Protein AF-A0AAW3ZM23-F1 (afdb_monomer)

Foldseek 3Di:
DPDPPDWQWLDKDKDWFDQCLFPQQGNCFLVNLVDDDDADPDQDDLSVLVNLQNSQLCLFFADSVPPVVVSCLLRVGGFTFMKMWTWTAFVPGDFTKIKMKTFTPLADLVQAEEEFWEAADLEAQSRCSLVVSLQSSVRHIYMYISLQRALQKAFLVVRWTAFRSLFIDNPPSRGRADFDDHDDHQFIDTRLAFVLAQSLLCLQRRRLSSLVVNLVVSCVVDPPNPDNYAYEYEYAASRLLSCLLNQPPPSHFEYEHELYQAAAPPFFAHLLVVLLLCLLQLLLLLLAPVLQPQFDLDHSVNSNVSSVVSVVLCVLLVNDDPDDSNRSNVVSNVVCVVVPQDPLLSSLLSVCVVVSVSLQVCSSNLCSLLSVHPPQGLLQKTKGFDPDDPRPPSNLSSNSNSFPRSTPPTSRIHIDGPDDSNVSNNSSVCCCPDDNNVSNVNSSVSSHRDARDANHAYEYEYECNANSRHCSNRVVSNVVRNVVVNHNYHYHHDYQAYSGNSCLPRPRNVVSHDYRSVVSSVVVVVRVVVSVVVPD

Solvent-accessible surface area (backbone atoms only — not comparable to full-atom values): 27376 Å² total; per-residue (Å²): 135,80,85,91,78,82,83,49,68,65,38,77,49,77,51,79,33,47,62,72,43,10,78,75,46,44,46,37,49,62,69,46,61,74,42,82,80,78,82,76,94,61,71,69,54,44,70,54,36,47,32,44,22,48,44,44,26,32,58,64,39,44,38,82,86,54,65,57,69,60,51,49,60,65,49,67,58,70,39,26,27,39,39,36,38,35,32,38,42,46,91,96,48,90,59,30,22,47,33,36,38,39,38,28,72,68,43,46,61,88,61,32,37,38,35,36,35,28,13,30,73,26,12,20,61,47,32,36,46,70,60,44,44,64,34,44,75,67,25,17,28,31,32,27,19,13,39,37,26,26,20,40,47,29,34,47,73,78,58,26,20,28,26,86,59,37,46,68,36,68,55,72,67,48,30,54,46,80,74,69,84,84,64,56,88,53,25,43,46,42,34,45,26,28,57,47,41,50,41,72,58,41,22,17,57,39,49,50,50,39,51,53,51,46,53,50,57,49,47,75,77,36,84,75,54,80,82,60,61,46,29,39,29,36,18,40,30,44,5,7,27,20,38,58,46,26,49,72,42,86,80,41,58,34,39,41,25,30,45,27,59,30,21,29,85,97,58,32,45,48,67,68,62,54,31,53,51,39,52,72,28,43,48,32,23,63,46,22,74,94,46,53,86,47,73,47,70,67,58,57,68,61,46,32,54,56,17,53,55,53,48,51,27,35,48,74,40,65,76,51,89,82,60,54,71,73,52,43,11,51,49,27,39,49,51,45,43,73,76,61,51,47,73,48,17,58,47,43,22,50,60,44,52,74,70,43,40,37,55,38,48,48,65,33,48,51,31,12,37,49,38,48,22,70,53,86,43,92,66,34,55,46,39,26,59,67,90,83,61,96,61,59,72,71,39,56,61,53,38,26,40,23,61,23,54,42,53,58,62,42,51,61,31,37,74,45,64,83,51,56,69,22,56,35,51,45,43,58,70,34,44,80,77,44,93,52,22,68,43,39,53,53,31,57,59,51,43,49,50,63,81,64,45,60,92,32,54,33,40,39,39,31,24,59,22,9,28,79,57,42,36,70,35,15,46,48,29,44,51,54,53,25,52,77,71,65,21,43,67,50,75,47,79,36,78,43,10,47,79,50,27,27,54,46,72,40,66,65,33,27,84,73,40,53,63,49,65,69,54,54,52,50,52,48,53,55,53,51,48,66,58,60,68,73,77,116

InterPro domains:
  IPR016582 D-(-)-3-hydroxybutyrate oligomer hydrolase, putative [PF10605] (79-379)
  IPR029058 Alpha/Beta hydrolase fold [G3DSA:3.40.50.1820] (85-517)
  IPR029058 Alpha/Beta hydrolase fold [SSF53474] (121-526)

Secondary structure (DSSP, 8-state):
--------EEEEEEEEE-TTS-TTTTT-HHHHHHSPPPPPSS---HHHHHHHHHHHHHHTT--TTSSHHHHHHHTSS---EEEEEEEEPPTT-SSPEEEEEEEETT--TTS-EEEEEE-STT--TTTTHHHHHHHHTTT-EEEEE-TTTSS-PEETTTTBEE-TTS-EE--TTT-S----S-PPTTBEE-HHHHSSS-GGGGHHHHHHHHHHHHHHHHHHHSTTTTSS-EEEEEEETHHHHHHHHHTT-TT--EEEEES---B-TTTS--HHHHHHHHHHHHHHHHTSGGGTTS--SS-HHHHHHHHHHHHHHHHHTT-S-S--HHHHHHHHHHHHHHTT--HHHHHHHHHHHHTTHHHHHHHHHHHHHHT-TTSPPTT-EEEEE-S--SS-HHHHHHHHHHH--SSSSBTTEEEEESS-HHHHHHHHHHTTTSTTHHHHHHHHHHTBPPPPPSSS-EEEEEETT-SSS-GGGTHHHHHHHHHHTT--EEEEEETT--S-GGGGGSTTTGGG---SHHHHHHHHHHHHHHHHTT--

Radius of gyration: 22.39 Å; Cα contacts (8 Å, |Δi|>4): 1182; chains: 1; bounding box: 57×56×74 Å

Mean predicted aligned error: 4.81 Å

Structure (mmCIF, N/CA/C/O backbone):
data_AF-A0AAW3ZM23-F1
#
_entry.id   AF-A0AAW3ZM23-F1
#
loop_
_atom_site.group_PDB
_atom_site.id
_atom_site.type_symbol
_atom_site.label_atom_id
_atom_site.label_alt_id
_atom_site.label_comp_id
_atom_site.label_asym_id
_atom_site.label_entity_id
_atom_site.label_seq_id
_atom_site.pdbx_PDB_ins_code
_atom_site.Cartn_x
_atom_site.Cartn_y
_atom_site.Cartn_z
_atom_site.occupancy
_atom_site.B_iso_or_equiv
_atom_site.auth_seq_id
_atom_site.auth_comp_id
_atom_site.auth_asym_id
_atom_site.auth_atom_id
_atom_site.pdbx_PDB_model_num
ATOM 1 N N . MET A 1 1 ? -2.322 -9.233 37.901 1.00 30.97 1 MET A N 1
ATOM 2 C CA . MET A 1 1 ? -1.111 -8.656 37.286 1.00 30.97 1 MET A CA 1
ATOM 3 C C . MET A 1 1 ? -0.953 -9.313 35.930 1.00 30.97 1 MET A C 1
ATOM 5 O O . MET A 1 1 ? -0.601 -10.481 35.880 1.00 30.97 1 MET A O 1
ATOM 9 N N . ALA A 1 2 ? -1.377 -8.626 34.868 1.00 29.94 2 ALA A N 1
ATOM 10 C CA . ALA A 1 2 ? -1.232 -9.120 33.505 1.00 29.94 2 ALA A CA 1
ATOM 11 C C . ALA A 1 2 ? 0.239 -9.018 33.099 1.00 29.94 2 ALA A C 1
ATOM 13 O O . ALA A 1 2 ? 0.891 -8.011 33.377 1.00 29.94 2 ALA A O 1
ATOM 14 N N . ASP A 1 3 ? 0.735 -10.083 32.489 1.00 30.22 3 ASP A N 1
ATOM 15 C CA . ASP A 1 3 ? 2.089 -10.214 31.981 1.00 30.22 3 ASP A CA 1
ATOM 16 C C . ASP A 1 3 ? 2.398 -9.072 30.993 1.00 30.22 3 ASP A C 1
ATOM 18 O O . ASP A 1 3 ? 1.886 -9.020 29.873 1.00 30.22 3 ASP A O 1
ATOM 22 N N . ARG A 1 4 ? 3.183 -8.091 31.450 1.00 41.47 4 ARG A N 1
ATOM 23 C CA . ARG A 1 4 ? 3.754 -7.011 30.637 1.00 41.47 4 ARG A CA 1
ATOM 24 C C . ARG A 1 4 ? 4.985 -7.565 29.912 1.00 41.47 4 ARG A C 1
ATOM 26 O O . ARG A 1 4 ? 6.106 -7.153 30.186 1.00 41.47 4 ARG A O 1
ATOM 33 N N . THR A 1 5 ? 4.794 -8.498 28.988 1.00 42.03 5 THR A N 1
ATOM 34 C CA . THR A 1 5 ? 5.874 -8.995 28.126 1.00 42.03 5 THR A CA 1
ATOM 35 C C . THR A 1 5 ? 5.358 -9.194 26.698 1.00 42.03 5 THR A C 1
ATOM 37 O O . THR A 1 5 ? 4.928 -10.279 26.347 1.00 42.03 5 THR A O 1
ATOM 40 N N . ASP A 1 6 ? 5.312 -8.105 25.906 1.00 44.62 6 ASP A N 1
ATOM 41 C CA . ASP A 1 6 ? 5.759 -8.054 24.483 1.00 44.62 6 ASP A CA 1
ATOM 42 C C . ASP A 1 6 ? 5.493 -6.696 23.766 1.00 44.62 6 ASP A C 1
ATOM 44 O O . ASP A 1 6 ? 5.463 -6.610 22.535 1.00 44.62 6 ASP A O 1
ATOM 48 N N . THR A 1 7 ? 5.245 -5.587 24.475 1.00 52.22 7 THR A N 1
ATOM 49 C CA . THR A 1 7 ? 5.030 -4.280 23.817 1.00 52.22 7 THR A CA 1
ATOM 50 C C . THR A 1 7 ? 6.349 -3.560 23.570 1.00 52.22 7 THR A C 1
ATOM 52 O O . THR A 1 7 ? 6.794 -2.759 24.390 1.00 52.22 7 THR A O 1
ATOM 55 N N . ALA A 1 8 ? 6.955 -3.786 22.404 1.00 67.81 8 ALA A N 1
ATOM 56 C CA . ALA A 1 8 ? 8.032 -2.944 21.882 1.00 67.81 8 ALA A CA 1
ATOM 57 C C . ALA A 1 8 ? 7.491 -1.594 21.350 1.00 67.81 8 ALA A C 1
ATOM 59 O O . ALA A 1 8 ? 7.690 -1.250 20.182 1.00 67.81 8 ALA A O 1
ATOM 60 N N . LEU A 1 9 ? 6.761 -0.863 22.204 1.00 83.50 9 LEU A N 1
ATOM 61 C CA . LEU A 1 9 ? 6.310 0.509 21.973 1.00 83.50 9 LEU A CA 1
ATOM 62 C C . LEU A 1 9 ? 7.523 1.443 22.050 1.00 83.50 9 LEU A C 1
ATOM 64 O O . LEU A 1 9 ? 8.189 1.500 23.080 1.00 83.50 9 LEU A O 1
ATOM 68 N N . ILE A 1 10 ? 7.815 2.157 20.965 1.00 81.31 10 ILE A N 1
ATOM 69 C CA . ILE A 1 10 ? 8.994 3.035 20.871 1.00 81.31 10 ILE A CA 1
ATOM 70 C C . ILE A 1 10 ? 8.617 4.499 21.111 1.00 81.31 10 ILE A C 1
ATOM 72 O O . ILE A 1 10 ? 9.308 5.206 21.837 1.00 81.31 10 ILE A O 1
ATOM 76 N N . ALA A 1 11 ? 7.519 4.948 20.507 1.00 78.75 11 ALA A N 1
ATOM 77 C CA . ALA A 1 11 ? 7.012 6.311 20.617 1.00 78.75 11 ALA A CA 1
ATOM 78 C C . ALA A 1 11 ? 5.484 6.296 20.522 1.00 78.75 11 ALA A C 1
ATOM 80 O O . ALA A 1 11 ? 4.920 5.391 19.899 1.00 78.75 11 ALA A O 1
ATOM 81 N N . PHE A 1 12 ? 4.832 7.291 21.128 1.00 90.44 12 PHE A N 1
ATOM 82 C CA . PHE A 1 12 ? 3.378 7.397 21.201 1.00 90.44 12 PHE A CA 1
ATOM 83 C C . PHE A 1 12 ? 2.902 8.855 21.215 1.00 90.44 12 PHE A C 1
ATOM 85 O O . PHE A 1 12 ? 3.525 9.704 21.850 1.00 90.44 12 PHE A O 1
ATOM 92 N N . GLN A 1 13 ? 1.770 9.126 20.564 1.00 91.25 13 GLN A N 1
ATOM 93 C CA . GLN A 1 13 ? 1.066 10.408 20.616 1.00 91.25 13 GLN A CA 1
ATOM 94 C C . GLN A 1 13 ? -0.448 10.191 20.529 1.00 91.25 13 GLN A C 1
ATOM 96 O O . GLN A 1 13 ? -0.901 9.302 19.812 1.00 91.25 13 GLN A O 1
ATOM 101 N N . GLN A 1 14 ? -1.223 11.037 21.211 1.00 93.81 14 GLN A N 1
ATOM 102 C CA . GLN A 1 14 ? -2.684 11.089 21.122 1.00 93.81 14 GLN A CA 1
ATOM 103 C C . GLN A 1 14 ? -3.135 12.507 20.753 1.00 93.81 14 GLN A C 1
ATOM 105 O O . GLN A 1 14 ? -2.609 13.478 21.297 1.00 93.81 14 GLN A O 1
ATOM 110 N N . ARG A 1 15 ? -4.132 12.629 19.871 1.00 95.75 15 ARG A N 1
ATOM 111 C CA . ARG A 1 15 ? -4.800 13.897 19.532 1.00 95.75 15 ARG A CA 1
ATOM 112 C C . ARG A 1 15 ? -6.324 13.737 19.548 1.00 95.75 15 ARG A C 1
ATOM 114 O O . ARG A 1 15 ? -6.841 12.640 19.331 1.00 95.75 15 ARG A O 1
ATOM 121 N N . LEU A 1 16 ? -7.027 14.829 19.844 1.00 96.81 16 LEU A N 1
ATOM 122 C CA . LEU A 1 16 ? -8.486 14.935 19.777 1.00 96.81 16 LEU A CA 1
ATOM 123 C C . LEU A 1 16 ? -8.855 15.806 18.576 1.00 96.81 16 LEU A C 1
ATOM 125 O O . LEU A 1 16 ? -8.212 16.826 18.343 1.00 96.81 16 LEU A O 1
ATOM 129 N N . TYR A 1 17 ? -9.898 15.409 17.861 1.00 97.50 17 TYR A N 1
ATOM 130 C CA . TYR A 1 17 ? -10.391 16.095 16.680 1.00 97.50 17 TYR A CA 1
ATOM 131 C C . TYR A 1 17 ? -11.900 16.310 16.773 1.00 97.50 17 TYR A C 1
ATOM 133 O O . TYR A 1 17 ? -12.640 15.401 17.162 1.00 97.50 17 TYR A O 1
ATOM 141 N N . ASP A 1 18 ? -12.339 17.510 16.409 1.00 97.06 18 ASP A N 1
ATOM 142 C CA . ASP A 1 18 ? -13.744 17.892 16.307 1.00 97.06 18 ASP A CA 1
ATOM 143 C C . ASP A 1 18 ? -14.243 17.807 14.853 1.00 97.06 18 ASP A C 1
ATOM 145 O O . ASP A 1 18 ? -13.568 17.274 13.969 1.00 97.06 18 ASP A O 1
ATOM 149 N N . ASP A 1 19 ? -15.439 18.335 14.605 1.00 95.81 19 ASP A N 1
ATOM 150 C CA . ASP A 1 19 ? -16.086 18.318 13.292 1.00 95.81 19 ASP A CA 1
ATOM 151 C C . ASP A 1 19 ? -15.315 19.115 12.222 1.00 95.81 19 ASP A C 1
ATOM 153 O O . ASP A 1 19 ? -15.483 18.863 11.029 1.00 95.81 19 ASP A O 1
ATOM 157 N N . THR A 1 20 ? -14.452 20.056 12.621 1.00 96.44 20 THR A N 1
ATOM 158 C CA . THR A 1 20 ? -13.680 20.915 11.707 1.00 96.44 20 THR A CA 1
ATOM 159 C C . THR A 1 20 ? -12.345 20.304 11.279 1.00 96.44 20 THR A C 1
ATOM 161 O O . THR A 1 20 ? -11.725 20.784 10.330 1.00 96.44 20 THR A O 1
ATOM 164 N N . ASN A 1 21 ? -11.896 19.232 11.942 1.00 96.81 21 ASN A N 1
ATOM 165 C CA . ASN A 1 21 ? -10.678 18.488 11.603 1.00 96.81 21 ASN A CA 1
ATOM 166 C C . ASN A 1 21 ? -10.869 16.976 11.808 1.00 96.81 21 ASN A C 1
ATOM 168 O O . ASN A 1 21 ? -10.041 16.287 12.397 1.00 96.81 21 ASN A O 1
ATOM 172 N N . ASP A 1 22 ? -11.991 16.464 11.324 1.00 98.38 22 ASP A N 1
ATOM 173 C CA . ASP A 1 22 ? -12.499 15.136 11.644 1.00 98.38 22 ASP A CA 1
ATOM 174 C C . ASP A 1 22 ? -11.577 13.954 11.230 1.00 98.38 22 ASP A C 1
ATOM 176 O O . ASP A 1 22 ? -10.622 14.083 10.455 1.00 98.38 22 ASP A O 1
ATOM 180 N N . LEU A 1 23 ? -11.866 12.752 11.740 1.00 98.56 23 LEU A N 1
ATOM 181 C CA . LEU A 1 23 ? -11.081 11.534 11.498 1.00 98.56 23 LEU A CA 1
ATOM 182 C C . LEU A 1 23 ? -11.151 11.021 10.050 1.00 98.56 23 LEU A C 1
ATOM 184 O O . LEU A 1 23 ? -10.231 10.332 9.607 1.00 98.56 23 LEU A O 1
ATOM 188 N N . LEU A 1 24 ? -12.226 11.327 9.318 1.00 97.00 24 LEU A N 1
ATOM 189 C CA . LEU A 1 24 ? -12.489 10.816 7.973 1.00 97.00 24 LEU A CA 1
ATOM 190 C C . LEU A 1 24 ? -11.822 11.674 6.893 1.00 97.00 24 LEU A C 1
ATOM 192 O O . LEU A 1 24 ? -11.240 11.128 5.945 1.00 97.00 24 LEU A O 1
ATOM 196 N N . SER A 1 25 ? -11.926 12.998 7.028 1.00 97.88 25 SER A N 1
ATOM 197 C CA . SER A 1 25 ? -11.556 13.949 5.975 1.00 97.88 25 SER A CA 1
ATOM 198 C C . SER A 1 25 ? -10.613 15.069 6.414 1.00 97.88 25 SER A C 1
ATOM 200 O O . SER A 1 25 ? -10.191 15.846 5.562 1.00 97.88 25 SER A O 1
ATOM 202 N N . ALA A 1 26 ? -10.260 15.159 7.702 1.00 98.12 26 ALA A N 1
ATOM 203 C CA . ALA A 1 26 ? -9.506 16.285 8.262 1.00 98.12 26 ALA A CA 1
ATOM 204 C C . ALA A 1 26 ? -10.157 17.651 7.965 1.00 98.12 26 ALA A C 1
ATOM 206 O O . ALA A 1 26 ? -9.473 18.627 7.634 1.00 98.12 26 ALA A O 1
ATOM 207 N N . GLY A 1 27 ? -11.494 17.696 8.039 1.00 97.25 27 GLY A N 1
ATOM 208 C CA . GLY A 1 27 ? -12.293 18.898 7.788 1.00 97.25 27 GLY A CA 1
ATOM 209 C C . GLY A 1 27 ? -12.529 19.235 6.315 1.00 97.25 27 GLY A C 1
ATOM 210 O O . GLY A 1 27 ? -13.170 20.237 6.015 1.00 97.25 27 GLY A O 1
ATOM 211 N N . LEU A 1 28 ? -12.021 18.429 5.378 1.00 98.00 28 LEU A N 1
ATOM 212 C CA . LEU A 1 28 ? -12.171 18.690 3.943 1.00 98.00 28 LEU A CA 1
ATOM 213 C C . LEU A 1 28 ? -13.590 18.393 3.433 1.00 98.00 28 LEU A C 1
ATOM 215 O O . LEU A 1 28 ? -14.047 19.014 2.472 1.00 98.00 28 LEU A O 1
ATOM 219 N N . GLY A 1 29 ? -14.271 17.413 4.030 1.00 97.00 29 GLY A N 1
ATOM 220 C CA . GLY A 1 29 ? -15.499 16.835 3.491 1.00 97.00 29 GLY A CA 1
ATOM 221 C C . GLY A 1 29 ? -15.321 16.275 2.072 1.00 97.00 29 GLY A C 1
ATOM 222 O O . GLY A 1 29 ? -14.217 16.205 1.526 1.00 97.00 29 GLY A O 1
ATOM 223 N N . LEU A 1 30 ? -16.430 15.884 1.437 1.00 97.44 30 LEU A N 1
ATOM 224 C CA . LEU A 1 30 ? -16.399 15.403 0.052 1.00 97.44 30 LEU A CA 1
ATOM 225 C C . LEU A 1 30 ? -15.920 16.493 -0.921 1.00 97.44 30 LEU A C 1
ATOM 227 O O . LEU A 1 30 ? -15.102 16.218 -1.796 1.00 97.44 30 LEU A O 1
ATOM 231 N N . GLU A 1 31 ? -16.393 17.731 -0.751 1.00 96.06 31 GLU A N 1
ATOM 232 C CA . GLU A 1 31 ? -16.039 18.840 -1.643 1.00 96.06 31 GLU A CA 1
ATOM 233 C C . GLU A 1 31 ? -14.545 19.172 -1.603 1.00 96.06 31 GLU A C 1
ATOM 235 O O . GLU A 1 31 ? -13.929 19.344 -2.654 1.00 96.06 31 GLU A O 1
ATOM 240 N N . GLY A 1 32 ? -13.938 19.239 -0.414 1.00 96.81 32 GLY A N 1
ATOM 241 C CA . GLY A 1 32 ? -12.508 19.508 -0.277 1.00 96.81 32 GLY A CA 1
ATOM 242 C C . GLY A 1 32 ? -11.649 18.373 -0.832 1.00 96.81 32 GLY A C 1
ATOM 243 O O . GLY A 1 32 ? -10.625 18.634 -1.459 1.00 96.81 32 GLY A O 1
ATOM 244 N N . LEU A 1 33 ? -12.089 17.119 -0.689 1.00 97.31 33 LEU A N 1
ATOM 245 C CA . LEU A 1 33 ? -11.396 15.968 -1.274 1.00 97.31 33 LEU A CA 1
ATOM 246 C C . LEU A 1 33 ? -11.492 15.914 -2.807 1.00 97.31 33 LEU A C 1
ATOM 248 O O . LEU A 1 33 ? -10.590 15.375 -3.445 1.00 97.31 33 LEU A O 1
ATOM 252 N N . GLN A 1 34 ? -12.548 16.480 -3.399 1.00 95.69 34 GLN A N 1
ATOM 253 C CA . GLN A 1 34 ? -12.715 16.603 -4.853 1.00 95.69 34 GLN A CA 1
ATOM 254 C C . GLN A 1 34 ? -11.965 17.804 -5.452 1.00 95.69 34 GLN A C 1
ATOM 256 O O . GLN A 1 34 ? -11.804 17.886 -6.672 1.00 95.69 34 GLN A O 1
ATOM 261 N N . ARG A 1 35 ? -11.498 18.742 -4.621 1.00 95.12 35 ARG A N 1
ATOM 262 C CA . ARG A 1 35 ? -10.695 19.894 -5.049 1.00 95.12 35 ARG A CA 1
ATOM 263 C C . ARG A 1 35 ? -9.208 19.576 -4.968 1.00 95.12 35 ARG A C 1
ATOM 265 O O . ARG A 1 35 ? -8.764 18.791 -4.137 1.00 95.12 35 ARG A O 1
ATOM 272 N N . ARG A 1 36 ? -8.417 20.225 -5.825 1.00 93.50 36 ARG A N 1
ATOM 273 C CA . ARG A 1 36 ? -6.953 20.179 -5.740 1.00 93.50 36 ARG A CA 1
ATOM 274 C C . ARG A 1 36 ? -6.498 20.879 -4.459 1.00 93.50 36 ARG A C 1
ATOM 276 O O . ARG A 1 36 ? -6.934 21.999 -4.199 1.00 93.50 36 ARG A O 1
ATOM 283 N N . LEU A 1 37 ? -5.588 20.257 -3.710 1.00 92.31 37 LEU A N 1
ATOM 284 C CA . LEU A 1 37 ? -4.937 20.934 -2.591 1.00 92.31 37 LEU A CA 1
ATOM 285 C C . LEU A 1 37 ? -4.019 22.061 -3.086 1.00 92.31 37 LEU A C 1
ATOM 287 O O . LEU A 1 37 ? -3.225 21.829 -4.007 1.00 92.31 37 LEU A O 1
ATOM 291 N N . PRO A 1 38 ? -4.076 23.256 -2.473 1.00 90.81 38 PRO A N 1
ATOM 292 C CA . PRO A 1 38 ? -3.098 24.301 -2.739 1.00 90.81 38 PRO A CA 1
ATOM 293 C C . PRO A 1 38 ? -1.694 23.853 -2.303 1.00 90.81 38 PRO A C 1
ATOM 295 O O . PRO A 1 38 ? -1.527 23.013 -1.409 1.00 90.81 38 PRO A O 1
ATOM 298 N N . ALA A 1 39 ? -0.670 24.397 -2.961 1.00 89.38 39 ALA A N 1
ATOM 299 C CA . ALA A 1 39 ? 0.698 24.270 -2.475 1.00 89.38 39 ALA A CA 1
ATOM 300 C C . ALA A 1 39 ? 0.845 25.121 -1.201 1.00 89.38 39 ALA A C 1
ATOM 302 O O . ALA A 1 39 ? 0.321 26.234 -1.176 1.00 89.38 39 ALA A O 1
ATOM 303 N N . PRO A 1 40 ? 1.508 24.617 -0.150 1.00 90.19 40 PRO A N 1
ATOM 304 C CA . PRO A 1 40 ? 1.757 25.415 1.045 1.00 90.19 40 PRO A CA 1
ATOM 305 C C . PRO A 1 40 ? 2.776 26.525 0.761 1.00 90.19 40 PRO A C 1
ATOM 307 O O . PRO A 1 40 ? 3.662 26.361 -0.078 1.00 90.19 40 PRO A O 1
ATOM 310 N N . GLU A 1 41 ? 2.661 27.636 1.485 1.00 88.81 41 GLU A N 1
ATOM 311 C CA . GLU A 1 41 ? 3.586 28.777 1.388 1.00 88.81 41 GLU A CA 1
ATOM 312 C C . GLU A 1 41 ? 4.781 28.643 2.349 1.00 88.81 41 GLU A C 1
ATOM 314 O O . GLU A 1 41 ? 5.877 29.120 2.062 1.00 88.81 41 GLU A O 1
ATOM 319 N N . GLU A 1 42 ? 4.592 27.926 3.459 1.00 90.75 42 GLU A N 1
ATOM 320 C CA . GLU A 1 42 ? 5.587 27.678 4.504 1.00 90.75 42 GLU A CA 1
ATOM 321 C C . GLU A 1 42 ? 5.614 26.200 4.916 1.00 90.75 42 GLU A C 1
ATOM 323 O O . GLU A 1 42 ? 4.741 25.421 4.526 1.00 90.75 42 GLU A O 1
ATOM 328 N N . ILE A 1 43 ? 6.636 25.792 5.683 1.00 90.19 43 ILE A N 1
ATOM 329 C CA . ILE A 1 43 ? 6.768 24.407 6.165 1.00 90.19 43 ILE A CA 1
ATOM 330 C C . ILE A 1 43 ? 5.518 24.059 6.988 1.00 90.19 43 ILE A C 1
ATOM 332 O O . ILE A 1 43 ? 5.313 24.673 8.036 1.00 90.19 43 ILE A O 1
ATOM 336 N N . PRO A 1 44 ? 4.687 23.090 6.556 1.00 93.62 44 PRO A N 1
ATOM 337 C CA . PRO A 1 44 ? 3.406 22.876 7.207 1.00 93.62 44 PRO A CA 1
ATOM 338 C C . PRO A 1 44 ? 3.559 22.326 8.622 1.00 93.62 44 PRO A C 1
ATOM 340 O O . PRO A 1 44 ? 4.379 21.442 8.883 1.00 93.62 44 PRO A O 1
ATOM 343 N N . ALA A 1 45 ? 2.699 22.797 9.522 1.00 94.88 45 ALA A N 1
ATOM 344 C CA . ALA A 1 45 ? 2.523 22.184 10.829 1.00 94.88 45 ALA A CA 1
ATOM 345 C C . ALA A 1 45 ? 1.903 20.778 10.709 1.00 94.88 45 ALA A C 1
ATOM 347 O O . ALA A 1 45 ? 1.297 20.416 9.697 1.00 94.88 45 ALA A O 1
ATOM 348 N N . ALA A 1 46 ? 1.996 20.004 11.792 1.00 95.75 46 ALA A N 1
ATOM 349 C CA . ALA A 1 46 ? 1.504 18.629 11.878 1.00 95.75 46 ALA A CA 1
ATOM 350 C C . ALA A 1 46 ? 0.056 18.427 11.381 1.00 95.75 46 ALA A C 1
ATOM 352 O O . ALA A 1 46 ? -0.220 17.469 10.661 1.00 95.75 46 ALA A O 1
ATOM 353 N N . ASP A 1 47 ? -0.871 19.328 11.728 1.00 95.88 47 ASP A N 1
ATOM 354 C CA . ASP A 1 47 ? -2.281 19.185 11.330 1.00 95.88 47 ASP A CA 1
ATOM 355 C C . ASP A 1 47 ? -2.483 19.366 9.819 1.00 95.88 47 ASP A C 1
ATOM 357 O O . ASP A 1 47 ? -3.287 18.654 9.215 1.00 95.88 47 ASP A O 1
ATOM 361 N N . GLU A 1 48 ? -1.719 20.259 9.184 1.00 96.75 48 GLU A N 1
ATOM 362 C CA . GLU A 1 48 ? -1.752 20.410 7.728 1.00 96.75 48 GLU A CA 1
ATOM 363 C C . GLU A 1 48 ? -1.095 19.205 7.044 1.00 96.75 48 GLU A C 1
ATOM 365 O O . GLU A 1 48 ? -1.674 18.656 6.110 1.00 96.75 48 GLU A O 1
ATOM 370 N N . LEU A 1 49 ? 0.040 18.694 7.544 1.00 97.56 49 LEU A N 1
ATOM 371 C CA . LEU A 1 49 ? 0.638 17.454 7.022 1.00 97.56 49 LEU A CA 1
ATOM 372 C C . LEU A 1 49 ? -0.343 16.274 7.093 1.00 97.56 49 LEU A C 1
ATOM 374 O O . LEU A 1 49 ? -0.479 15.524 6.123 1.00 97.56 49 LEU A O 1
ATOM 378 N N . ARG A 1 50 ? -1.075 16.128 8.206 1.00 97.88 50 ARG A N 1
ATOM 379 C CA . ARG A 1 50 ? -2.137 15.123 8.359 1.00 97.88 50 ARG A CA 1
ATOM 380 C C . ARG A 1 50 ? -3.252 15.313 7.328 1.00 97.88 50 ARG A C 1
ATOM 382 O O . ARG A 1 50 ? -3.626 14.347 6.660 1.00 97.88 50 ARG A O 1
ATOM 389 N N . ARG A 1 51 ? -3.765 16.538 7.164 1.00 98.19 51 ARG A N 1
ATOM 390 C CA . ARG A 1 51 ? -4.814 16.862 6.179 1.00 98.19 51 ARG A CA 1
ATOM 391 C C . ARG A 1 51 ? -4.379 16.507 4.759 1.00 98.19 51 ARG A C 1
ATOM 393 O O . ARG A 1 51 ? -5.119 15.846 4.027 1.00 98.19 51 ARG A O 1
ATOM 400 N N . ARG A 1 52 ? -3.150 16.871 4.390 1.00 97.75 52 ARG A N 1
ATOM 401 C CA . ARG A 1 52 ? -2.554 16.534 3.092 1.00 97.75 52 ARG A CA 1
ATOM 402 C C . ARG A 1 52 ? -2.387 15.031 2.907 1.00 97.75 52 ARG A C 1
ATOM 404 O O . ARG A 1 52 ? -2.721 14.520 1.839 1.00 97.75 52 ARG A O 1
ATOM 411 N N . ALA A 1 53 ? -1.932 14.315 3.936 1.00 97.69 53 ALA A N 1
ATOM 412 C CA . ALA A 1 53 ? -1.795 12.861 3.896 1.00 97.69 53 ALA A CA 1
ATOM 413 C C . ALA A 1 53 ? -3.144 12.167 3.663 1.00 97.69 53 ALA A C 1
ATOM 415 O O . ALA A 1 53 ? -3.241 11.256 2.836 1.00 97.69 53 ALA A O 1
ATOM 416 N N . ILE A 1 54 ? -4.200 12.619 4.342 1.00 98.25 54 ILE A N 1
ATOM 417 C CA . ILE A 1 54 ? -5.567 12.118 4.156 1.00 98.25 54 ILE A CA 1
ATOM 418 C C . ILE A 1 54 ? -6.051 12.389 2.726 1.00 98.25 54 ILE A C 1
ATOM 420 O O . ILE A 1 54 ? -6.515 11.461 2.059 1.00 98.25 54 ILE A O 1
ATOM 424 N N . TRP A 1 55 ? -5.876 13.610 2.210 1.00 98.06 55 TRP A N 1
ATOM 425 C CA . TRP A 1 55 ? -6.280 13.957 0.844 1.00 98.06 55 TRP A CA 1
ATOM 426 C C . TRP A 1 55 ? -5.574 13.105 -0.222 1.00 98.06 55 TRP A C 1
ATOM 428 O O . TRP A 1 55 ? -6.237 12.554 -1.107 1.00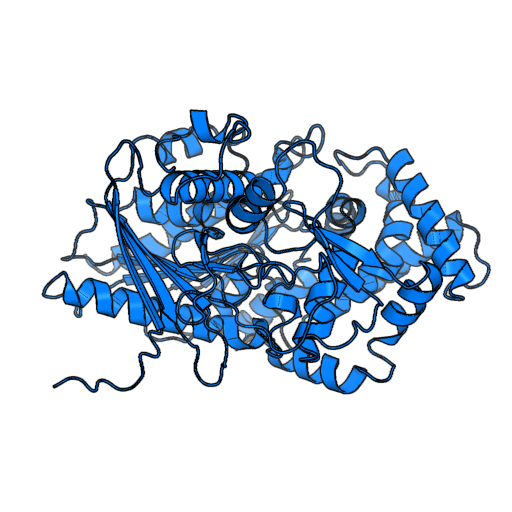 98.06 55 TRP A O 1
ATOM 438 N N . HIS A 1 56 ? -4.247 12.947 -0.130 1.00 97.12 56 HIS A N 1
ATOM 439 C CA . HIS A 1 56 ? -3.463 12.180 -1.107 1.00 97.12 56 HIS A CA 1
ATOM 440 C C . HIS A 1 56 ? -3.792 10.686 -1.070 1.00 97.12 56 HIS A C 1
ATOM 442 O O . HIS A 1 56 ? -3.778 10.021 -2.108 1.00 97.12 56 HIS A O 1
ATOM 448 N N . ASN A 1 57 ? -4.106 10.129 0.104 1.00 96.75 57 ASN A N 1
ATOM 449 C CA . ASN A 1 57 ? -4.463 8.715 0.209 1.00 96.75 57 ASN A CA 1
ATOM 450 C C . ASN A 1 57 ? -5.913 8.431 -0.210 1.00 96.75 57 ASN A C 1
ATOM 452 O O . ASN A 1 57 ? -6.159 7.371 -0.784 1.00 96.75 57 ASN A O 1
ATOM 456 N N . TRP A 1 58 ? -6.840 9.381 -0.043 1.00 97.00 58 TRP A N 1
ATOM 457 C CA . TRP A 1 58 ? -8.158 9.317 -0.685 1.00 97.00 58 TRP A CA 1
ATOM 458 C C . TRP A 1 58 ? -8.037 9.321 -2.211 1.00 97.00 58 TRP A C 1
ATOM 460 O O . TRP A 1 58 ? -8.442 8.356 -2.863 1.00 97.00 58 TRP A O 1
ATOM 470 N N . ASN A 1 59 ? -7.409 10.356 -2.775 1.00 95.50 59 ASN A N 1
ATOM 471 C CA . ASN A 1 59 ? -7.275 10.537 -4.226 1.00 95.50 59 ASN A CA 1
ATOM 472 C C . ASN A 1 59 ? -6.308 9.543 -4.886 1.00 95.50 59 ASN A C 1
ATOM 474 O O . ASN A 1 59 ? -6.288 9.394 -6.103 1.00 95.50 59 ASN A O 1
ATOM 478 N N . GLY A 1 60 ? -5.512 8.833 -4.088 1.00 93.81 60 GLY A N 1
ATOM 479 C CA . GLY A 1 60 ? -4.631 7.769 -4.547 1.00 93.81 60 GLY A CA 1
ATOM 480 C C . GLY A 1 60 ? -5.268 6.377 -4.592 1.00 93.81 60 GLY A C 1
ATOM 481 O O . GLY A 1 60 ? -4.614 5.448 -5.072 1.00 93.81 60 GLY A O 1
ATOM 482 N N . ILE A 1 61 ? -6.489 6.210 -4.069 1.00 94.94 61 ILE A N 1
ATOM 483 C CA . ILE A 1 61 ? -7.181 4.914 -3.978 1.00 94.94 61 ILE A CA 1
ATOM 484 C C . ILE A 1 61 ? -8.586 4.979 -4.573 1.00 94.94 61 ILE A C 1
ATOM 486 O O . ILE A 1 61 ? -8.913 4.140 -5.411 1.00 94.94 61 ILE A O 1
ATOM 490 N N . ALA A 1 62 ? -9.400 5.950 -4.159 1.00 95.44 62 ALA A N 1
ATOM 491 C CA . ALA A 1 62 ? -10.803 6.071 -4.544 1.00 95.44 62 ALA A CA 1
ATOM 492 C C . ALA A 1 62 ? -10.997 7.022 -5.735 1.00 95.44 62 ALA A C 1
ATOM 494 O O . ALA A 1 62 ? -10.187 7.913 -5.976 1.00 95.44 62 ALA A O 1
ATOM 495 N N . CYS A 1 63 ? -12.118 6.871 -6.444 1.00 94.75 63 CYS A N 1
ATOM 496 C CA . CYS A 1 63 ? -12.608 7.872 -7.391 1.00 94.75 63 CYS A CA 1
ATOM 497 C C . CYS A 1 63 ? -13.864 8.539 -6.833 1.00 94.75 63 CYS A C 1
ATOM 499 O O . CYS A 1 63 ? -14.967 8.010 -6.955 1.00 94.75 63 CYS A O 1
ATOM 501 N N . LEU A 1 64 ? -13.689 9.711 -6.227 1.00 94.44 64 LEU A N 1
ATOM 502 C CA . LEU A 1 64 ? -14.761 10.423 -5.525 1.00 94.44 64 LEU A CA 1
ATOM 503 C C . LEU A 1 64 ? -15.778 11.100 -6.459 1.00 94.44 64 LEU A C 1
ATOM 505 O O . LEU A 1 64 ? -16.792 11.612 -5.992 1.00 94.44 64 LEU A O 1
ATOM 509 N N . SER A 1 65 ? -15.518 11.126 -7.769 1.00 89.69 65 SER A N 1
ATOM 510 C CA . SER A 1 65 ? -16.451 11.626 -8.789 1.00 89.69 65 SER A CA 1
ATOM 511 C C . SER A 1 65 ? -17.371 10.538 -9.358 1.00 89.69 65 SER A C 1
ATOM 513 O O . SER A 1 65 ? -18.334 10.849 -10.058 1.00 89.69 65 SER A O 1
ATOM 515 N N . ARG A 1 66 ? -17.098 9.261 -9.061 1.00 88.25 66 ARG A N 1
ATOM 516 C CA . ARG A 1 66 ? -17.950 8.112 -9.407 1.00 88.25 66 ARG A CA 1
ATOM 517 C C . ARG A 1 66 ? -18.806 7.749 -8.199 1.00 88.25 66 ARG A C 1
ATOM 519 O O . ARG A 1 66 ? -18.395 8.012 -7.083 1.00 88.25 66 ARG A O 1
ATOM 526 N N . ASP A 1 67 ? -19.977 7.155 -8.408 1.00 88.81 67 ASP A N 1
ATOM 527 C CA . ASP A 1 67 ? -20.884 6.744 -7.321 1.00 88.81 67 ASP A CA 1
ATOM 528 C C . ASP A 1 67 ? -21.226 7.879 -6.319 1.00 88.81 67 ASP A C 1
ATOM 530 O O . ASP A 1 67 ? -21.052 7.726 -5.109 1.00 88.81 67 ASP A O 1
ATOM 534 N N . PRO A 1 68 ? -21.738 9.039 -6.782 1.00 90.50 68 PRO A N 1
ATOM 535 C CA . PRO A 1 68 ? -21.934 10.219 -5.932 1.00 90.50 68 PRO A CA 1
ATOM 536 C C . PRO A 1 68 ? -22.891 9.982 -4.756 1.00 90.50 68 PRO A C 1
ATOM 538 O O . PRO A 1 68 ? -22.761 10.646 -3.733 1.00 90.50 68 PRO A O 1
ATOM 541 N N . LEU A 1 69 ? -23.839 9.047 -4.876 1.00 93.31 69 LEU A N 1
ATOM 542 C CA . LEU A 1 69 ? -24.728 8.679 -3.771 1.00 93.31 69 LEU A CA 1
ATOM 543 C C . LEU A 1 69 ? -23.958 8.011 -2.627 1.00 93.31 69 LEU A C 1
ATOM 545 O O . LEU A 1 69 ? -24.141 8.402 -1.479 1.00 93.31 69 LEU A O 1
ATOM 549 N N . LEU A 1 70 ? -23.052 7.081 -2.948 1.00 93.88 70 LEU A N 1
ATOM 550 C CA . LEU A 1 70 ? -22.212 6.415 -1.954 1.00 93.88 70 LEU A CA 1
ATOM 551 C C . LEU A 1 70 ? -21.355 7.435 -1.204 1.00 93.88 70 LEU A C 1
ATOM 553 O O . LEU A 1 70 ? -21.326 7.439 0.022 1.00 93.88 70 LEU A O 1
ATOM 557 N N . TRP A 1 71 ? -20.660 8.318 -1.923 1.00 94.88 71 TRP A N 1
ATOM 558 C CA . TRP A 1 71 ? -19.778 9.279 -1.261 1.00 94.88 71 TRP A CA 1
ATOM 559 C C . TRP A 1 71 ? -20.556 10.334 -0.475 1.00 94.88 71 TRP A C 1
ATOM 561 O O . TRP A 1 71 ? -20.131 10.700 0.615 1.00 94.88 71 TRP A O 1
ATOM 571 N N . ARG A 1 72 ? -21.726 10.774 -0.953 1.00 95.06 72 ARG A N 1
ATOM 572 C CA . ARG A 1 72 ? -22.606 11.648 -0.161 1.00 95.06 72 ARG A CA 1
ATOM 573 C C . ARG A 1 72 ? -23.058 10.990 1.139 1.00 95.06 72 ARG A C 1
ATOM 575 O O . ARG A 1 72 ? -23.135 11.681 2.144 1.00 95.06 72 ARG A O 1
ATOM 582 N N . GLU A 1 73 ? -23.325 9.687 1.132 1.00 94.88 73 GLU A N 1
ATOM 583 C CA . GLU A 1 73 ? -23.658 8.935 2.345 1.00 94.88 73 GLU A CA 1
ATOM 584 C C . GLU A 1 73 ? -22.454 8.836 3.294 1.00 94.88 73 GLU A C 1
ATOM 586 O O . GLU A 1 73 ? -22.569 9.160 4.474 1.00 94.88 73 GLU A O 1
ATOM 591 N N . VAL A 1 74 ? -21.280 8.460 2.776 1.00 95.19 74 VAL A N 1
ATOM 592 C CA . VAL A 1 74 ? -20.039 8.327 3.564 1.00 95.19 74 VAL A CA 1
ATOM 593 C C . VAL A 1 74 ? -19.645 9.644 4.237 1.00 95.19 74 VAL A C 1
ATOM 595 O O . VAL A 1 74 ? -19.218 9.633 5.388 1.00 95.19 74 VAL A O 1
ATOM 598 N N . PHE A 1 75 ? -19.798 10.768 3.535 1.00 96.38 75 PHE A N 1
ATOM 599 C CA . PHE A 1 75 ? -19.451 12.106 4.021 1.00 96.38 75 PHE A CA 1
ATOM 600 C C . PHE A 1 75 ? -20.672 12.905 4.503 1.00 96.38 75 PHE A C 1
ATOM 602 O O . PHE A 1 75 ? -20.601 14.130 4.589 1.00 96.38 75 PHE A O 1
ATOM 609 N N . ALA A 1 76 ? -21.794 12.246 4.817 1.00 95.56 76 ALA A N 1
ATOM 610 C CA . ALA A 1 76 ? -23.019 12.931 5.239 1.00 95.56 76 ALA A CA 1
ATOM 611 C C . ALA A 1 76 ? -22.836 13.729 6.540 1.00 95.56 76 ALA A C 1
ATOM 613 O O . ALA A 1 76 ? -23.557 14.699 6.777 1.00 95.56 76 ALA A O 1
ATOM 614 N N . ARG A 1 77 ? -21.899 13.305 7.399 1.00 95.31 77 ARG A N 1
ATOM 615 C CA . ARG A 1 77 ? -21.543 13.968 8.658 1.00 95.31 77 ARG A CA 1
ATOM 616 C C . ARG A 1 77 ? -20.034 13.858 8.916 1.00 95.31 77 ARG A C 1
ATOM 618 O O . ARG A 1 77 ? -19.455 12.828 8.563 1.00 95.31 77 ARG A O 1
ATOM 625 N N . PRO A 1 78 ? -19.409 14.867 9.551 1.00 97.56 78 PRO A N 1
ATOM 626 C CA . PRO A 1 78 ? -18.057 14.742 10.088 1.00 97.56 78 PRO A CA 1
ATOM 627 C C . PRO A 1 78 ? -17.956 13.605 11.112 1.00 97.56 78 PRO A C 1
ATOM 629 O O . PRO A 1 78 ? -18.942 13.253 11.764 1.00 97.56 78 PRO A O 1
ATOM 632 N N . VAL A 1 79 ? -16.756 13.040 11.266 1.00 98.44 79 VAL A N 1
ATOM 633 C CA . VAL A 1 79 ? -16.470 11.992 12.256 1.00 98.44 79 VAL A CA 1
ATOM 634 C C . VAL A 1 79 ? -15.458 12.503 13.292 1.00 98.44 79 VAL A C 1
ATOM 636 O O . VAL A 1 79 ? -14.259 12.251 13.143 1.00 98.44 79 VAL A O 1
ATOM 639 N N . PRO A 1 80 ? -15.887 13.233 14.337 1.00 98.50 80 PRO A N 1
ATOM 640 C CA . PRO A 1 80 ? -14.989 13.658 15.407 1.00 98.50 80 PRO A CA 1
ATOM 641 C C . PR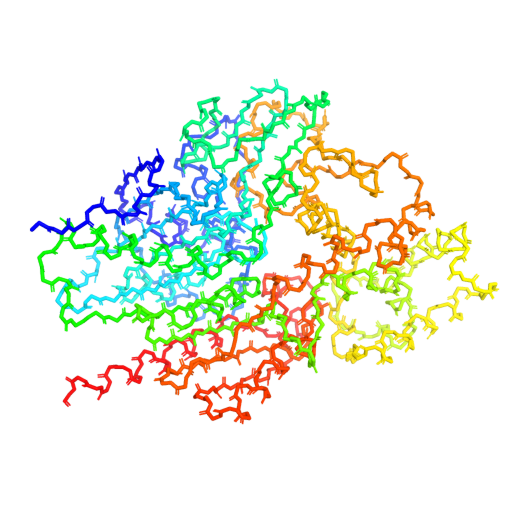O A 1 80 ? -14.525 12.451 16.231 1.00 98.50 80 PRO A C 1
ATOM 643 O O . PRO A 1 80 ? -15.169 11.396 16.262 1.00 98.50 80 PRO A O 1
ATOM 646 N N . GLY A 1 81 ? -13.414 12.598 16.947 1.00 98.12 81 GLY A N 1
ATOM 647 C CA . GLY A 1 81 ? -12.909 11.531 17.801 1.00 98.12 81 GLY A CA 1
ATOM 648 C C . GLY A 1 81 ? -11.443 11.675 18.165 1.00 98.12 81 GLY A C 1
ATOM 649 O O . GLY A 1 81 ? -10.867 12.759 18.122 1.00 98.12 81 GLY A O 1
ATOM 650 N N . ARG A 1 82 ? -10.841 10.562 18.572 1.00 98.19 82 ARG A N 1
ATOM 651 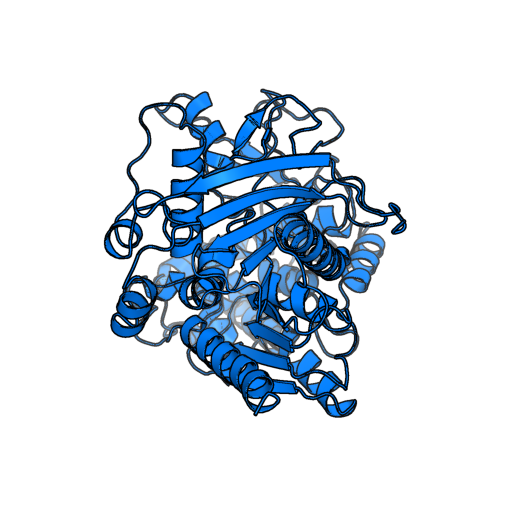C CA . ARG A 1 82 ? -9.450 10.509 19.028 1.00 98.19 82 ARG A CA 1
ATOM 652 C C . ARG A 1 82 ? -8.599 9.703 18.066 1.00 98.19 82 ARG A C 1
ATOM 654 O O . ARG A 1 82 ? -9.050 8.702 17.512 1.00 98.19 82 ARG A O 1
ATOM 661 N N . GLU A 1 83 ? -7.356 10.128 17.907 1.00 97.62 83 GLU A N 1
ATOM 662 C CA . GLU A 1 83 ? -6.356 9.440 17.103 1.00 97.62 83 GLU A CA 1
ATOM 663 C C . GLU A 1 83 ? -5.107 9.190 17.942 1.00 97.62 83 GLU A C 1
ATOM 665 O O . GLU A 1 83 ? -4.598 10.097 18.602 1.00 97.62 83 GLU A O 1
ATOM 670 N N . TRP A 1 84 ? -4.610 7.963 17.892 1.00 97.25 84 TRP A N 1
ATOM 671 C CA . TRP A 1 84 ? -3.357 7.546 18.499 1.00 97.25 84 TRP A CA 1
ATOM 672 C C . TRP A 1 84 ? -2.382 7.150 17.412 1.00 97.25 84 TRP A C 1
ATOM 674 O O . TRP A 1 84 ? -2.762 6.427 16.496 1.00 97.25 84 TRP A O 1
ATOM 684 N N . HIS A 1 85 ? -1.125 7.551 17.555 1.00 97.31 85 HIS A N 1
ATOM 685 C CA . HIS A 1 85 ? -0.022 7.115 16.704 1.00 97.31 85 HIS A CA 1
ATOM 686 C C . HIS A 1 85 ? 1.046 6.452 17.548 1.00 97.31 85 HIS A C 1
ATOM 688 O O . HIS A 1 85 ? 1.383 6.942 18.625 1.00 97.31 85 HIS A O 1
ATOM 694 N N . ALA A 1 86 ? 1.604 5.359 17.039 1.00 96.50 86 ALA A N 1
ATOM 695 C CA . ALA A 1 86 ? 2.720 4.681 17.667 1.00 96.50 86 ALA A CA 1
ATOM 696 C C . ALA A 1 86 ? 3.696 4.080 16.659 1.00 96.50 86 ALA A C 1
ATOM 698 O O . ALA A 1 86 ? 3.342 3.747 15.524 1.00 96.50 86 ALA A O 1
ATOM 699 N N . LEU A 1 87 ? 4.922 3.883 17.136 1.00 97.00 87 LEU A N 1
ATOM 700 C CA . LEU A 1 87 ? 5.926 3.042 16.497 1.00 97.00 87 LEU A CA 1
ATOM 701 C C . LEU A 1 87 ? 6.047 1.740 17.281 1.00 97.00 87 LEU A C 1
ATOM 703 O O . LEU A 1 87 ? 6.431 1.761 18.452 1.00 97.00 87 LEU A O 1
ATOM 707 N N . LEU A 1 88 ? 5.722 0.621 16.633 1.00 95.69 88 LEU A N 1
ATOM 708 C CA . LEU A 1 88 ? 5.830 -0.716 17.217 1.00 95.69 88 LEU A CA 1
ATOM 709 C C . LEU A 1 88 ? 6.881 -1.522 16.465 1.00 95.69 88 LEU A C 1
ATOM 711 O O . LEU A 1 88 ? 6.918 -1.509 15.233 1.00 95.69 88 LEU A O 1
ATOM 715 N N . ARG A 1 89 ? 7.732 -2.241 17.195 1.00 94.19 89 ARG A N 1
ATOM 716 C CA . ARG A 1 89 ? 8.695 -3.174 16.598 1.00 94.19 89 ARG A CA 1
ATOM 717 C C . ARG A 1 89 ? 8.068 -4.571 16.486 1.00 94.19 89 ARG A C 1
ATOM 719 O O . ARG A 1 89 ? 7.732 -5.146 17.525 1.00 94.19 89 ARG A O 1
ATOM 726 N N . PRO A 1 90 ? 7.916 -5.136 15.273 1.00 89.88 90 PRO A N 1
ATOM 727 C CA . PRO A 1 90 ? 7.497 -6.526 15.115 1.00 89.88 90 PRO A CA 1
ATOM 728 C C . PRO A 1 90 ? 8.495 -7.490 15.766 1.00 89.88 90 PRO A C 1
ATOM 730 O O . PRO A 1 90 ? 9.696 -7.199 15.771 1.00 89.88 90 PRO A O 1
ATOM 733 N N . PRO A 1 91 ? 8.053 -8.672 16.231 1.00 85.88 91 PRO A N 1
ATOM 734 C CA . PRO A 1 91 ? 8.964 -9.712 16.696 1.00 85.88 91 PRO A CA 1
ATOM 735 C C . PRO A 1 91 ? 10.059 -10.020 15.662 1.00 85.88 91 PRO A C 1
ATOM 737 O O . PRO A 1 91 ? 9.780 -10.270 14.485 1.00 85.88 91 PRO A O 1
ATOM 740 N N . GLY A 1 92 ? 11.319 -9.977 16.104 1.00 87.31 92 GLY A N 1
ATOM 741 C CA . GLY A 1 92 ? 12.490 -10.246 15.263 1.00 87.31 92 GLY A CA 1
ATOM 742 C C . GLY A 1 92 ? 12.781 -9.197 14.182 1.00 87.31 92 GLY A C 1
ATOM 743 O O . GLY A 1 92 ? 13.516 -9.506 13.243 1.00 87.31 92 GLY A O 1
ATOM 744 N N . ALA A 1 93 ? 12.186 -8.003 14.257 1.00 92.06 93 ALA A N 1
ATOM 745 C CA . ALA A 1 93 ? 12.523 -6.863 13.406 1.00 92.06 93 ALA A CA 1
ATOM 746 C C . ALA A 1 93 ? 13.383 -5.839 14.154 1.00 92.06 93 ALA A C 1
ATOM 748 O O . ALA A 1 93 ? 13.293 -5.723 15.373 1.00 92.06 93 ALA A O 1
ATOM 749 N N . GLU A 1 94 ? 14.187 -5.072 13.424 1.00 91.75 94 GLU A N 1
ATOM 750 C CA . GLU A 1 94 ? 14.983 -3.975 13.992 1.00 91.75 94 GLU A CA 1
ATOM 751 C C . GLU A 1 94 ? 14.242 -2.638 13.883 1.00 91.75 94 GLU A C 1
ATOM 753 O O . GLU A 1 94 ? 14.181 -1.866 14.850 1.00 91.75 94 GLU A O 1
ATOM 758 N N . GLN A 1 95 ? 13.627 -2.392 12.724 1.00 92.75 95 GLN A N 1
ATOM 759 C CA . GLN A 1 95 ? 12.899 -1.169 12.419 1.00 92.75 95 GLN A CA 1
ATOM 760 C C . GLN A 1 95 ? 11.417 -1.316 12.798 1.00 92.75 95 GLN A C 1
ATOM 762 O O . GLN A 1 95 ? 10.814 -2.378 12.600 1.00 92.75 95 GLN A O 1
ATOM 767 N N . PRO A 1 96 ? 10.785 -0.257 13.327 1.00 95.38 96 PRO A N 1
ATOM 768 C CA . PRO A 1 96 ? 9.368 -0.290 13.640 1.00 95.38 96 PRO A CA 1
ATOM 769 C C . PRO A 1 96 ? 8.472 -0.101 12.411 1.00 95.38 96 PRO A C 1
ATOM 771 O O . PRO A 1 96 ? 8.847 0.476 11.381 1.00 95.38 96 PRO A O 1
ATOM 774 N N . HIS A 1 97 ? 7.220 -0.513 12.576 1.00 96.62 97 HIS A N 1
ATOM 775 C CA . HIS A 1 97 ? 6.111 -0.100 11.728 1.00 96.62 97 HIS A CA 1
ATOM 776 C C . HIS A 1 97 ? 5.268 0.965 12.428 1.00 96.62 97 HIS A C 1
ATOM 778 O O . HIS A 1 97 ? 5.231 1.043 13.660 1.00 96.62 97 HIS A O 1
ATOM 784 N N . ARG A 1 98 ? 4.558 1.772 11.638 1.00 97.19 98 ARG A N 1
ATOM 785 C CA . ARG A 1 98 ? 3.564 2.702 12.173 1.00 97.19 98 ARG A CA 1
ATOM 786 C C . ARG A 1 98 ? 2.280 1.953 12.510 1.00 97.19 98 ARG A C 1
ATOM 788 O O . ARG A 1 98 ? 1.865 1.038 11.780 1.00 97.19 98 ARG A O 1
ATOM 795 N N . VAL A 1 99 ? 1.653 2.374 13.601 1.00 98.19 99 VAL A N 1
ATOM 796 C CA . VAL A 1 99 ? 0.287 2.017 13.986 1.00 98.19 99 VAL A CA 1
ATOM 797 C C . VAL A 1 99 ? -0.482 3.289 14.274 1.00 98.19 99 VAL A C 1
ATOM 799 O O . VAL A 1 99 ? 0.017 4.158 14.984 1.00 98.19 99 VAL A O 1
ATOM 802 N N . MET A 1 100 ? -1.695 3.374 13.739 1.00 98.38 100 MET A N 1
ATOM 803 C CA . MET A 1 100 ? -2.627 4.448 14.046 1.00 98.38 100 MET A CA 1
ATOM 804 C C . MET A 1 100 ? -3.967 3.860 14.463 1.00 98.38 100 MET A C 1
ATOM 806 O O . MET A 1 100 ? -4.548 3.099 13.696 1.00 98.38 100 MET A O 1
ATOM 810 N N . LEU A 1 101 ? -4.467 4.220 15.642 1.00 98.75 101 LEU A N 1
ATOM 811 C CA . LEU A 1 101 ? -5.832 3.909 16.065 1.00 98.75 101 LEU A CA 1
ATOM 812 C C . LEU A 1 101 ? -6.679 5.178 15.959 1.00 98.75 101 LEU A C 1
ATOM 814 O O . LEU A 1 101 ? -6.313 6.206 16.511 1.00 98.75 101 LEU A O 1
ATOM 818 N N . GLN A 1 102 ? -7.814 5.095 15.281 1.00 98.75 102 GLN A N 1
ATOM 819 C CA . GLN A 1 102 ? -8.826 6.143 15.192 1.00 98.75 102 GLN A CA 1
ATOM 820 C C . GLN A 1 102 ? -10.091 5.650 15.897 1.00 98.75 102 GLN A C 1
ATOM 822 O O . GLN A 1 102 ? -10.627 4.604 15.533 1.00 98.75 102 GLN A O 1
ATOM 827 N N . VAL A 1 103 ? -10.564 6.372 16.912 1.00 98.62 103 VAL A N 1
ATOM 828 C CA . VAL A 1 103 ? -11.785 6.028 17.660 1.00 98.62 103 VAL A CA 1
ATOM 829 C C . VAL A 1 103 ? -12.781 7.175 17.513 1.00 98.62 103 VAL A C 1
ATOM 831 O O . VAL A 1 103 ? -12.540 8.249 18.077 1.00 98.62 103 VAL A O 1
ATOM 834 N N . PRO A 1 104 ? -13.877 6.987 16.756 1.00 98.44 104 PRO A N 1
ATOM 835 C CA . PRO A 1 104 ? -14.904 8.010 16.615 1.00 98.44 104 PRO A CA 1
ATOM 836 C C . PRO A 1 104 ? -15.636 8.219 17.943 1.00 98.44 104 PRO A C 1
ATOM 838 O O . PRO A 1 104 ? -15.768 7.288 18.738 1.00 98.44 104 PRO A O 1
ATOM 841 N N . THR A 1 105 ? -16.173 9.416 18.181 1.00 97.81 105 THR A N 1
ATOM 842 C CA . THR A 1 105 ? -17.006 9.685 19.373 1.00 97.81 105 THR A CA 1
ATOM 843 C C . THR A 1 105 ? -18.246 8.791 19.452 1.00 97.81 105 THR A C 1
ATOM 845 O O . THR A 1 105 ? -18.771 8.571 20.538 1.00 97.81 105 THR A O 1
ATOM 848 N N . SER A 1 106 ? -18.696 8.246 18.318 1.00 96.62 106 SER A N 1
ATOM 849 C CA . SER A 1 106 ? -19.813 7.305 18.221 1.00 96.62 106 SER A CA 1
ATOM 850 C C . SER A 1 106 ? -19.449 5.849 18.550 1.00 96.62 106 SER A C 1
ATOM 852 O O . SER A 1 106 ? -20.293 4.969 18.383 1.00 96.62 106 SER A O 1
ATOM 854 N N . PHE A 1 107 ? -18.209 5.562 18.960 1.00 96.69 107 PHE A N 1
ATOM 855 C CA . PHE A 1 107 ? -17.795 4.228 19.397 1.00 96.69 107 PHE A CA 1
ATOM 856 C C . PHE A 1 107 ? -18.550 3.803 20.666 1.00 96.69 107 PHE A C 1
ATOM 858 O O . PHE A 1 107 ? -18.540 4.517 21.667 1.00 96.69 107 PHE A O 1
ATOM 865 N N . ASP A 1 108 ? -19.180 2.623 20.638 1.00 94.06 108 ASP A N 1
ATOM 866 C CA . ASP A 1 108 ? -19.895 2.062 21.790 1.00 94.06 108 ASP A CA 1
ATOM 867 C C . ASP A 1 108 ? -19.034 1.001 22.503 1.00 94.06 108 ASP A C 1
ATOM 869 O O . ASP A 1 108 ? -18.899 -0.120 21.997 1.00 94.06 108 ASP A O 1
ATOM 873 N N . PRO A 1 109 ? -18.479 1.290 23.696 1.00 92.94 109 PRO A N 1
ATOM 874 C CA . PRO A 1 109 ? -17.651 0.333 24.428 1.00 92.94 109 PRO A CA 1
ATOM 875 C C . PRO A 1 109 ? -18.429 -0.889 24.943 1.00 92.94 109 PRO A C 1
ATOM 877 O O . PRO A 1 109 ? -17.805 -1.874 25.333 1.00 92.94 109 PRO A O 1
ATOM 880 N N . ARG A 1 110 ? -19.772 -0.869 24.930 1.00 90.31 110 ARG A N 1
ATOM 881 C CA . ARG A 1 110 ? -20.617 -2.024 25.297 1.00 90.31 110 ARG A CA 1
ATOM 882 C C . ARG A 1 110 ? -20.713 -3.052 24.171 1.00 90.31 110 ARG A C 1
ATOM 884 O O . ARG A 1 110 ? -20.923 -4.234 24.432 1.00 90.31 110 ARG A O 1
ATOM 891 N N . PHE A 1 111 ? -20.532 -2.602 22.930 1.00 91.81 111 PHE A N 1
ATOM 892 C CA . PHE A 1 111 ? -20.481 -3.436 21.730 1.00 91.81 111 PHE A CA 1
ATOM 893 C C . PHE A 1 111 ? -19.213 -3.106 20.936 1.00 91.81 111 PHE A C 1
ATOM 895 O O . PHE A 1 111 ? -19.300 -2.598 19.815 1.00 91.81 111 PHE A O 1
ATOM 902 N N . PRO A 1 112 ? -18.024 -3.350 21.518 1.00 95.06 112 PRO A N 1
ATOM 903 C CA . PRO A 1 112 ? -16.782 -2.828 20.983 1.00 95.06 112 PRO A CA 1
ATOM 904 C C . PRO A 1 112 ? -16.443 -3.496 19.647 1.00 95.06 112 PRO A C 1
ATOM 906 O O . PRO A 1 112 ? -16.272 -4.714 19.550 1.00 95.06 112 PRO A O 1
ATOM 909 N N . ARG A 1 113 ? -16.327 -2.674 18.603 1.00 97.44 113 ARG A N 1
ATOM 910 C CA . ARG A 1 113 ? -16.052 -3.109 17.231 1.00 97.44 113 ARG A CA 1
ATOM 911 C C . ARG A 1 113 ? -14.778 -2.464 16.706 1.00 97.44 113 ARG A C 1
ATOM 913 O O . ARG A 1 113 ? -14.640 -1.243 16.743 1.00 97.44 113 ARG A O 1
ATOM 920 N N . LEU A 1 114 ? -13.877 -3.292 16.190 1.00 98.62 114 LEU A N 1
ATOM 921 C CA . LEU A 1 114 ? -12.604 -2.892 15.607 1.00 98.62 114 LEU A CA 1
ATOM 922 C C . LEU A 1 114 ? -12.555 -3.279 14.126 1.00 98.62 114 LEU A C 1
ATOM 924 O O . LEU A 1 114 ? -12.885 -4.404 13.750 1.00 98.62 114 LEU A O 1
ATOM 928 N N . LEU A 1 115 ? -12.101 -2.354 13.287 1.00 98.94 115 LEU A N 1
ATOM 929 C CA . LEU A 1 115 ? -11.683 -2.626 11.917 1.00 98.94 115 LEU A CA 1
ATOM 930 C C . LEU A 1 115 ? -10.161 -2.487 11.826 1.00 98.94 115 LEU A C 1
ATOM 932 O O . LEU A 1 115 ? -9.617 -1.401 12.013 1.00 98.94 115 LEU A O 1
ATOM 936 N N . ALA A 1 116 ? -9.472 -3.581 11.531 1.00 98.88 116 ALA A N 1
ATOM 937 C CA . ALA A 1 116 ? -8.036 -3.605 11.306 1.00 98.88 116 ALA A CA 1
ATOM 938 C C . ALA A 1 116 ? -7.714 -3.463 9.818 1.00 98.88 116 ALA A C 1
ATOM 940 O O . ALA A 1 116 ? -8.219 -4.211 8.982 1.00 98.88 116 ALA A O 1
ATOM 941 N N . LEU A 1 117 ? -6.848 -2.515 9.487 1.00 98.81 117 LEU A N 1
ATOM 942 C CA . LEU A 1 117 ? -6.491 -2.151 8.126 1.00 98.81 117 LEU A CA 1
ATOM 943 C C . LEU A 1 117 ? -4.982 -2.127 7.938 1.00 98.81 117 LEU A C 1
ATOM 945 O O . LEU A 1 117 ? -4.207 -1.867 8.861 1.00 98.81 117 LEU A O 1
ATOM 949 N N . ALA A 1 118 ? -4.563 -2.358 6.700 1.00 98.38 118 ALA A N 1
ATOM 950 C CA . ALA A 1 118 ? -3.162 -2.317 6.332 1.00 98.38 118 ALA A CA 1
ATOM 951 C C . ALA A 1 118 ? -2.972 -1.619 4.982 1.00 98.38 118 ALA A C 1
ATOM 953 O O . ALA A 1 118 ? -3.648 -1.953 4.009 1.00 98.38 118 ALA A O 1
ATOM 954 N N . SER A 1 119 ? -2.032 -0.673 4.915 1.00 97.56 119 SER A N 1
ATOM 955 C CA . SER A 1 119 ? -1.869 0.222 3.760 1.00 97.56 119 SER A CA 1
ATOM 956 C C . SER A 1 119 ? -1.563 -0.502 2.447 1.00 97.56 119 SER A C 1
ATOM 958 O O . SER A 1 119 ? -0.706 -1.382 2.378 1.00 97.56 119 SER A O 1
ATOM 960 N N . SER A 1 120 ? -2.208 -0.094 1.357 1.00 95.69 120 SER A N 1
ATOM 961 C CA . SER A 1 120 ? -1.867 -0.583 0.014 1.00 95.69 120 SER A CA 1
ATOM 962 C C . SER A 1 120 ? -0.445 -0.173 -0.406 1.00 95.69 120 SER A C 1
ATOM 964 O O . SER A 1 120 ? 0.075 0.857 0.027 1.00 95.69 120 SER A O 1
ATOM 966 N N . GLY A 1 121 ? 0.186 -0.966 -1.281 1.00 92.38 121 GLY A N 1
ATOM 967 C CA . GLY A 1 121 ? 1.509 -0.663 -1.828 1.00 92.38 121 GLY A CA 1
ATOM 968 C C . GLY A 1 121 ? 2.555 -0.420 -0.736 1.00 92.38 121 GLY A C 1
ATOM 969 O O . GLY A 1 121 ? 2.678 -1.209 0.208 1.00 92.38 121 GLY A O 1
ATOM 970 N N . SER A 1 122 ? 3.280 0.689 -0.878 1.00 92.25 122 SER A N 1
ATOM 971 C CA . SER A 1 122 ? 4.225 1.223 0.110 1.00 92.25 122 SER A CA 1
ATOM 972 C C . SER A 1 122 ? 3.712 2.496 0.793 1.00 92.25 122 SER A C 1
ATOM 974 O O . SER A 1 122 ? 4.504 3.211 1.396 1.00 92.25 122 SER A O 1
ATOM 976 N N . ARG A 1 123 ? 2.404 2.786 0.708 1.00 94.88 123 ARG A N 1
ATOM 977 C CA . ARG A 1 123 ? 1.805 4.008 1.265 1.00 94.88 123 ARG A CA 1
ATOM 978 C C . ARG A 1 123 ? 2.057 4.136 2.771 1.00 94.88 123 ARG A C 1
ATOM 980 O O . ARG A 1 123 ? 2.257 3.142 3.471 1.00 94.88 123 ARG A O 1
ATOM 987 N N . GLY A 1 124 ? 1.998 5.378 3.251 1.00 95.44 124 GLY A N 1
ATOM 988 C CA . GLY A 1 124 ? 2.090 5.733 4.667 1.00 95.44 124 GLY A CA 1
ATOM 989 C C . GLY A 1 124 ? 0.925 5.218 5.517 1.00 95.44 124 GLY A C 1
ATOM 990 O O . GLY A 1 124 ? 0.073 4.449 5.065 1.00 95.44 124 GLY A O 1
ATOM 991 N N . ILE A 1 125 ? 0.875 5.662 6.773 1.00 97.25 125 ILE A N 1
ATOM 992 C CA . ILE A 1 125 ? -0.080 5.166 7.777 1.00 97.25 125 ILE A CA 1
ATOM 993 C C . ILE A 1 125 ? -1.554 5.464 7.441 1.00 97.25 125 ILE A C 1
ATOM 995 O O . ILE A 1 125 ? -2.429 4.672 7.776 1.00 97.25 125 ILE A O 1
ATOM 999 N N . PHE A 1 126 ? -1.820 6.529 6.678 1.00 97.69 126 PHE A N 1
ATOM 1000 C CA . PHE A 1 126 ? -3.150 6.873 6.149 1.00 97.69 126 PHE A CA 1
ATOM 1001 C C . PHE A 1 126 ? -3.508 6.128 4.848 1.00 97.69 126 PHE A C 1
ATOM 1003 O O . PHE A 1 126 ? -4.539 6.386 4.233 1.00 97.69 126 PHE A O 1
ATOM 1010 N N . GLY A 1 127 ? -2.678 5.181 4.399 1.00 96.94 127 GLY A N 1
ATOM 1011 C CA . GLY A 1 127 ? -2.818 4.493 3.109 1.00 96.94 127 GLY A CA 1
ATOM 1012 C C . GLY A 1 127 ? -4.086 3.656 2.923 1.00 96.94 127 GLY A C 1
ATOM 1013 O O . GLY A 1 127 ? -4.348 3.216 1.803 1.00 96.94 127 GLY A O 1
ATOM 1014 N N . SER A 1 128 ? -4.866 3.443 3.986 1.00 97.19 128 SER A N 1
ATOM 1015 C CA . SER A 1 128 ? -6.169 2.764 3.942 1.00 97.19 128 SER A CA 1
ATOM 1016 C C . SER A 1 128 ? -7.336 3.677 4.321 1.00 97.19 128 SER A C 1
ATOM 1018 O O . SER A 1 128 ? -8.405 3.170 4.644 1.00 97.19 128 SER A O 1
ATOM 1020 N N . GLN A 1 129 ? -7.173 5.003 4.267 1.00 97.12 129 GLN A N 1
ATOM 1021 C CA . GLN A 1 129 ? -8.213 5.958 4.676 1.00 97.12 129 GLN A CA 1
ATOM 1022 C C . GLN A 1 129 ? -9.557 5.714 3.966 1.00 97.12 129 GLN A C 1
ATOM 1024 O O . GLN A 1 129 ? -10.615 5.727 4.592 1.00 97.12 129 GLN A O 1
ATOM 1029 N N . ALA A 1 130 ? -9.510 5.383 2.672 1.00 96.81 130 ALA A N 1
ATOM 1030 C CA . ALA A 1 130 ? -10.697 5.053 1.889 1.00 96.81 130 ALA A CA 1
ATOM 1031 C C . ALA A 1 130 ? -11.386 3.738 2.316 1.00 96.81 130 ALA A C 1
ATOM 1033 O O . ALA A 1 130 ? -12.541 3.535 1.987 1.00 96.81 130 ALA A O 1
ATOM 1034 N N . LEU A 1 131 ? -10.712 2.835 3.039 1.00 97.75 131 LEU A N 1
ATOM 1035 C CA . LEU A 1 131 ? -11.337 1.665 3.679 1.00 97.75 131 LEU A CA 1
ATOM 1036 C C . LEU A 1 131 ? -11.784 1.985 5.113 1.00 97.75 131 LEU A C 1
ATOM 1038 O O . LEU A 1 131 ? -12.838 1.521 5.544 1.00 97.75 131 LEU A O 1
ATOM 1042 N N . ALA A 1 132 ? -11.006 2.802 5.835 1.00 98.31 132 ALA A N 1
ATOM 1043 C CA . ALA A 1 132 ? -11.312 3.261 7.192 1.00 98.31 132 ALA A CA 1
ATOM 1044 C C . ALA A 1 132 ? -12.672 3.953 7.264 1.00 98.31 132 ALA A C 1
ATOM 1046 O O . ALA A 1 132 ? -13.413 3.761 8.225 1.00 98.31 132 ALA A O 1
ATOM 1047 N N . ALA A 1 133 ? -13.028 4.676 6.204 1.00 97.75 133 ALA A N 1
ATOM 1048 C CA . ALA A 1 133 ? -14.305 5.343 6.037 1.00 97.75 133 ALA A CA 1
ATOM 1049 C C . ALA A 1 133 ? -15.533 4.462 6.301 1.00 97.75 133 ALA A C 1
ATOM 1051 O O . ALA A 1 133 ? -16.480 4.921 6.943 1.00 97.75 133 ALA A O 1
ATOM 1052 N N . TRP A 1 134 ? -15.517 3.195 5.870 1.00 98.00 134 TRP A N 1
ATOM 1053 C CA . TRP A 1 134 ? -16.616 2.267 6.151 1.00 98.00 134 TRP A CA 1
ATOM 1054 C C . TRP A 1 134 ? -16.795 2.054 7.660 1.00 98.00 134 TRP A C 1
ATOM 1056 O O . TRP A 1 134 ? -17.909 2.167 8.164 1.00 98.00 134 TRP A O 1
ATOM 1066 N N . GLY A 1 135 ? -15.700 1.810 8.388 1.00 97.94 135 GLY A N 1
ATOM 1067 C CA . GLY A 1 135 ? -15.736 1.564 9.831 1.00 97.94 135 GLY A CA 1
ATOM 1068 C C . GLY A 1 135 ? -16.038 2.824 10.643 1.00 97.94 135 GLY A C 1
ATOM 1069 O O . GLY A 1 135 ? -16.939 2.812 11.483 1.00 97.94 135 GLY A O 1
ATOM 1070 N N . LEU A 1 136 ? -15.328 3.920 10.360 1.00 98.12 136 LEU A N 1
ATOM 1071 C CA . LEU A 1 136 ? -15.458 5.194 11.076 1.00 98.12 136 LEU A CA 1
ATOM 1072 C C . LEU A 1 136 ? -16.891 5.741 11.016 1.00 98.12 136 LEU A C 1
ATOM 1074 O O . LEU A 1 136 ? -17.450 6.103 12.048 1.00 98.12 136 LEU A O 1
ATOM 1078 N N . SER A 1 137 ? -17.524 5.708 9.838 1.00 95.38 137 SER A N 1
ATOM 1079 C CA . SER A 1 137 ? -18.921 6.148 9.653 1.00 95.38 137 SER A CA 1
ATOM 1080 C C . SER A 1 137 ? -19.959 5.266 10.366 1.00 95.38 137 SER A C 1
ATOM 1082 O O . SER A 1 137 ? -21.120 5.651 10.480 1.00 95.38 137 SER A O 1
ATOM 1084 N N . ARG A 1 138 ? -19.560 4.086 10.859 1.00 95.44 138 ARG A N 1
ATOM 1085 C CA . ARG A 1 138 ? -20.422 3.095 11.528 1.00 95.44 138 ARG A CA 1
ATOM 1086 C C . ARG A 1 138 ? -20.060 2.897 13.006 1.00 95.44 138 ARG A C 1
ATOM 1088 O O . ARG A 1 138 ? -20.495 1.921 13.612 1.00 95.44 138 ARG A O 1
ATOM 1095 N N . GLY A 1 139 ? -19.249 3.789 13.583 1.00 96.12 139 GLY A N 1
ATOM 1096 C CA . GLY A 1 139 ? -18.844 3.728 14.991 1.00 96.12 139 GLY A CA 1
ATOM 1097 C C . GLY A 1 139 ? -17.836 2.626 15.327 1.00 96.12 139 GLY A C 1
ATOM 1098 O O . GLY A 1 139 ? -17.673 2.292 16.498 1.00 96.12 139 GLY A O 1
ATOM 1099 N N . TYR A 1 140 ? -17.147 2.056 14.335 1.00 98.38 140 TYR A N 1
ATOM 1100 C CA . TYR A 1 140 ? -16.019 1.164 14.600 1.00 98.38 140 TYR A CA 1
ATOM 1101 C C . TYR A 1 140 ? -14.809 2.003 15.010 1.00 98.38 140 TYR A C 1
ATOM 1103 O O . TYR A 1 140 ? -14.501 3.016 14.378 1.00 98.38 140 TYR A O 1
ATOM 1111 N N . ALA A 1 141 ? -14.068 1.529 16.008 1.00 98.62 141 ALA A N 1
ATOM 1112 C CA . ALA A 1 141 ? -12.669 1.903 16.131 1.00 98.62 141 ALA A CA 1
ATOM 1113 C C . ALA A 1 141 ? -11.910 1.332 14.921 1.00 98.62 141 ALA A C 1
ATOM 1115 O O . ALA A 1 141 ? -12.189 0.214 14.481 1.00 98.62 141 ALA A O 1
ATOM 1116 N N . VAL A 1 142 ? -10.955 2.072 14.367 1.00 98.88 142 VAL A N 1
ATOM 1117 C CA . VAL A 1 142 ? -10.190 1.645 13.190 1.00 98.88 142 VAL A CA 1
ATOM 1118 C C . VAL A 1 142 ? -8.703 1.693 13.492 1.00 98.88 142 VAL A C 1
ATOM 1120 O O . VAL A 1 142 ? -8.162 2.757 13.778 1.00 98.88 142 VAL A O 1
ATOM 1123 N N . VAL A 1 143 ? -8.026 0.549 13.401 1.00 98.88 143 VAL A N 1
ATOM 1124 C CA . VAL A 1 143 ? -6.570 0.470 13.542 1.00 98.88 143 VAL A CA 1
ATOM 1125 C C . VAL A 1 143 ? -5.908 0.250 12.187 1.00 98.88 143 VAL A C 1
ATOM 1127 O O . VAL A 1 143 ? -6.262 -0.667 11.456 1.00 98.88 143 VAL A O 1
ATOM 1130 N N . ASN A 1 144 ? -4.927 1.080 11.853 1.00 98.50 144 ASN A N 1
ATOM 1131 C CA . ASN A 1 144 ? -4.150 1.025 10.622 1.00 98.50 144 ASN A CA 1
ATOM 1132 C C . ASN A 1 144 ? -2.695 0.652 10.911 1.00 98.50 144 ASN A C 1
ATOM 1134 O O . ASN A 1 144 ? -2.127 1.066 11.922 1.00 98.50 144 ASN A O 1
ATOM 1138 N N . THR A 1 145 ? -2.063 -0.052 9.972 1.00 98.44 145 THR A N 1
ATOM 1139 C CA . THR A 1 145 ? -0.605 -0.205 9.906 1.00 98.44 145 THR A CA 1
ATOM 1140 C C . THR A 1 145 ? -0.059 0.071 8.502 1.00 98.44 145 THR A C 1
ATOM 1142 O O . THR A 1 145 ? -0.641 -0.341 7.497 1.00 98.44 145 THR A O 1
ATOM 1145 N N . ASP A 1 146 ? 1.111 0.714 8.424 1.00 97.12 146 ASP A N 1
ATOM 1146 C CA . ASP A 1 146 ? 1.874 0.889 7.176 1.00 97.12 146 ASP A CA 1
ATOM 1147 C C . ASP A 1 146 ? 2.626 -0.389 6.737 1.00 97.12 146 ASP A C 1
ATOM 1149 O O . ASP A 1 146 ? 3.167 -0.468 5.628 1.00 97.12 146 ASP A O 1
ATOM 1153 N N . LYS A 1 147 ? 2.641 -1.410 7.605 1.00 95.94 147 LYS A N 1
ATOM 1154 C CA . LYS A 1 147 ? 3.342 -2.687 7.444 1.00 95.94 147 LYS A CA 1
ATOM 1155 C C . LYS A 1 147 ? 4.851 -2.543 7.208 1.00 95.94 147 LYS A C 1
ATOM 1157 O O . LYS A 1 147 ? 5.420 -3.295 6.415 1.00 95.94 147 LYS A O 1
ATOM 1162 N N . ALA A 1 148 ? 5.484 -1.575 7.873 1.00 94.25 148 ALA A N 1
ATOM 1163 C CA . ALA A 1 148 ? 6.920 -1.295 7.773 1.00 94.25 148 ALA A CA 1
ATOM 1164 C C . ALA A 1 148 ? 7.407 -0.965 6.344 1.00 94.25 148 ALA A C 1
ATOM 1166 O O . ALA A 1 148 ? 8.563 -1.212 6.006 1.00 94.25 148 ALA A O 1
ATOM 1167 N N . CYS A 1 149 ? 6.544 -0.394 5.498 1.00 88.19 149 CYS A N 1
ATOM 1168 C CA . CYS A 1 149 ? 6.955 0.200 4.222 1.00 88.19 149 CYS A CA 1
ATOM 1169 C C . CYS A 1 149 ? 6.993 1.728 4.351 1.00 88.19 149 CYS A C 1
ATOM 1171 O O . CYS A 1 149 ? 8.082 2.289 4.422 1.00 88.19 149 CYS A O 1
ATOM 1173 N N . GLY A 1 150 ? 5.817 2.355 4.466 1.00 88.94 150 GLY A N 1
ATOM 1174 C CA . GLY A 1 150 ? 5.632 3.753 4.861 1.00 88.94 150 GLY A CA 1
ATOM 1175 C C . GLY A 1 150 ? 6.233 4.828 3.941 1.00 88.94 150 GLY A C 1
ATOM 1176 O O . GLY A 1 150 ? 7.035 4.574 3.044 1.00 88.94 150 GLY A O 1
ATOM 1177 N N . THR A 1 151 ? 5.862 6.079 4.213 1.00 94.25 151 THR A N 1
ATOM 1178 C CA . THR A 1 151 ? 6.430 7.302 3.609 1.00 94.25 151 THR A CA 1
ATOM 1179 C C . THR A 1 151 ? 7.462 7.964 4.528 1.00 94.25 151 THR A C 1
ATOM 1181 O O . THR A 1 151 ? 7.683 9.170 4.487 1.00 94.25 151 THR A O 1
ATOM 1184 N N . ASP A 1 152 ? 8.114 7.159 5.372 1.00 93.69 152 ASP A N 1
ATOM 1185 C CA . ASP A 1 152 ? 9.167 7.576 6.306 1.00 93.69 152 ASP A CA 1
ATOM 1186 C C . ASP A 1 152 ? 10.497 7.775 5.577 1.00 93.69 152 ASP A C 1
ATOM 1188 O O . ASP A 1 152 ? 11.441 6.998 5.736 1.00 93.69 152 ASP A O 1
ATOM 1192 N N . TRP A 1 153 ? 10.530 8.755 4.681 1.00 94.31 153 TRP A N 1
ATOM 1193 C CA . TRP A 1 153 ? 11.675 9.008 3.816 1.00 94.31 153 TRP A CA 1
ATOM 1194 C C . TRP A 1 153 ? 12.755 9.746 4.601 1.00 94.31 153 TRP A C 1
ATOM 1196 O O . TRP A 1 153 ? 12.496 10.785 5.200 1.00 94.31 153 TRP A O 1
ATOM 1206 N N . PHE A 1 154 ? 13.955 9.181 4.607 1.00 94.88 154 PHE A N 1
ATOM 1207 C CA . PHE A 1 154 ? 15.117 9.702 5.307 1.00 94.88 154 PHE A CA 1
ATOM 1208 C C . PHE A 1 154 ? 15.935 10.583 4.363 1.00 94.88 154 PHE A C 1
ATOM 1210 O O . PHE A 1 154 ? 16.342 10.127 3.294 1.00 94.88 154 PHE A O 1
ATOM 1217 N N . ASP A 1 155 ? 16.168 11.833 4.750 1.00 93.62 155 ASP A N 1
ATOM 1218 C CA . ASP A 1 155 ? 16.980 12.794 4.006 1.00 93.62 155 ASP A CA 1
ATOM 1219 C C . ASP A 1 155 ? 18.450 12.667 4.427 1.00 93.62 155 ASP A C 1
ATOM 1221 O O . ASP A 1 155 ? 18.780 12.901 5.591 1.00 93.62 155 ASP A O 1
ATOM 1225 N N . CYS A 1 156 ? 19.337 12.273 3.509 1.00 92.81 156 CYS A N 1
ATOM 1226 C CA . CYS A 1 156 ? 20.737 12.004 3.847 1.00 92.81 156 CYS A CA 1
ATOM 1227 C C . CYS A 1 156 ? 21.557 13.272 4.131 1.00 92.81 156 CYS A C 1
ATOM 1229 O O . CYS A 1 156 ? 22.561 13.172 4.831 1.00 92.81 156 CYS A O 1
ATOM 1231 N N . ASP A 1 157 ? 21.127 14.443 3.647 1.00 89.56 157 ASP A N 1
ATOM 1232 C CA . ASP A 1 157 ? 21.812 15.714 3.911 1.00 89.56 157 ASP A CA 1
ATOM 1233 C C . ASP A 1 157 ? 21.436 16.274 5.285 1.00 89.56 157 ASP A C 1
ATOM 1235 O O . ASP A 1 157 ? 22.300 16.675 6.061 1.00 89.56 157 ASP A O 1
ATOM 1239 N N . ALA A 1 158 ? 20.135 16.306 5.598 1.00 89.06 158 ALA A N 1
ATOM 1240 C CA . ALA A 1 158 ? 19.647 16.803 6.883 1.00 89.06 158 ALA A CA 1
ATOM 1241 C C . ALA A 1 158 ? 19.736 15.767 8.011 1.00 89.06 158 ALA A C 1
ATOM 1243 O O . ALA A 1 158 ? 19.599 16.136 9.173 1.00 89.06 158 ALA A O 1
ATOM 1244 N N . LEU A 1 159 ? 19.917 14.483 7.684 1.00 92.00 159 LEU A N 1
ATOM 1245 C CA . LEU A 1 159 ? 19.847 13.359 8.624 1.00 92.00 159 LEU A CA 1
ATOM 1246 C C . LEU A 1 159 ? 18.518 13.308 9.398 1.00 92.00 159 LEU A C 1
ATOM 1248 O O . LEU A 1 159 ? 18.463 12.883 10.556 1.00 92.00 159 LEU A O 1
ATOM 1252 N N . THR A 1 160 ? 17.430 13.719 8.745 1.00 92.88 160 THR A N 1
ATOM 1253 C CA . THR A 1 160 ? 16.080 13.748 9.319 1.00 92.88 160 THR A CA 1
ATOM 1254 C C . THR A 1 160 ? 15.142 12.774 8.617 1.00 92.88 160 THR A C 1
ATOM 1256 O O . THR A 1 160 ? 15.335 12.402 7.460 1.00 92.88 160 THR A O 1
ATOM 1259 N N . ALA A 1 161 ? 14.096 12.362 9.330 1.00 94.25 161 ALA A N 1
ATOM 1260 C CA . ALA A 1 161 ? 12.937 11.685 8.755 1.00 94.25 161 ALA A CA 1
ATOM 1261 C C . ALA A 1 161 ? 11.657 12.165 9.462 1.00 94.25 161 ALA A C 1
ATOM 1263 O O . ALA A 1 161 ? 11.750 12.817 10.504 1.00 94.25 161 ALA A O 1
ATOM 1264 N N . PRO A 1 162 ? 10.463 11.850 8.941 1.00 94.25 162 PRO A N 1
ATOM 1265 C CA . PRO A 1 162 ? 9.206 12.224 9.582 1.00 94.25 162 PRO A CA 1
ATOM 1266 C C . PRO A 1 162 ? 9.055 11.600 10.978 1.00 94.25 162 PRO A C 1
ATOM 1268 O O . PRO A 1 162 ? 9.213 10.385 11.143 1.00 94.25 162 PRO A O 1
ATOM 1271 N N . GLY A 1 163 ? 8.699 12.423 11.966 1.00 94.38 163 GLY A N 1
ATOM 1272 C CA . GLY A 1 163 ? 8.274 12.000 13.300 1.00 94.38 163 GLY A CA 1
ATOM 1273 C C . GLY A 1 163 ? 6.876 11.373 13.295 1.00 94.38 163 GLY A C 1
ATOM 1274 O O . GLY A 1 163 ? 6.292 11.115 12.237 1.00 94.38 163 GLY A O 1
ATOM 1275 N N . LEU A 1 164 ? 6.301 11.117 14.474 1.00 92.25 164 LEU A N 1
ATOM 1276 C CA . LEU A 1 164 ? 4.975 10.487 14.592 1.00 92.25 164 LEU A CA 1
ATOM 1277 C C . LEU A 1 164 ? 3.879 11.238 13.823 1.00 92.25 164 LEU A C 1
ATOM 1279 O O . LEU A 1 164 ? 3.100 10.598 13.122 1.00 92.25 164 LEU A O 1
ATOM 1283 N N . ASP A 1 165 ? 3.880 12.565 13.883 1.00 92.38 165 ASP A N 1
ATOM 1284 C CA . ASP A 1 165 ? 2.901 13.449 13.246 1.00 92.38 165 ASP A CA 1
ATOM 1285 C C . ASP A 1 165 ? 3.331 13.975 11.866 1.00 92.38 165 ASP A C 1
ATOM 1287 O O . ASP A 1 165 ? 2.695 14.867 11.307 1.00 92.38 165 ASP A O 1
ATOM 1291 N N . GLY A 1 166 ? 4.402 13.409 11.306 1.00 94.25 166 GLY A N 1
ATOM 1292 C CA . GLY A 1 166 ? 4.905 13.758 9.982 1.00 94.25 166 GLY A CA 1
ATOM 1293 C C . GLY A 1 166 ? 5.911 14.906 9.964 1.00 94.25 166 GLY A C 1
ATOM 1294 O O . GLY A 1 166 ? 6.618 15.051 8.967 1.00 94.25 166 GLY A O 1
ATOM 1295 N N . VAL A 1 167 ? 6.037 15.680 11.049 1.00 94.12 167 VAL A N 1
ATOM 1296 C CA . VAL A 1 167 ? 7.019 16.771 11.130 1.00 94.12 167 VAL A CA 1
ATOM 1297 C C . VAL A 1 167 ? 8.437 16.179 11.110 1.00 94.12 167 VAL A C 1
ATOM 1299 O O . VAL A 1 167 ? 8.704 15.234 11.859 1.00 94.12 167 VAL A O 1
ATOM 1302 N N . PRO A 1 168 ? 9.361 16.675 10.262 1.00 92.75 168 PRO A N 1
ATOM 1303 C CA . PRO A 1 168 ? 10.732 16.172 10.225 1.00 92.75 168 PRO A CA 1
ATOM 1304 C C . PRO A 1 168 ? 11.444 16.280 11.580 1.00 92.75 168 PRO A C 1
ATOM 1306 O O . PRO A 1 168 ? 11.340 17.290 12.270 1.00 92.75 168 PRO A O 1
ATOM 1309 N N . THR A 1 169 ? 12.203 15.247 11.941 1.00 93.19 169 THR A N 1
ATOM 1310 C CA . THR A 1 169 ? 12.982 15.178 13.183 1.00 93.19 169 THR A CA 1
ATOM 1311 C C . THR A 1 169 ? 14.301 14.436 12.966 1.00 93.19 169 THR A C 1
ATOM 1313 O O . THR A 1 169 ? 14.400 13.536 12.123 1.00 93.19 169 THR A O 1
ATOM 1316 N N . ASP A 1 170 ? 15.325 14.817 13.723 1.00 93.62 170 ASP A N 1
ATOM 1317 C CA . ASP A 1 170 ? 16.615 14.134 13.833 1.00 93.62 170 ASP A CA 1
ATOM 1318 C C . ASP A 1 170 ? 16.660 13.133 15.006 1.00 93.62 170 ASP A C 1
ATOM 1320 O O . ASP A 1 170 ? 17.582 12.316 15.061 1.00 93.62 170 ASP A O 1
ATOM 1324 N N . ASP A 1 171 ? 15.654 13.117 15.894 1.00 94.38 171 ASP A N 1
ATOM 1325 C CA . ASP A 1 171 ? 15.600 12.199 17.036 1.00 94.38 171 ASP A CA 1
ATOM 1326 C C . ASP A 1 171 ? 15.315 10.758 16.564 1.00 94.38 171 ASP A C 1
ATOM 1328 O O . ASP A 1 171 ? 14.190 10.445 16.148 1.00 94.38 171 ASP A O 1
ATOM 1332 N N . PRO A 1 172 ? 16.281 9.823 16.677 1.00 91.88 172 PRO A N 1
ATOM 1333 C CA . PRO A 1 172 ? 16.107 8.440 16.236 1.00 91.88 172 PRO A CA 1
ATOM 1334 C C . PRO A 1 172 ? 14.939 7.708 16.901 1.00 91.88 172 PRO A C 1
ATOM 1336 O O . PRO A 1 172 ? 14.425 6.747 16.326 1.00 91.88 172 PRO A O 1
ATOM 1339 N N . ARG A 1 173 ? 14.508 8.140 18.092 1.00 90.81 173 ARG A N 1
ATOM 1340 C CA . ARG A 1 173 ? 13.414 7.511 18.848 1.00 90.81 173 ARG A CA 1
ATOM 1341 C C . ARG A 1 173 ? 12.041 7.840 18.267 1.00 90.81 173 ARG A C 1
ATOM 1343 O O . ARG A 1 173 ? 11.100 7.083 18.479 1.00 90.81 173 ARG A O 1
ATOM 1350 N N . LEU A 1 174 ? 11.925 8.943 17.528 1.00 92.25 174 LEU A N 1
ATOM 1351 C CA . LEU A 1 174 ? 10.672 9.399 16.919 1.00 92.25 174 LEU A CA 1
ATOM 1352 C C . LEU A 1 174 ? 10.539 8.994 15.445 1.00 92.25 174 LEU A C 1
ATOM 1354 O O . LEU A 1 174 ? 9.452 9.100 14.877 1.00 92.25 174 LEU A O 1
ATOM 1358 N N . ARG A 1 175 ? 11.621 8.506 14.827 1.00 93.19 175 ARG A N 1
ATOM 1359 C CA . ARG A 1 175 ? 11.646 8.083 13.423 1.00 93.19 175 ARG A CA 1
ATOM 1360 C C . ARG A 1 175 ? 11.239 6.626 13.285 1.00 93.19 175 ARG A C 1
ATOM 1362 O O . ARG A 1 175 ? 11.773 5.738 13.948 1.00 93.19 175 ARG A O 1
ATOM 1369 N N . ALA A 1 176 ? 10.360 6.353 12.328 1.00 93.25 176 ALA A N 1
ATOM 1370 C CA . ALA A 1 176 ? 10.003 4.979 12.002 1.00 93.25 176 ALA A CA 1
ATOM 1371 C C . ALA A 1 176 ? 11.094 4.257 11.186 1.00 93.25 176 ALA A C 1
ATOM 1373 O O . ALA A 1 176 ? 11.008 3.045 11.001 1.00 93.25 176 ALA A O 1
ATOM 1374 N N . PHE A 1 177 ? 12.079 4.992 10.661 1.00 95.12 177 PHE A N 1
ATOM 1375 C CA . PHE A 1 177 ? 13.181 4.470 9.863 1.00 95.12 177 PHE A CA 1
ATOM 1376 C C . PHE A 1 177 ? 14.505 5.112 10.285 1.00 95.12 177 PHE A C 1
ATOM 1378 O O . PHE A 1 177 ? 14.666 6.328 10.202 1.00 95.12 177 PHE A O 1
ATOM 1385 N N . ASN A 1 178 ? 15.447 4.277 10.717 1.00 94.31 178 ASN A N 1
ATOM 1386 C CA . ASN A 1 178 ? 16.801 4.666 11.092 1.00 94.31 178 ASN A CA 1
ATOM 1387 C C . ASN A 1 178 ? 17.806 3.864 10.246 1.00 94.31 178 ASN A C 1
ATOM 1389 O O . ASN A 1 178 ? 18.202 2.771 10.661 1.00 94.31 178 ASN A O 1
ATOM 1393 N N . PRO A 1 179 ? 18.165 4.338 9.041 1.00 94.81 179 PRO A N 1
ATOM 1394 C CA . PRO A 1 179 ? 19.148 3.668 8.198 1.00 94.81 179 PRO A CA 1
ATOM 1395 C C . PRO A 1 179 ? 20.556 3.727 8.793 1.00 94.81 179 PRO A C 1
ATOM 1397 O O . PRO A 1 179 ? 20.916 4.666 9.500 1.00 94.81 179 PRO A O 1
ATOM 1400 N N . THR A 1 180 ? 21.376 2.740 8.441 1.00 90.88 180 THR A N 1
ATOM 1401 C CA . THR A 1 180 ? 22.813 2.709 8.740 1.00 90.88 180 THR A CA 1
ATOM 1402 C C . THR A 1 180 ? 23.628 3.053 7.497 1.00 90.88 180 THR A C 1
ATOM 1404 O O . THR A 1 180 ? 23.275 2.627 6.400 1.00 90.88 180 THR A O 1
ATOM 1407 N N . GLY A 1 181 ? 24.761 3.732 7.664 1.00 89.69 181 GLY A N 1
ATOM 1408 C CA . GLY A 1 181 ? 25.662 4.107 6.569 1.00 89.69 181 GLY A CA 1
ATOM 1409 C C . GLY A 1 181 ? 25.609 5.598 6.237 1.00 89.69 181 GLY A C 1
ATOM 1410 O O . GLY A 1 181 ? 24.865 6.355 6.854 1.00 89.69 181 GLY A O 1
ATOM 1411 N N . GLN A 1 182 ? 26.422 6.015 5.267 1.00 88.44 182 GLN A N 1
ATOM 1412 C CA . GLN A 1 182 ? 26.503 7.402 4.805 1.00 88.44 182 GLN A CA 1
ATOM 1413 C C . GLN A 1 182 ? 25.964 7.501 3.377 1.00 88.44 182 GLN A C 1
ATOM 1415 O O . GLN A 1 182 ? 26.476 6.839 2.473 1.00 88.44 182 GLN A O 1
ATOM 1420 N N . GLY A 1 183 ? 24.909 8.296 3.198 1.00 88.06 183 GLY A N 1
ATOM 1421 C CA . GLY A 1 183 ? 24.344 8.594 1.885 1.00 88.06 183 GLY A CA 1
ATOM 1422 C C . GLY A 1 183 ? 25.170 9.631 1.132 1.00 88.06 183 GLY A C 1
ATOM 1423 O O . GLY A 1 183 ? 25.995 10.342 1.709 1.00 88.06 183 GLY A O 1
ATOM 1424 N N . LYS A 1 184 ? 24.951 9.716 -0.177 1.00 88.31 184 LYS A N 1
ATOM 1425 C CA . LYS A 1 184 ? 25.499 10.780 -1.023 1.00 88.31 184 LYS A CA 1
ATOM 1426 C C . LYS A 1 184 ? 24.708 12.075 -0.823 1.00 88.31 184 LYS A C 1
ATOM 1428 O O . LYS A 1 184 ? 23.562 12.048 -0.379 1.00 88.31 184 LYS A O 1
ATOM 1433 N N . ALA A 1 185 ? 25.301 13.194 -1.236 1.00 87.88 185 ALA A N 1
ATOM 1434 C CA . ALA A 1 185 ? 24.617 14.483 -1.234 1.00 87.88 185 ALA A CA 1
ATOM 1435 C C . ALA A 1 185 ? 23.299 14.420 -2.033 1.00 87.88 185 ALA A C 1
ATOM 1437 O O . ALA A 1 185 ? 23.278 13.930 -3.169 1.00 87.88 185 ALA A O 1
ATOM 1438 N N . GLY A 1 186 ? 22.210 14.903 -1.436 1.00 87.94 186 GLY A N 1
ATOM 1439 C CA . GLY A 1 186 ? 20.860 14.901 -2.005 1.00 87.94 186 GLY A CA 1
ATOM 1440 C C . GLY A 1 186 ? 20.186 13.528 -2.085 1.00 87.94 186 GLY A C 1
ATOM 1441 O O . GLY A 1 186 ? 19.116 13.416 -2.696 1.00 87.94 186 GLY A O 1
ATOM 1442 N N . GLU A 1 187 ? 20.796 12.477 -1.525 1.00 93.06 187 GLU A N 1
ATOM 1443 C CA . GLU A 1 187 ? 20.228 11.129 -1.509 1.00 93.06 187 GLU A CA 1
ATOM 1444 C C . GLU A 1 187 ? 19.076 11.027 -0.498 1.00 93.06 187 GLU A C 1
ATOM 1446 O O . GLU A 1 187 ? 19.062 11.668 0.555 1.00 93.06 187 GLU A O 1
ATOM 1451 N N . VAL A 1 188 ? 18.075 10.222 -0.847 1.00 95.00 188 VAL A N 1
ATOM 1452 C CA . VAL A 1 188 ? 16.906 9.963 -0.009 1.00 95.00 188 VAL A CA 1
ATOM 1453 C C . VAL A 1 188 ? 16.742 8.466 0.148 1.00 95.00 188 VAL A C 1
ATOM 1455 O O . VAL A 1 188 ? 16.618 7.738 -0.833 1.00 95.00 188 VAL A O 1
ATOM 1458 N N . TRP A 1 189 ? 16.671 7.982 1.379 1.00 95.94 189 TRP A N 1
ATOM 1459 C CA . TRP A 1 189 ? 16.453 6.567 1.641 1.00 95.94 189 TRP A CA 1
ATOM 1460 C C . TRP A 1 189 ? 15.030 6.303 2.108 1.00 95.94 189 TRP A C 1
ATOM 1462 O O . TRP A 1 189 ? 14.504 6.960 3.000 1.00 95.94 189 TRP A O 1
ATOM 1472 N N . ILE A 1 190 ? 14.402 5.285 1.528 1.00 94.88 190 ILE A N 1
ATOM 1473 C CA . ILE A 1 190 ? 13.088 4.799 1.962 1.00 94.88 190 ILE A CA 1
ATOM 1474 C C . ILE A 1 190 ? 13.225 3.452 2.673 1.00 94.88 190 ILE A C 1
ATOM 1476 O O . ILE A 1 190 ? 13.956 2.575 2.201 1.00 94.88 190 ILE A O 1
ATOM 1480 N N . LYS A 1 191 ? 12.468 3.262 3.760 1.00 94.81 191 LYS A N 1
ATOM 1481 C CA . LYS A 1 191 ? 12.484 2.046 4.591 1.00 94.81 191 LYS A CA 1
ATOM 1482 C C . LYS A 1 191 ? 12.262 0.767 3.787 1.00 94.81 191 LYS A C 1
ATOM 1484 O O . LYS A 1 191 ? 12.973 -0.214 3.988 1.00 94.81 191 LYS A O 1
ATOM 1489 N N . HIS A 1 192 ? 11.314 0.781 2.846 1.00 94.19 192 HIS A N 1
ATOM 1490 C CA . HIS A 1 192 ? 11.003 -0.397 2.036 1.00 94.19 192 HIS A CA 1
ATOM 1491 C C . HIS A 1 192 ? 12.241 -0.942 1.305 1.00 94.19 192 HIS A C 1
ATOM 1493 O O . HIS A 1 192 ? 12.443 -2.148 1.300 1.00 94.19 192 HIS A O 1
ATOM 1499 N N . ALA A 1 193 ? 13.085 -0.069 0.751 1.00 94.19 193 ALA A N 1
ATOM 1500 C CA . ALA A 1 193 ? 14.251 -0.476 -0.030 1.00 94.19 193 ALA A CA 1
ATOM 1501 C C . ALA A 1 193 ? 15.543 -0.575 0.803 1.00 94.19 193 ALA A C 1
ATOM 1503 O O . ALA A 1 193 ? 16.376 -1.428 0.519 1.00 94.19 193 ALA A O 1
ATOM 1504 N N . HIS A 1 194 ? 15.703 0.261 1.837 1.00 95.94 194 HIS A N 1
ATOM 1505 C CA . HIS A 1 194 ? 17.000 0.495 2.491 1.00 95.94 194 HIS A CA 1
ATOM 1506 C C . HIS A 1 194 ? 17.071 0.045 3.961 1.00 95.94 194 HIS A C 1
ATOM 1508 O O . HIS A 1 194 ? 18.048 0.338 4.643 1.00 95.94 194 HIS A O 1
ATOM 1514 N N . SER A 1 195 ? 16.058 -0.657 4.482 1.00 94.50 195 SER A N 1
ATOM 1515 C CA . SER A 1 195 ? 16.011 -1.055 5.903 1.00 94.50 195 SER A CA 1
ATOM 1516 C C . SER A 1 195 ? 16.929 -2.206 6.309 1.00 94.50 195 SER A C 1
ATOM 1518 O O . SER A 1 195 ? 17.023 -2.483 7.498 1.00 94.50 195 SER A O 1
ATOM 1520 N N . SER A 1 196 ? 17.567 -2.904 5.363 1.00 94.25 196 SER A N 1
ATOM 1521 C CA . SER A 1 196 ? 18.258 -4.195 5.604 1.00 94.25 196 SER A CA 1
ATOM 1522 C C . SER A 1 196 ? 17.314 -5.316 6.080 1.00 94.25 196 SER A C 1
ATOM 1524 O O . SER A 1 196 ? 17.726 -6.428 6.432 1.00 94.25 196 SER A O 1
ATOM 1526 N N . GLU A 1 197 ? 16.013 -5.044 6.051 1.00 92.94 197 GLU A N 1
ATOM 1527 C CA . GLU A 1 197 ? 14.955 -5.947 6.461 1.00 92.94 197 GLU A CA 1
ATOM 1528 C C . GLU A 1 197 ? 14.115 -6.387 5.263 1.00 92.94 197 GLU A C 1
ATOM 1530 O O . GLU A 1 197 ? 14.241 -5.873 4.153 1.00 92.94 197 GLU A O 1
ATOM 1535 N N . HIS A 1 198 ? 13.223 -7.346 5.505 1.00 94.06 198 HIS A N 1
ATOM 1536 C CA . HIS A 1 198 ? 12.235 -7.793 4.532 1.00 94.06 198 HIS A CA 1
ATOM 1537 C C . HIS A 1 198 ? 10.824 -7.494 5.070 1.00 94.06 198 HIS A C 1
ATOM 1539 O O . HIS A 1 198 ? 10.188 -8.384 5.632 1.00 94.06 198 HIS A O 1
ATOM 1545 N N . PRO A 1 199 ? 10.304 -6.255 4.923 1.00 93.75 199 PRO A N 1
ATOM 1546 C CA . PRO A 1 199 ? 8.995 -5.879 5.467 1.00 93.75 199 PRO A CA 1
ATOM 1547 C C . PRO A 1 199 ? 7.855 -6.805 5.030 1.00 93.75 199 PRO A C 1
ATOM 1549 O O . PRO A 1 199 ? 7.010 -7.180 5.841 1.00 93.75 199 PRO A O 1
ATOM 1552 N N . GLU A 1 200 ? 7.856 -7.231 3.762 1.00 95.56 200 GLU A N 1
ATOM 1553 C CA . GLU A 1 200 ? 6.794 -8.078 3.217 1.00 95.56 200 GLU A CA 1
ATOM 1554 C C . GLU A 1 200 ? 6.622 -9.414 3.954 1.00 95.56 200 GLU A C 1
ATOM 1556 O O . GLU A 1 200 ? 5.480 -9.819 4.190 1.00 95.56 200 GLU A O 1
ATOM 1561 N N . SER A 1 201 ? 7.693 -10.076 4.399 1.00 95.44 201 SER A N 1
ATOM 1562 C CA . SER A 1 201 ? 7.561 -11.347 5.129 1.00 95.44 201 SER A CA 1
ATOM 1563 C C . SER A 1 201 ? 6.865 -11.193 6.489 1.00 95.44 201 SER A C 1
ATOM 1565 O O . SER A 1 201 ? 6.350 -12.169 7.029 1.00 95.44 201 SER A O 1
ATOM 1567 N N . ARG A 1 202 ? 6.781 -9.966 7.024 1.00 95.19 202 ARG A N 1
ATOM 1568 C CA . ARG A 1 202 ? 6.216 -9.665 8.350 1.00 95.19 202 ARG A CA 1
ATOM 1569 C C . ARG A 1 202 ? 4.851 -8.982 8.318 1.00 95.19 202 ARG A C 1
ATOM 1571 O O . ARG A 1 202 ? 4.287 -8.718 9.373 1.00 95.19 202 ARG A O 1
ATOM 1578 N N . TRP A 1 203 ? 4.280 -8.730 7.141 1.00 97.38 203 TRP A N 1
ATOM 1579 C CA . TRP A 1 203 ? 3.023 -7.981 7.013 1.00 97.38 203 TRP A CA 1
ATOM 1580 C C . TRP A 1 203 ? 1.875 -8.506 7.889 1.00 97.38 203 TRP A C 1
ATOM 1582 O O . TRP A 1 203 ? 1.171 -7.701 8.492 1.00 97.38 203 TRP A O 1
ATOM 1592 N N . GLY A 1 204 ? 1.704 -9.830 7.996 1.00 97.50 204 GLY A N 1
ATOM 1593 C CA . GLY A 1 204 ? 0.685 -10.421 8.874 1.00 97.50 204 GLY A CA 1
ATOM 1594 C C . GLY A 1 204 ? 0.944 -10.133 10.357 1.00 97.50 204 GLY A C 1
ATOM 1595 O O . GLY A 1 204 ? 0.031 -9.736 11.075 1.00 97.50 204 GLY A O 1
ATOM 1596 N N . ALA A 1 205 ? 2.203 -10.232 10.796 1.00 97.06 205 ALA A N 1
ATOM 1597 C CA . ALA A 1 205 ? 2.597 -9.941 12.173 1.00 97.06 205 ALA A CA 1
ATOM 1598 C C . ALA A 1 205 ? 2.364 -8.468 12.548 1.00 97.06 205 ALA A C 1
ATOM 1600 O O . ALA A 1 205 ? 1.898 -8.204 13.654 1.00 97.06 205 ALA A O 1
ATOM 1601 N N . CYS A 1 206 ? 2.611 -7.523 11.631 1.00 97.94 206 CYS A N 1
ATOM 1602 C CA . CYS A 1 206 ? 2.319 -6.103 11.860 1.00 97.94 206 CYS A CA 1
ATOM 1603 C C . CYS A 1 206 ? 0.816 -5.849 12.075 1.00 97.94 206 CYS A C 1
ATOM 1605 O O . CYS A 1 206 ? 0.443 -5.077 12.956 1.00 97.94 206 CYS A O 1
ATOM 1607 N N . VAL A 1 207 ? -0.059 -6.511 11.302 1.00 98.62 207 VAL A N 1
ATOM 1608 C CA . VAL A 1 207 ? -1.523 -6.400 11.469 1.00 98.62 207 VAL A CA 1
ATOM 1609 C C . VAL A 1 207 ? -1.954 -6.970 12.819 1.00 98.62 207 VAL A C 1
ATOM 1611 O O . VAL A 1 207 ? -2.630 -6.289 13.586 1.00 98.62 207 VAL A O 1
ATOM 1614 N N . SER A 1 208 ? -1.506 -8.181 13.146 1.00 98.25 208 SER A N 1
ATOM 1615 C CA . SER A 1 208 ? -1.751 -8.825 14.440 1.00 98.25 208 SER A CA 1
ATOM 1616 C C . SER A 1 208 ? -1.281 -7.979 15.629 1.00 98.25 208 SER A C 1
ATOM 1618 O O . SER A 1 208 ? -1.995 -7.830 16.622 1.00 98.25 208 SER A O 1
ATOM 1620 N N . GLN A 1 209 ? -0.088 -7.385 15.537 1.00 97.94 209 GLN A N 1
ATOM 1621 C CA . GLN A 1 209 ? 0.450 -6.505 16.574 1.00 97.94 209 GLN A CA 1
ATOM 1622 C C . GLN A 1 209 ? -0.379 -5.221 16.713 1.00 97.94 209 GLN A C 1
ATOM 1624 O O . GLN A 1 209 ? -0.688 -4.820 17.834 1.00 97.94 209 GLN A O 1
ATOM 1629 N N . ALA A 1 210 ? -0.802 -4.619 15.597 1.00 98.44 210 ALA A N 1
ATOM 1630 C CA . ALA A 1 210 ? -1.675 -3.448 15.602 1.00 98.44 210 ALA A CA 1
ATOM 1631 C C . ALA A 1 210 ? -3.037 -3.747 16.258 1.00 98.44 210 ALA A C 1
ATOM 1633 O O . ALA A 1 210 ? -3.492 -2.968 17.092 1.00 98.44 210 ALA A O 1
ATOM 1634 N N . VAL A 1 211 ? -3.652 -4.899 15.961 1.00 98.50 211 VAL A N 1
ATOM 1635 C CA . VAL A 1 211 ? -4.907 -5.354 16.593 1.00 98.50 211 VAL A CA 1
ATOM 1636 C C . VAL A 1 211 ? -4.752 -5.479 18.109 1.00 98.50 211 VAL A C 1
ATOM 1638 O O . VAL A 1 211 ? -5.570 -4.946 18.859 1.00 98.50 211 VAL A O 1
ATOM 1641 N N . ARG A 1 212 ? -3.690 -6.147 18.581 1.00 96.56 212 ARG A N 1
ATOM 1642 C CA . ARG A 1 212 ? -3.428 -6.284 20.023 1.00 96.56 212 ARG A CA 1
ATOM 1643 C C . ARG A 1 212 ? -3.226 -4.929 20.695 1.00 96.56 212 ARG A C 1
ATOM 1645 O O . ARG A 1 212 ? -3.807 -4.694 21.751 1.00 96.56 212 ARG A O 1
ATOM 1652 N N . GLN A 1 213 ? -2.456 -4.037 20.071 1.00 96.62 213 GLN A N 1
ATOM 1653 C CA . GLN A 1 213 ? -2.205 -2.703 20.613 1.00 96.62 213 GLN A CA 1
ATOM 1654 C C . GLN A 1 213 ? -3.478 -1.849 20.665 1.00 96.62 213 GLN A C 1
ATOM 1656 O O . GLN A 1 213 ? -3.710 -1.165 21.659 1.00 96.62 213 GLN A O 1
ATOM 1661 N N . ALA A 1 214 ? -4.327 -1.919 19.638 1.00 97.69 214 ALA A N 1
ATOM 1662 C CA . ALA A 1 214 ? -5.610 -1.224 19.626 1.00 97.69 214 ALA A CA 1
ATOM 1663 C C . ALA A 1 214 ? -6.517 -1.692 20.767 1.00 97.69 214 ALA A C 1
ATOM 1665 O O . ALA A 1 214 ? -7.071 -0.868 21.491 1.00 97.69 214 ALA A O 1
ATOM 1666 N N . TRP A 1 215 ? -6.626 -3.007 20.975 1.00 96.56 215 TRP A N 1
ATOM 1667 C CA . TRP A 1 215 ? -7.408 -3.544 22.086 1.00 96.56 215 TRP A CA 1
ATOM 1668 C C . TRP A 1 215 ? -6.836 -3.176 23.454 1.00 96.56 215 TRP A C 1
ATOM 1670 O O . TRP A 1 215 ? -7.619 -2.938 24.373 1.00 96.56 215 TRP A O 1
ATOM 1680 N N . ALA A 1 216 ? -5.510 -3.094 23.589 1.00 93.94 216 ALA A N 1
ATOM 1681 C CA . ALA A 1 216 ? -4.872 -2.610 24.809 1.00 93.94 216 ALA A CA 1
ATOM 1682 C C . ALA A 1 216 ? -5.270 -1.154 25.101 1.00 93.94 216 ALA A C 1
ATOM 1684 O O . ALA A 1 216 ? -5.823 -0.889 26.164 1.00 93.94 216 ALA A O 1
ATOM 1685 N N . TRP A 1 217 ? -5.111 -0.242 24.134 1.00 95.00 217 TRP A N 1
ATOM 1686 C CA . TRP A 1 217 ? -5.502 1.165 24.302 1.00 95.00 217 TRP A CA 1
ATOM 1687 C C . TRP A 1 217 ? -6.994 1.340 24.586 1.00 95.00 217 TRP A C 1
ATOM 1689 O O . TRP A 1 217 ? -7.368 2.105 25.467 1.00 95.00 217 TRP A O 1
ATOM 1699 N N . LEU A 1 218 ? -7.861 0.608 23.883 1.00 95.19 218 LEU A N 1
ATOM 1700 C CA . LEU A 1 218 ? -9.302 0.662 24.131 1.00 95.19 218 LEU A CA 1
ATOM 1701 C C . LEU A 1 218 ? -9.647 0.181 25.549 1.00 95.19 218 LEU A C 1
ATOM 1703 O O . LEU A 1 218 ? -10.445 0.821 26.228 1.00 95.19 218 LEU A O 1
ATOM 1707 N N . SER A 1 219 ? -9.019 -0.902 26.017 1.00 93.56 219 SER A N 1
ATOM 1708 C CA . SER A 1 219 ? -9.249 -1.447 27.365 1.00 93.56 219 SER A CA 1
ATOM 1709 C C . SER A 1 219 ? -8.710 -0.543 28.479 1.00 93.56 219 SER A C 1
ATOM 1711 O O . SER A 1 219 ? -9.211 -0.596 29.596 1.00 93.56 219 SER A O 1
ATOM 1713 N N . GLU A 1 220 ? -7.703 0.288 28.195 1.00 92.06 220 GLU A N 1
ATOM 1714 C CA . GLU A 1 220 ? -7.218 1.317 29.126 1.00 92.06 220 GLU A CA 1
ATOM 1715 C C . GLU A 1 220 ? -8.204 2.487 29.267 1.00 92.06 220 GLU A C 1
ATOM 1717 O O . GLU A 1 220 ? -8.253 3.120 30.318 1.00 92.06 220 GLU A O 1
ATOM 1722 N N . GLN A 1 221 ? -8.982 2.790 28.221 1.00 90.25 221 GLN A N 1
ATOM 1723 C CA . GLN A 1 221 ? -9.931 3.913 28.208 1.00 90.25 221 GLN A CA 1
ATOM 1724 C C . GLN A 1 221 ? -11.353 3.523 28.630 1.00 90.25 221 GLN A C 1
ATOM 1726 O O . GLN A 1 221 ? -12.142 4.393 29.001 1.00 90.25 221 GLN A O 1
ATOM 1731 N N . HIS A 1 222 ? -11.701 2.239 28.550 1.00 89.56 222 HIS A N 1
ATOM 1732 C CA . HIS A 1 222 ? -13.057 1.760 28.787 1.00 89.56 222 HIS A CA 1
ATOM 1733 C C . HIS A 1 222 ? -13.060 0.450 29.575 1.00 89.56 222 HIS A C 1
ATOM 1735 O O . HIS A 1 222 ? -12.436 -0.540 29.185 1.00 89.56 222 HIS A O 1
ATOM 1741 N N . GLU A 1 223 ? -13.845 0.410 30.648 1.00 85.12 223 GLU A N 1
ATOM 1742 C CA . GLU A 1 223 ? -14.086 -0.819 31.397 1.00 85.12 223 GLU A CA 1
ATOM 1743 C C . GLU A 1 223 ? -14.924 -1.815 30.570 1.00 85.12 223 GLU A C 1
ATOM 1745 O O . GLU A 1 223 ? -15.841 -1.437 29.842 1.00 85.12 223 GLU A O 1
ATOM 1750 N N . GLY A 1 224 ? -14.630 -3.115 30.688 1.00 78.81 224 GLY A N 1
ATOM 1751 C CA . GLY A 1 224 ? -15.489 -4.183 30.150 1.00 78.81 224 GLY A CA 1
ATOM 1752 C C . GLY A 1 224 ? -15.240 -4.637 28.701 1.00 78.81 224 GLY A C 1
ATOM 1753 O O . GLY A 1 224 ? -15.918 -5.561 28.251 1.00 78.81 224 GLY A O 1
ATOM 1754 N N . ILE A 1 225 ? -14.236 -4.102 27.992 1.00 81.50 225 ILE A N 1
ATOM 1755 C CA . ILE A 1 225 ? -13.957 -4.371 26.556 1.00 81.50 225 ILE A CA 1
ATOM 1756 C C . ILE A 1 225 ? -13.587 -5.840 26.182 1.00 81.50 225 ILE A C 1
ATOM 1758 O O . ILE A 1 225 ? -13.386 -6.175 25.016 1.00 81.50 225 ILE A O 1
ATOM 1762 N N . GLY A 1 226 ? -13.584 -6.795 27.115 1.00 69.56 226 GLY A N 1
ATOM 1763 C CA . GLY A 1 226 ? -13.118 -8.171 26.866 1.00 69.56 226 GLY A CA 1
ATOM 1764 C C . GLY A 1 226 ? -14.157 -9.229 26.455 1.00 69.56 226 GLY A C 1
ATOM 1765 O O . GLY A 1 226 ? -13.758 -10.272 25.945 1.00 69.56 226 GLY A O 1
ATOM 1766 N N . ARG A 1 227 ? -15.462 -9.032 26.699 1.00 69.62 227 ARG A N 1
ATOM 1767 C CA . ARG A 1 227 ? -16.447 -10.144 26.664 1.00 69.62 227 ARG A CA 1
ATOM 1768 C C . ARG A 1 227 ? -17.280 -10.271 25.383 1.00 69.62 227 ARG A C 1
ATOM 1770 O O . ARG A 1 227 ? -17.879 -11.319 25.178 1.00 69.62 227 ARG A O 1
ATOM 1777 N N . ASN A 1 228 ? -17.322 -9.243 24.536 1.00 81.00 228 ASN A N 1
ATOM 1778 C CA . ASN A 1 228 ? -18.173 -9.219 23.338 1.00 81.00 228 ASN A CA 1
ATOM 1779 C C . ASN A 1 228 ? -17.582 -8.331 22.230 1.00 81.00 228 ASN A C 1
ATOM 1781 O O . ASN A 1 228 ? -18.246 -7.440 21.701 1.00 81.00 228 ASN A O 1
ATOM 1785 N N . ARG A 1 229 ? -16.286 -8.507 21.953 1.00 92.56 229 ARG A N 1
ATOM 1786 C CA . ARG A 1 229 ? -15.584 -7.717 20.938 1.00 92.56 229 ARG A CA 1
ATOM 1787 C C . ARG A 1 229 ? -15.664 -8.373 19.568 1.00 92.56 229 ARG A C 1
ATOM 1789 O O . ARG A 1 229 ? -15.573 -9.591 19.471 1.00 92.56 229 ARG A O 1
ATOM 1796 N N . LEU A 1 230 ? -15.778 -7.548 18.533 1.00 96.00 230 LEU A N 1
ATOM 1797 C CA . LEU A 1 230 ? -15.708 -7.965 17.135 1.00 96.00 230 LEU A CA 1
ATOM 1798 C C . LEU A 1 230 ? -14.533 -7.263 16.457 1.00 96.00 230 LEU A C 1
ATOM 1800 O O . LEU A 1 230 ? -14.450 -6.036 16.485 1.00 96.00 230 LEU A O 1
ATOM 1804 N N . THR A 1 231 ? -13.678 -8.025 15.790 1.00 98.19 231 THR A N 1
ATOM 1805 C CA . THR A 1 231 ? -12.583 -7.518 14.965 1.00 98.19 231 THR A CA 1
ATOM 1806 C C . THR A 1 231 ? -12.729 -8.021 13.538 1.00 98.19 231 THR A C 1
ATOM 1808 O O . THR A 1 231 ? -12.585 -9.210 13.255 1.00 98.19 231 THR A O 1
ATOM 1811 N N . LEU A 1 232 ? -12.949 -7.098 12.608 1.00 98.75 232 LEU A N 1
ATOM 1812 C CA . LEU A 1 232 ? -12.868 -7.374 11.176 1.00 98.75 232 LEU A CA 1
ATOM 1813 C C . LEU A 1 232 ? -11.526 -6.873 10.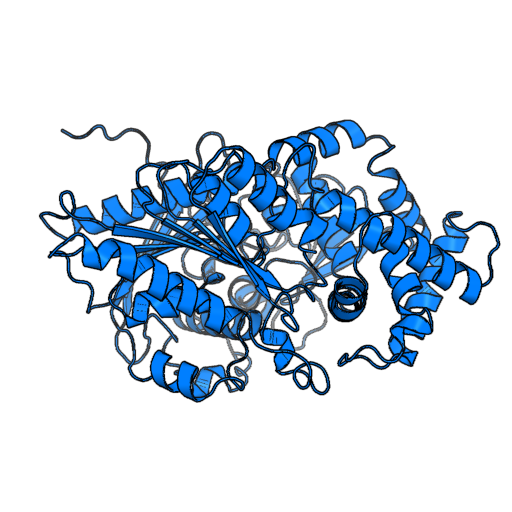652 1.00 98.75 232 LEU A C 1
ATOM 1815 O O . LEU A 1 232 ? -11.057 -5.824 11.085 1.00 98.75 232 LEU A O 1
ATOM 1819 N N . ALA A 1 233 ? -10.915 -7.578 9.703 1.00 98.88 233 ALA A N 1
ATOM 1820 C CA . ALA A 1 233 ? -9.718 -7.101 9.019 1.00 98.88 233 ALA A CA 1
ATOM 1821 C C . ALA A 1 233 ? -9.987 -6.889 7.528 1.00 98.88 233 ALA A C 1
ATOM 1823 O O . ALA A 1 233 ? -10.582 -7.745 6.872 1.00 98.88 233 ALA A O 1
ATOM 1824 N N . ALA A 1 234 ? -9.532 -5.769 6.970 1.00 98.81 234 ALA A N 1
ATOM 1825 C CA . ALA A 1 234 ? -9.690 -5.490 5.550 1.00 98.81 234 ALA A CA 1
ATOM 1826 C C . ALA A 1 234 ? -8.458 -4.851 4.916 1.00 98.81 234 ALA A C 1
ATOM 1828 O O . ALA A 1 234 ? -7.691 -4.135 5.555 1.00 98.81 234 ALA A O 1
ATOM 1829 N N . GLY A 1 235 ? -8.263 -5.101 3.626 1.00 98.44 235 GLY A N 1
ATOM 1830 C CA . GLY A 1 235 ? -7.143 -4.511 2.909 1.00 98.44 235 GLY A CA 1
ATOM 1831 C C . GLY A 1 235 ? -7.258 -4.629 1.399 1.00 98.44 235 GLY A C 1
ATOM 1832 O O . GLY A 1 235 ? -7.885 -5.547 0.875 1.00 98.44 235 GLY A O 1
ATOM 1833 N N . LEU A 1 236 ? -6.600 -3.700 0.709 1.00 98.38 236 LEU A N 1
ATOM 1834 C CA . LEU A 1 236 ? -6.480 -3.646 -0.747 1.00 98.38 236 LEU A CA 1
ATOM 1835 C C . LEU A 1 236 ? -5.027 -3.920 -1.158 1.00 98.38 236 LEU A C 1
ATOM 1837 O O . LEU A 1 236 ? -4.107 -3.436 -0.494 1.00 98.38 236 LEU A O 1
ATOM 1841 N N . SER A 1 237 ? -4.793 -4.650 -2.252 1.00 97.75 237 SER A N 1
ATOM 1842 C CA . SER A 1 237 ? -3.443 -4.871 -2.800 1.00 97.75 237 SER A CA 1
ATOM 1843 C C . SER A 1 237 ? -2.509 -5.568 -1.792 1.00 97.75 237 SER A C 1
ATOM 1845 O O . SER A 1 237 ? -2.852 -6.617 -1.238 1.00 97.75 237 SER A O 1
ATOM 1847 N N . ASN A 1 238 ? -1.339 -4.994 -1.495 1.00 97.81 238 ASN A N 1
ATOM 1848 C CA . ASN A 1 238 ? -0.447 -5.443 -0.417 1.00 97.81 238 ASN A CA 1
ATOM 1849 C C . ASN A 1 238 ? -1.143 -5.471 0.958 1.00 97.81 238 ASN A C 1
ATOM 1851 O O . ASN A 1 238 ? -0.849 -6.334 1.783 1.00 97.81 238 ASN A O 1
ATOM 1855 N N . GLY A 1 239 ? -2.085 -4.556 1.206 1.00 98.31 239 GLY A N 1
ATOM 1856 C CA . GLY A 1 239 ? -2.917 -4.564 2.408 1.00 98.31 239 GLY A CA 1
ATOM 1857 C C . GLY A 1 239 ? -3.805 -5.803 2.490 1.00 98.31 239 GLY A C 1
ATOM 1858 O O . GLY A 1 239 ? -3.898 -6.433 3.539 1.00 98.31 239 GLY A O 1
ATOM 1859 N N . GLY A 1 240 ? -4.384 -6.210 1.356 1.00 98.50 240 GLY A N 1
ATOM 1860 C CA . GLY A 1 240 ? -5.166 -7.442 1.235 1.00 98.50 240 GLY A CA 1
ATOM 1861 C C . GLY A 1 240 ? -4.327 -8.684 1.543 1.00 98.50 240 GLY A C 1
ATOM 1862 O O . GLY A 1 240 ? -4.761 -9.571 2.272 1.00 98.50 240 GLY A O 1
ATOM 1863 N N . ALA A 1 241 ? -3.085 -8.725 1.058 1.00 98.38 241 ALA A N 1
ATOM 1864 C CA . ALA A 1 241 ? -2.151 -9.801 1.387 1.00 98.38 241 ALA A CA 1
ATOM 1865 C C . ALA A 1 241 ? -1.802 -9.842 2.883 1.00 98.38 241 ALA A C 1
ATOM 1867 O O . ALA A 1 241 ? -1.707 -10.920 3.466 1.00 98.38 241 ALA A O 1
ATOM 1868 N N . ALA A 1 242 ? -1.636 -8.680 3.517 1.00 98.62 242 ALA A N 1
ATOM 1869 C CA . ALA A 1 242 ? -1.322 -8.586 4.937 1.00 98.62 242 ALA A CA 1
ATOM 1870 C C . ALA A 1 242 ? -2.446 -9.114 5.830 1.00 98.62 242 ALA A C 1
ATOM 1872 O O . ALA A 1 242 ? -2.177 -9.918 6.720 1.00 98.62 242 ALA A O 1
ATOM 1873 N N . VAL A 1 243 ? -3.699 -8.729 5.560 1.00 98.75 243 VAL A N 1
ATOM 1874 C CA . VAL A 1 243 ? -4.844 -9.215 6.347 1.00 98.75 243 VAL A CA 1
ATOM 1875 C C . VAL A 1 243 ? -5.114 -10.702 6.117 1.00 98.75 243 VAL A C 1
ATOM 1877 O O . VAL A 1 243 ? -5.450 -11.403 7.065 1.00 98.75 243 VAL A O 1
ATOM 1880 N N . LEU A 1 244 ? -4.864 -11.230 4.910 1.00 98.62 244 LEU A N 1
ATOM 1881 C CA . LEU A 1 244 ? -4.908 -12.680 4.668 1.00 98.62 244 LEU A CA 1
ATOM 1882 C C . LEU A 1 244 ? -3.810 -13.426 5.441 1.00 98.62 244 LEU A C 1
ATOM 1884 O O . LEU A 1 244 ? -4.068 -14.495 5.987 1.00 98.62 244 LEU A O 1
ATOM 1888 N N . ARG A 1 245 ? -2.597 -12.862 5.532 1.00 98.06 245 ARG A N 1
ATOM 1889 C CA . ARG A 1 245 ? -1.502 -13.433 6.338 1.00 98.06 245 ARG A CA 1
ATOM 1890 C C . ARG A 1 245 ? -1.776 -13.358 7.846 1.00 98.06 245 ARG A C 1
ATOM 1892 O O . ARG A 1 245 ? -1.241 -14.181 8.578 1.00 98.06 245 ARG A O 1
ATOM 1899 N N . ALA A 1 246 ? -2.602 -12.414 8.298 1.00 98.19 246 ALA A N 1
ATOM 1900 C CA . ALA A 1 246 ? -3.020 -12.278 9.695 1.00 98.19 246 ALA A CA 1
ATOM 1901 C C . ALA A 1 246 ? -4.290 -13.074 10.047 1.00 98.19 246 ALA A C 1
ATOM 1903 O O . ALA A 1 246 ? -4.628 -13.175 11.219 1.00 98.19 246 ALA A O 1
ATOM 1904 N N . ALA A 1 247 ? -4.993 -13.661 9.070 1.00 97.56 247 ALA A N 1
ATOM 1905 C CA . ALA A 1 247 ? -6.324 -14.251 9.264 1.00 97.56 247 ALA A CA 1
ATOM 1906 C C . ALA A 1 247 ? -6.390 -15.329 10.369 1.00 97.56 247 ALA A C 1
ATOM 1908 O O . ALA A 1 247 ? -7.421 -15.496 11.024 1.00 97.56 247 ALA A O 1
ATOM 1909 N N . ALA A 1 248 ? -5.293 -16.056 10.596 1.00 95.69 248 ALA A N 1
ATOM 1910 C CA . ALA A 1 248 ? -5.203 -17.077 11.638 1.00 95.69 248 ALA A CA 1
ATOM 1911 C C . ALA A 1 248 ? -5.147 -16.506 13.071 1.00 95.69 248 ALA A C 1
ATOM 1913 O O . ALA A 1 248 ? -5.361 -17.254 14.019 1.00 95.69 248 ALA A O 1
ATOM 1914 N N . ASP A 1 249 ? -4.896 -15.205 13.251 1.00 96.25 249 ASP A N 1
ATOM 1915 C CA . ASP A 1 249 ? -4.857 -14.577 14.574 1.00 96.25 249 ASP A CA 1
ATOM 1916 C C . ASP A 1 249 ? -6.232 -14.677 15.256 1.00 96.25 249 ASP A C 1
ATOM 1918 O O . ASP A 1 249 ? -7.216 -14.185 14.696 1.00 96.25 249 ASP A O 1
ATOM 1922 N N . PRO A 1 250 ? -6.350 -15.297 16.445 1.00 94.81 250 PRO A N 1
ATOM 1923 C CA . PRO A 1 250 ? -7.630 -15.468 17.134 1.00 94.81 250 PRO A CA 1
ATOM 1924 C C . PRO A 1 250 ? -8.300 -14.144 17.525 1.00 94.81 250 PRO A C 1
ATOM 1926 O O . PRO A 1 250 ? -9.488 -14.140 17.823 1.00 94.81 250 PRO A O 1
ATOM 1929 N N . ALA A 1 251 ? -7.577 -13.020 17.517 1.00 95.38 251 ALA A N 1
ATOM 1930 C CA . ALA A 1 251 ? -8.153 -11.700 17.735 1.00 95.38 251 ALA A CA 1
ATOM 1931 C C . ALA A 1 251 ? -8.857 -11.119 16.496 1.00 95.38 251 ALA A C 1
ATOM 1933 O O . ALA A 1 251 ? -9.397 -10.025 16.606 1.00 95.38 251 ALA A O 1
ATOM 1934 N N . ILE A 1 252 ? -8.835 -11.799 15.341 1.00 97.81 252 ILE A N 1
ATOM 1935 C CA . ILE A 1 252 ? -9.520 -11.403 14.101 1.00 97.81 252 ILE A CA 1
ATOM 1936 C C . ILE A 1 252 ? -10.632 -12.409 13.800 1.00 97.81 252 ILE A C 1
ATOM 1938 O O . ILE A 1 252 ? -10.356 -13.597 13.633 1.00 97.81 252 ILE A O 1
ATOM 1942 N N . ASP A 1 253 ? -11.868 -11.931 13.665 1.00 97.44 253 ASP A N 1
ATOM 1943 C CA . ASP A 1 253 ? -13.058 -12.769 13.481 1.00 97.44 253 ASP A CA 1
ATOM 1944 C C . ASP A 1 253 ? -13.393 -13.015 12.002 1.00 97.44 253 ASP A C 1
ATOM 1946 O O . ASP A 1 253 ? -13.905 -14.074 11.640 1.00 97.44 253 ASP A O 1
ATOM 1950 N N . GLY A 1 254 ? -13.085 -12.061 11.119 1.00 98.25 254 GLY A N 1
ATOM 1951 C CA . GLY A 1 254 ? -13.362 -12.176 9.686 1.00 98.25 254 GLY A CA 1
ATOM 1952 C C . GLY A 1 254 ? -12.504 -11.252 8.829 1.00 98.25 254 GLY A C 1
ATOM 1953 O O . GLY A 1 254 ? -11.989 -10.241 9.310 1.00 98.25 254 GLY A O 1
ATOM 1954 N N . VAL A 1 255 ? -12.350 -11.601 7.547 1.00 98.75 255 VAL A N 1
ATOM 1955 C CA . VAL A 1 255 ? -11.435 -10.900 6.630 1.00 98.75 255 VAL A CA 1
ATOM 1956 C C . VAL A 1 255 ? -12.114 -10.514 5.316 1.00 98.75 255 VAL A C 1
ATOM 1958 O O . VAL A 1 255 ? -12.798 -11.332 4.706 1.00 98.75 255 VAL A O 1
ATOM 1961 N N . VAL A 1 256 ? -11.855 -9.296 4.830 1.00 98.88 256 VAL A N 1
ATOM 1962 C CA . VAL A 1 256 ? -12.171 -8.854 3.461 1.00 98.88 256 VAL A CA 1
ATOM 1963 C C . VAL A 1 256 ? -10.889 -8.426 2.744 1.00 98.88 256 VAL A C 1
ATOM 1965 O O . VAL A 1 256 ? -10.275 -7.415 3.076 1.00 98.88 256 VAL A O 1
ATOM 1968 N N . ALA A 1 257 ? -10.477 -9.174 1.725 1.00 98.81 257 ALA A N 1
ATOM 1969 C CA . ALA A 1 257 ? -9.272 -8.895 0.951 1.00 98.81 257 ALA A CA 1
ATOM 1970 C C . ALA A 1 257 ? -9.619 -8.518 -0.495 1.00 98.81 257 ALA A C 1
ATOM 1972 O O . ALA A 1 257 ? -10.153 -9.325 -1.256 1.00 98.81 257 ALA A O 1
ATOM 1973 N N . ALA A 1 258 ? -9.280 -7.294 -0.890 1.00 98.69 258 ALA A N 1
ATOM 1974 C CA . ALA A 1 258 ? -9.518 -6.761 -2.226 1.00 98.69 258 ALA A CA 1
ATOM 1975 C C . ALA A 1 258 ? -8.223 -6.731 -3.046 1.00 98.69 258 ALA A C 1
ATOM 1977 O O . ALA A 1 258 ? -7.184 -6.292 -2.553 1.00 98.69 258 ALA A O 1
ATOM 1978 N N . ALA A 1 259 ? -8.284 -7.220 -4.286 1.00 98.19 259 ALA A N 1
ATOM 1979 C CA . ALA A 1 259 ? -7.159 -7.361 -5.212 1.00 98.19 259 ALA A CA 1
ATOM 1980 C C . ALA A 1 259 ? -5.842 -7.783 -4.518 1.00 98.19 259 ALA A C 1
ATOM 1982 O O . ALA A 1 259 ? -4.818 -7.120 -4.695 1.00 98.19 259 ALA A O 1
ATOM 1983 N N . PRO A 1 260 ? -5.851 -8.809 -3.637 1.00 98.25 260 PRO A N 1
ATOM 1984 C CA . PRO A 1 260 ? -4.734 -9.034 -2.730 1.00 98.25 260 PRO A CA 1
ATOM 1985 C C . PRO A 1 260 ? -3.489 -9.456 -3.506 1.00 98.25 260 PRO A C 1
ATOM 1987 O O . PRO A 1 260 ? -3.575 -10.384 -4.302 1.00 98.25 260 PRO A O 1
ATOM 1990 N N . ASN A 1 261 ? -2.336 -8.842 -3.219 1.00 97.31 261 ASN A N 1
ATOM 1991 C CA . ASN A 1 261 ? -1.032 -9.253 -3.753 1.00 97.31 261 ASN A CA 1
ATOM 1992 C C . ASN A 1 261 ? -0.460 -10.432 -2.951 1.00 97.31 261 ASN A C 1
ATOM 1994 O O . ASN A 1 261 ? 0.491 -10.315 -2.180 1.00 97.31 261 ASN A O 1
ATOM 1998 N N . VAL A 1 262 ? -1.128 -11.572 -3.067 1.00 96.50 262 VAL A N 1
ATOM 1999 C CA . VAL A 1 262 ? -0.843 -12.788 -2.314 1.00 96.50 262 VAL A CA 1
ATOM 2000 C C . VAL A 1 262 ? -0.005 -13.770 -3.137 1.00 96.50 262 VAL A C 1
ATOM 2002 O O . VAL A 1 262 ? -0.284 -14.003 -4.314 1.00 96.50 262 VAL A O 1
ATOM 2005 N N . TYR A 1 263 ? 1.004 -14.384 -2.509 1.00 96.62 263 TYR A N 1
ATOM 2006 C CA . TYR A 1 263 ? 1.812 -15.447 -3.109 1.00 96.62 263 TYR A CA 1
ATOM 2007 C C . TYR A 1 263 ? 1.495 -16.816 -2.492 1.00 96.62 263 TYR A C 1
ATOM 2009 O O . TYR A 1 263 ? 1.677 -17.053 -1.293 1.00 96.62 263 TYR A O 1
ATOM 2017 N N . VAL A 1 264 ? 1.059 -17.755 -3.334 1.00 94.50 264 VAL A N 1
ATOM 2018 C CA . VAL A 1 264 ? 0.786 -19.146 -2.953 1.00 94.50 264 VAL A CA 1
ATOM 2019 C C . VAL A 1 264 ? 1.784 -20.073 -3.633 1.00 94.50 264 VAL A C 1
ATOM 2021 O O . VAL A 1 264 ? 1.766 -20.231 -4.854 1.00 94.50 264 VAL A O 1
ATOM 2024 N N . ARG A 1 265 ? 2.638 -20.725 -2.838 1.00 89.31 265 ARG A N 1
ATOM 2025 C CA . ARG A 1 265 ? 3.605 -21.709 -3.331 1.00 89.31 265 ARG A CA 1
ATOM 2026 C C . ARG A 1 265 ? 2.891 -22.840 -4.080 1.00 89.31 265 ARG A C 1
ATOM 2028 O O . ARG A 1 265 ? 1.890 -23.360 -3.594 1.00 89.31 265 ARG A O 1
ATOM 2035 N N . GLY A 1 266 ? 3.416 -23.208 -5.249 1.00 84.00 266 GLY A N 1
ATOM 2036 C CA . GLY A 1 266 ? 2.902 -24.311 -6.072 1.00 84.00 266 GLY A CA 1
ATOM 2037 C C . GLY A 1 266 ? 1.637 -24.002 -6.881 1.00 84.00 266 GLY A C 1
ATOM 2038 O O . GLY A 1 266 ? 1.173 -24.876 -7.602 1.00 84.00 266 GLY A O 1
ATOM 2039 N N . GLY A 1 267 ? 1.082 -22.786 -6.796 1.00 81.31 267 GLY A N 1
ATOM 2040 C CA . GLY A 1 267 ? -0.127 -22.425 -7.547 1.00 81.31 267 GLY A CA 1
ATOM 2041 C C . GLY A 1 267 ? -0.206 -20.979 -8.037 1.00 81.31 267 GLY A C 1
ATOM 2042 O O . GLY A 1 267 ? -0.973 -20.723 -8.960 1.00 81.31 267 GLY A O 1
ATOM 2043 N N . GLY A 1 268 ? 0.544 -20.046 -7.440 1.00 89.19 268 GLY A N 1
ATOM 2044 C CA . GLY A 1 268 ? 0.619 -18.636 -7.839 1.00 89.19 268 GLY A CA 1
ATOM 2045 C C . GLY A 1 268 ? 2.040 -18.190 -8.187 1.00 89.19 268 GLY A C 1
ATOM 2046 O O . GLY A 1 268 ? 2.981 -18.985 -8.168 1.00 89.19 268 GLY A O 1
ATOM 2047 N N . ARG A 1 269 ? 2.205 -16.899 -8.491 1.00 94.00 269 ARG A N 1
ATOM 2048 C CA . ARG A 1 269 ? 3.501 -16.268 -8.792 1.00 94.00 269 ARG A CA 1
ATOM 2049 C C . ARG A 1 269 ? 3.756 -15.152 -7.782 1.00 94.00 269 ARG A C 1
ATOM 2051 O O . ARG A 1 269 ? 2.844 -14.396 -7.466 1.00 94.00 269 ARG A O 1
ATOM 2058 N N . SER A 1 270 ? 4.980 -15.041 -7.272 1.00 94.94 270 SER A N 1
ATOM 2059 C CA . SER A 1 270 ? 5.357 -13.886 -6.451 1.00 94.94 270 SER A CA 1
ATOM 2060 C C . SER A 1 270 ? 5.332 -12.611 -7.298 1.00 94.94 270 SER A C 1
ATOM 2062 O O . SER A 1 270 ? 5.643 -12.662 -8.492 1.00 94.94 270 SER A O 1
ATOM 2064 N N . PHE A 1 271 ? 5.009 -11.471 -6.674 1.00 96.06 271 PHE A N 1
ATOM 2065 C CA . PHE A 1 271 ? 5.016 -10.162 -7.337 1.00 96.06 271 PHE A CA 1
ATOM 2066 C C . PHE A 1 271 ? 6.322 -9.899 -8.076 1.00 96.06 271 PHE A C 1
ATOM 2068 O O . PHE A 1 271 ? 6.315 -9.626 -9.271 1.00 96.06 271 PHE A O 1
ATOM 2075 N N . PHE A 1 272 ? 7.446 -10.093 -7.389 1.00 96.06 272 PHE A N 1
ATOM 2076 C CA . PHE A 1 272 ? 8.772 -9.886 -7.957 1.00 96.06 272 PHE A CA 1
ATOM 2077 C C . PHE A 1 272 ? 9.009 -10.679 -9.249 1.00 96.06 272 PHE A C 1
ATOM 2079 O O . PHE A 1 272 ? 9.555 -10.146 -10.211 1.00 96.06 272 PHE A O 1
ATOM 2086 N N . HIS A 1 273 ? 8.554 -11.934 -9.309 1.00 93.62 273 HIS A N 1
ATOM 2087 C CA . HIS A 1 273 ? 8.776 -12.783 -10.476 1.00 93.62 273 HIS A CA 1
ATOM 2088 C C . HIS A 1 273 ? 8.026 -12.283 -11.718 1.00 93.62 273 HIS A C 1
ATOM 2090 O O . HIS A 1 273 ? 8.601 -12.238 -12.805 1.00 93.62 273 HIS A O 1
ATOM 2096 N N . TYR A 1 274 ? 6.749 -11.905 -11.593 1.00 95.69 274 TYR A N 1
ATOM 2097 C CA . TYR A 1 274 ? 6.020 -11.362 -12.745 1.00 95.69 274 TYR A CA 1
ATOM 2098 C C . TYR A 1 274 ? 6.325 -9.884 -13.007 1.00 95.69 274 TYR A C 1
ATOM 2100 O O . TYR A 1 274 ? 6.219 -9.461 -14.153 1.00 95.69 274 TYR A O 1
ATOM 2108 N N . ALA A 1 275 ? 6.769 -9.120 -12.005 1.00 96.69 275 ALA A N 1
ATOM 2109 C CA . ALA A 1 275 ? 7.253 -7.753 -12.187 1.00 96.69 275 ALA A CA 1
ATOM 2110 C C . ALA A 1 275 ? 8.559 -7.715 -12.994 1.00 96.69 275 ALA A C 1
ATOM 2112 O O . ALA A 1 275 ? 8.670 -6.908 -13.911 1.00 96.69 275 ALA A O 1
ATOM 2113 N N . GLN A 1 276 ? 9.508 -8.624 -12.733 1.00 96.50 276 GLN A N 1
ATOM 2114 C CA . GLN A 1 276 ? 10.724 -8.770 -13.545 1.00 96.50 276 GLN A CA 1
ATOM 2115 C C . GLN A 1 276 ? 10.378 -9.094 -15.007 1.00 96.50 276 GLN A C 1
ATOM 2117 O O . GLN A 1 276 ? 10.912 -8.481 -15.929 1.00 96.50 276 GLN A O 1
ATOM 2122 N N . GLU A 1 277 ? 9.460 -10.040 -15.230 1.00 96.75 277 GLU A N 1
ATOM 2123 C CA . GLU A 1 277 ? 8.982 -10.380 -16.573 1.00 96.75 277 GLU A CA 1
ATOM 2124 C C . GLU A 1 277 ? 8.316 -9.177 -17.260 1.00 96.75 277 GLU A C 1
ATOM 2126 O O . GLU A 1 277 ? 8.611 -8.883 -18.420 1.00 96.75 277 GLU A O 1
ATOM 2131 N N . ALA A 1 278 ? 7.433 -8.470 -16.554 1.00 97.31 278 ALA A N 1
ATOM 2132 C CA . ALA A 1 278 ? 6.727 -7.314 -17.089 1.00 97.31 278 ALA A CA 1
ATOM 2133 C C . ALA A 1 278 ? 7.676 -6.143 -17.388 1.00 97.31 278 ALA A C 1
ATOM 2135 O O . ALA A 1 278 ? 7.541 -5.525 -18.440 1.00 97.31 278 ALA A O 1
ATOM 2136 N N . ALA A 1 279 ? 8.680 -5.890 -16.543 1.00 96.50 279 ALA A N 1
ATOM 2137 C CA . ALA A 1 279 ? 9.698 -4.865 -16.779 1.00 96.50 279 ALA A CA 1
ATOM 2138 C C . ALA A 1 279 ? 10.475 -5.104 -18.086 1.00 96.50 279 ALA A C 1
ATOM 2140 O O . ALA A 1 279 ? 10.867 -4.154 -18.758 1.00 96.50 279 ALA A O 1
ATOM 2141 N N . LEU A 1 280 ? 10.673 -6.367 -18.478 1.00 96.69 280 LEU A N 1
ATOM 2142 C CA . LEU A 1 280 ? 11.343 -6.713 -19.731 1.00 96.69 280 LEU A CA 1
ATOM 2143 C C . LEU A 1 280 ? 10.395 -6.649 -20.933 1.00 96.69 280 LEU A C 1
ATOM 2145 O O . LEU A 1 280 ? 10.755 -6.084 -21.963 1.00 96.69 280 LEU A O 1
ATOM 2149 N N . TRP A 1 281 ? 9.196 -7.228 -20.828 1.00 97.69 281 TRP A N 1
ATOM 2150 C CA . TRP A 1 281 ? 8.383 -7.550 -22.011 1.00 97.69 281 TRP A CA 1
ATOM 2151 C C . TRP A 1 281 ? 7.101 -6.730 -22.149 1.00 97.69 281 TRP A C 1
ATOM 2153 O O . TRP A 1 281 ? 6.582 -6.608 -23.259 1.00 97.69 281 TRP A O 1
ATOM 2163 N N . MET A 1 282 ? 6.577 -6.156 -21.063 1.00 96.81 282 MET A N 1
ATOM 2164 C CA . MET A 1 282 ? 5.309 -5.422 -21.101 1.00 96.81 282 MET A CA 1
ATOM 2165 C C . MET A 1 282 ? 5.362 -4.199 -22.032 1.00 96.81 282 MET A C 1
ATOM 2167 O O . MET A 1 282 ? 4.439 -4.082 -22.837 1.00 96.81 282 MET A O 1
ATOM 2171 N N . PRO A 1 283 ? 6.419 -3.352 -22.045 1.00 95.94 283 PRO A N 1
ATOM 2172 C CA . PRO A 1 283 ? 6.480 -2.209 -22.962 1.00 95.94 283 PRO A CA 1
ATOM 2173 C C . PRO A 1 283 ? 6.314 -2.601 -24.438 1.00 95.94 283 PRO A C 1
ATOM 2175 O O . PRO A 1 283 ? 5.488 -2.021 -25.139 1.00 95.94 283 PRO A O 1
ATOM 2178 N N . LEU A 1 284 ? 7.010 -3.649 -24.898 1.00 96.88 284 LEU A N 1
ATOM 2179 C CA . LEU A 1 284 ? 6.862 -4.148 -26.272 1.00 96.88 284 LEU A CA 1
ATOM 2180 C C . LEU A 1 284 ? 5.482 -4.760 -26.526 1.00 96.88 284 LEU A C 1
ATOM 2182 O O . LEU A 1 284 ? 4.894 -4.549 -27.584 1.00 96.88 284 LEU A O 1
ATOM 2186 N N . ALA A 1 285 ? 4.947 -5.520 -25.570 1.00 96.38 285 ALA A N 1
ATOM 2187 C CA . ALA A 1 285 ? 3.632 -6.129 -25.722 1.00 96.38 285 ALA A CA 1
ATOM 2188 C C . ALA A 1 285 ? 2.524 -5.074 -25.869 1.00 96.38 285 ALA A C 1
ATOM 2190 O O . ALA A 1 285 ? 1.623 -5.261 -26.687 1.00 96.38 285 ALA A O 1
ATOM 2191 N N . GLN A 1 286 ? 2.613 -3.959 -25.132 1.00 94.44 286 GLN A N 1
ATOM 2192 C CA . GLN A 1 286 ? 1.648 -2.853 -25.183 1.00 94.44 286 GLN A CA 1
ATOM 2193 C C . GLN A 1 286 ? 1.585 -2.151 -26.547 1.00 94.44 286 GLN A C 1
ATOM 2195 O O . GLN A 1 286 ? 0.538 -1.591 -26.881 1.00 94.44 286 GLN A O 1
ATOM 2200 N N . ALA A 1 287 ? 2.661 -2.223 -27.338 1.00 94.75 287 ALA A N 1
ATOM 2201 C CA . ALA A 1 287 ? 2.743 -1.679 -28.693 1.00 94.75 287 ALA A CA 1
ATOM 2202 C C . ALA A 1 287 ? 2.304 -2.670 -29.794 1.00 94.75 287 ALA A C 1
ATOM 2204 O O . ALA A 1 287 ? 2.321 -2.334 -30.981 1.00 94.75 287 ALA A O 1
ATOM 2205 N N . ASP A 1 288 ? 1.869 -3.889 -29.449 1.00 94.94 288 ASP A N 1
ATOM 2206 C CA . ASP A 1 288 ? 1.256 -4.792 -30.425 1.00 94.94 288 ASP A CA 1
ATOM 2207 C C . ASP A 1 288 ? -0.136 -4.281 -30.837 1.00 94.94 288 ASP A C 1
ATOM 2209 O O . ASP A 1 288 ? -0.985 -3.973 -29.999 1.00 94.94 288 ASP A O 1
ATOM 2213 N N . ARG A 1 289 ? -0.414 -4.259 -32.148 1.00 91.88 289 ARG A N 1
ATOM 2214 C CA . ARG A 1 289 ? -1.698 -3.793 -32.709 1.00 91.88 289 ARG A CA 1
ATOM 2215 C C . ARG A 1 289 ? -2.939 -4.472 -32.122 1.00 91.88 289 ARG A C 1
ATOM 2217 O O . ARG A 1 289 ? -4.008 -3.881 -32.164 1.00 91.88 289 ARG A O 1
ATOM 2224 N N . ARG A 1 290 ? -2.826 -5.687 -31.568 1.00 90.75 290 ARG A N 1
ATOM 2225 C CA . ARG A 1 290 ? -3.953 -6.383 -30.915 1.00 90.75 290 ARG A CA 1
ATOM 2226 C C . ARG A 1 290 ? -4.402 -5.724 -29.612 1.00 90.75 290 ARG A C 1
ATOM 2228 O O . ARG A 1 290 ? -5.452 -6.090 -29.097 1.00 90.75 290 ARG A O 1
ATOM 2235 N N . LEU A 1 291 ? -3.601 -4.816 -29.060 1.00 89.69 291 LEU A N 1
ATOM 2236 C CA . LEU A 1 291 ? -3.956 -4.013 -27.896 1.00 89.69 291 LEU A CA 1
ATOM 2237 C C . LEU A 1 291 ? -4.313 -2.570 -28.277 1.00 89.69 291 LEU A C 1
ATOM 2239 O O . LEU A 1 291 ? -4.566 -1.772 -27.379 1.00 89.69 291 LEU A O 1
ATOM 2243 N N . ARG A 1 292 ? -4.348 -2.211 -29.569 1.00 88.06 292 ARG A N 1
ATOM 2244 C CA . ARG A 1 292 ? -4.597 -0.830 -30.016 1.00 88.06 292 ARG A CA 1
ATOM 2245 C C . ARG A 1 292 ? -5.865 -0.246 -29.400 1.00 88.06 292 ARG A C 1
ATOM 2247 O O . ARG A 1 292 ? -5.794 0.801 -28.769 1.00 88.06 292 ARG A O 1
ATOM 2254 N N . ASP A 1 293 ? -6.962 -0.987 -29.492 1.00 84.50 293 ASP A N 1
ATOM 2255 C CA . ASP A 1 293 ? -8.299 -0.504 -29.128 1.00 84.50 293 ASP A CA 1
ATOM 2256 C C . ASP A 1 293 ? -8.642 -0.726 -27.644 1.00 84.50 293 ASP A C 1
ATOM 2258 O O . ASP A 1 293 ? -9.796 -0.632 -27.235 1.00 84.50 293 ASP A O 1
ATOM 2262 N N . VAL A 1 294 ? -7.647 -1.051 -26.809 1.00 79.81 294 VAL A N 1
ATOM 2263 C CA . VAL A 1 294 ? -7.849 -1.166 -25.360 1.00 79.81 294 VAL A CA 1
ATOM 2264 C C . VAL A 1 294 ? -8.144 0.220 -24.776 1.00 79.81 294 VAL A C 1
ATOM 2266 O O . VAL A 1 294 ? -7.287 1.097 -24.904 1.00 79.81 294 VAL A O 1
ATOM 2269 N N . PRO A 1 295 ? -9.265 0.414 -24.051 1.00 74.62 295 PRO A N 1
ATOM 2270 C CA . PRO A 1 295 ? -9.593 1.703 -23.451 1.00 74.62 295 PRO A CA 1
ATOM 2271 C C . PRO A 1 295 ? -8.588 2.113 -22.372 1.00 74.62 295 PRO A C 1
ATOM 2273 O O . PRO A 1 295 ? -8.393 1.405 -21.374 1.00 74.62 295 PRO A O 1
ATOM 2276 N N . THR A 1 296 ? -7.947 3.259 -22.578 1.00 74.75 296 THR A N 1
ATOM 2277 C CA . THR A 1 296 ? -6.821 3.777 -21.794 1.00 74.75 296 THR A CA 1
ATOM 2278 C C . THR A 1 296 ? -6.773 5.302 -21.909 1.00 74.75 296 THR A C 1
ATOM 2280 O O . THR A 1 296 ? -7.167 5.822 -22.952 1.00 74.75 296 THR A O 1
ATOM 2283 N N . PRO A 1 297 ? -6.243 6.029 -20.911 1.00 71.69 297 PRO A N 1
ATOM 2284 C CA . PRO A 1 297 ? -6.051 7.471 -21.041 1.00 71.69 297 PRO A CA 1
ATOM 2285 C C . PRO A 1 297 ? -4.812 7.835 -21.874 1.00 71.69 297 PRO A C 1
ATOM 2287 O O . PRO A 1 297 ? -4.615 8.996 -22.209 1.00 71.69 297 PRO A O 1
ATOM 2290 N N . LEU A 1 298 ? -3.960 6.858 -22.202 1.00 80.44 298 LEU A N 1
ATOM 2291 C CA . LEU A 1 298 ? -2.732 7.078 -22.968 1.00 80.44 298 LEU A CA 1
ATOM 2292 C C . LEU A 1 298 ? -2.887 6.647 -24.429 1.00 80.44 298 LEU A C 1
ATOM 2294 O O . LEU A 1 298 ? -3.085 5.450 -24.666 1.00 80.44 298 LEU A O 1
ATOM 2298 N N . PRO A 1 299 ? -2.756 7.570 -25.401 1.00 84.88 299 PRO A N 1
ATOM 2299 C CA . PRO A 1 299 ? -2.850 7.251 -26.820 1.00 84.88 299 PRO A CA 1
ATOM 2300 C C . PRO A 1 299 ? -1.882 6.140 -27.239 1.00 84.88 299 PRO A C 1
ATOM 2302 O O . PRO A 1 299 ? -0.736 6.080 -26.788 1.00 84.88 299 PRO A O 1
ATOM 2305 N N . PHE A 1 300 ? -2.329 5.271 -28.148 1.00 87.56 300 PHE A N 1
ATOM 2306 C CA . PHE A 1 300 ? -1.530 4.133 -28.611 1.00 87.56 300 PHE A CA 1
ATOM 2307 C C . PHE A 1 300 ? -0.191 4.555 -29.238 1.00 87.56 300 PHE A C 1
ATOM 2309 O O . PHE A 1 300 ? 0.814 3.875 -29.042 1.00 87.56 300 PHE A O 1
ATOM 2316 N N . ASP A 1 301 ? -0.145 5.689 -29.939 1.00 89.31 301 ASP A N 1
ATOM 2317 C CA . ASP A 1 301 ? 1.088 6.179 -30.565 1.00 89.31 301 ASP A CA 1
ATOM 2318 C C . ASP A 1 301 ? 2.141 6.603 -29.533 1.00 89.31 301 ASP A C 1
ATOM 2320 O O . ASP A 1 301 ? 3.324 6.312 -29.710 1.00 89.31 301 ASP A O 1
ATOM 2324 N N . GLN A 1 302 ? 1.718 7.187 -28.406 1.00 89.06 302 GLN A N 1
ATOM 2325 C CA . GLN A 1 302 ? 2.619 7.503 -27.295 1.00 89.06 302 GLN A CA 1
ATOM 2326 C C . GLN A 1 302 ? 3.198 6.222 -26.676 1.00 89.06 302 GLN A C 1
ATOM 2328 O O . GLN A 1 302 ? 4.401 6.126 -26.437 1.00 89.06 302 GLN A O 1
ATOM 2333 N N . VAL A 1 303 ? 2.358 5.200 -26.478 1.00 89.44 303 VAL A N 1
ATOM 2334 C CA . VAL A 1 303 ? 2.799 3.876 -26.005 1.00 89.44 303 VAL A CA 1
ATOM 2335 C C . VAL A 1 303 ? 3.811 3.261 -26.972 1.00 89.44 303 VAL A C 1
ATOM 2337 O O . VAL A 1 303 ? 4.829 2.719 -26.543 1.00 89.44 303 VAL A O 1
ATOM 2340 N N . LYS A 1 304 ? 3.556 3.363 -28.279 1.00 92.31 304 LYS A N 1
ATOM 2341 C CA . LYS A 1 304 ? 4.457 2.855 -29.311 1.00 92.31 304 LYS A CA 1
ATOM 2342 C C . LYS A 1 304 ? 5.812 3.567 -29.277 1.00 92.31 304 LYS A C 1
ATOM 2344 O O . LYS A 1 304 ? 6.831 2.886 -29.320 1.00 92.31 304 LYS A O 1
ATOM 2349 N N . GLN A 1 305 ? 5.837 4.891 -29.123 1.00 92.88 305 GLN A N 1
ATOM 2350 C CA . GLN A 1 305 ? 7.077 5.666 -29.009 1.00 92.88 305 GLN A CA 1
ATOM 2351 C C . GLN A 1 305 ? 7.920 5.230 -27.798 1.00 92.88 305 GLN A C 1
ATOM 2353 O O . GLN A 1 305 ? 9.125 5.007 -27.923 1.00 92.88 305 GLN A O 1
ATOM 2358 N N . MET A 1 306 ? 7.293 5.050 -26.630 1.00 92.31 306 MET A N 1
ATOM 2359 C CA . MET A 1 306 ? 7.979 4.535 -25.436 1.00 92.31 306 MET A CA 1
ATOM 2360 C C . MET A 1 306 ? 8.515 3.112 -25.664 1.00 92.31 306 MET A C 1
ATOM 2362 O O . MET A 1 306 ? 9.641 2.787 -25.285 1.00 92.31 306 MET A O 1
ATOM 2366 N N . ALA A 1 307 ? 7.733 2.260 -26.331 1.00 95.38 307 ALA A N 1
ATOM 2367 C CA . ALA A 1 307 ? 8.139 0.899 -26.662 1.00 95.38 307 ALA A CA 1
ATOM 2368 C C . ALA A 1 307 ? 9.300 0.847 -27.668 1.00 95.38 307 ALA A C 1
ATOM 2370 O O . ALA A 1 307 ? 10.128 -0.056 -27.577 1.00 95.38 307 ALA A O 1
ATOM 2371 N N . GLU A 1 308 ? 9.396 1.791 -28.608 1.00 96.94 308 GLU A N 1
ATOM 2372 C CA . GLU A 1 308 ? 10.513 1.888 -29.558 1.00 96.94 308 GLU A CA 1
ATOM 2373 C C . GLU A 1 308 ? 11.838 2.187 -28.840 1.00 96.94 308 GLU A C 1
ATOM 2375 O O . GLU A 1 308 ? 12.852 1.559 -29.145 1.00 96.94 308 GLU A O 1
ATOM 2380 N N . GLN A 1 309 ? 11.830 3.062 -27.828 1.00 95.69 309 GLN A N 1
ATOM 2381 C CA . GLN A 1 309 ? 13.006 3.314 -26.983 1.00 95.69 309 GLN A CA 1
ATOM 2382 C C . GLN A 1 309 ? 13.410 2.059 -26.197 1.00 95.69 309 GLN A C 1
ATOM 2384 O O . GLN A 1 309 ? 14.577 1.662 -26.193 1.00 95.69 309 GLN A O 1
ATOM 2389 N N . HIS A 1 310 ? 12.432 1.384 -25.584 1.00 96.94 310 HIS A N 1
ATOM 2390 C CA . HIS A 1 310 ? 12.660 0.135 -24.851 1.00 96.94 310 HIS A CA 1
ATOM 2391 C C . HIS A 1 310 ? 13.170 -0.993 -25.759 1.00 96.94 310 HIS A C 1
ATOM 2393 O O . HIS A 1 310 ? 14.042 -1.765 -25.370 1.00 96.94 310 HIS A O 1
ATOM 2399 N N . TYR A 1 311 ? 12.675 -1.067 -26.996 1.00 98.25 311 TYR A N 1
ATOM 2400 C CA . TYR A 1 311 ? 13.146 -2.001 -28.017 1.00 98.25 311 TYR A CA 1
ATOM 2401 C C . TYR A 1 311 ? 14.628 -1.800 -28.335 1.00 98.25 311 TYR A C 1
ATOM 2403 O O . TYR A 1 311 ? 15.364 -2.785 -28.364 1.00 98.25 311 TYR A O 1
ATOM 2411 N N . GLN A 1 312 ? 15.088 -0.557 -28.532 1.00 97.75 312 GLN A N 1
ATOM 2412 C CA . GLN A 1 312 ? 16.515 -0.307 -28.775 1.00 97.75 312 GLN A CA 1
ATOM 2413 C C . GLN A 1 312 ? 17.363 -0.735 -27.576 1.00 97.75 312 GLN A C 1
ATOM 2415 O O . GLN A 1 312 ? 18.344 -1.453 -27.751 1.00 97.75 312 GLN A O 1
ATOM 2420 N N . ALA A 1 313 ? 16.925 -0.415 -26.355 1.00 97.44 313 ALA A N 1
ATOM 2421 C CA . ALA A 1 313 ? 17.622 -0.839 -25.146 1.00 97.44 313 ALA A CA 1
ATOM 2422 C C . ALA A 1 313 ? 17.683 -2.375 -25.004 1.00 97.44 313 ALA A C 1
ATOM 2424 O O . ALA A 1 313 ? 18.717 -2.913 -24.613 1.00 97.44 313 ALA A O 1
ATOM 2425 N N . LEU A 1 314 ? 16.615 -3.104 -25.358 1.00 98.12 314 LEU A N 1
ATOM 2426 C CA . LEU A 1 314 ? 16.609 -4.573 -25.381 1.00 98.12 314 LEU A CA 1
ATOM 2427 C C . LEU A 1 314 ? 17.532 -5.154 -26.465 1.00 98.12 314 LEU A C 1
ATOM 2429 O O . LEU A 1 314 ? 18.162 -6.188 -26.234 1.00 98.12 314 LEU A O 1
ATOM 2433 N N . ARG A 1 315 ? 17.631 -4.505 -27.634 1.00 97.69 315 ARG A N 1
ATOM 2434 C CA . ARG A 1 315 ? 18.567 -4.904 -28.697 1.00 97.69 315 ARG A CA 1
ATOM 2435 C C . ARG A 1 315 ? 20.014 -4.713 -28.271 1.00 97.69 315 ARG A C 1
ATOM 2437 O O . ARG A 1 315 ? 20.799 -5.645 -28.390 1.00 97.69 315 ARG A O 1
ATOM 2444 N N . GLU A 1 316 ? 20.348 -3.538 -27.748 1.00 97.75 316 GLU A N 1
ATOM 2445 C CA . GLU A 1 316 ? 21.675 -3.235 -27.200 1.00 97.75 316 GLU A CA 1
ATOM 2446 C C . GLU A 1 316 ? 22.035 -4.163 -26.031 1.00 97.75 316 GLU A C 1
ATOM 2448 O O . GLU A 1 316 ? 23.190 -4.550 -25.868 1.00 97.75 316 GLU A O 1
ATOM 2453 N N . ALA A 1 317 ? 21.040 -4.575 -25.240 1.00 97.69 317 ALA A N 1
ATOM 2454 C CA . ALA A 1 317 ? 21.200 -5.556 -24.172 1.00 97.69 317 ALA A CA 1
ATOM 2455 C C . ALA A 1 317 ? 21.442 -6.993 -24.675 1.00 97.69 317 ALA A C 1
ATOM 2457 O O . ALA A 1 317 ? 21.755 -7.862 -23.860 1.00 97.69 317 ALA A O 1
ATOM 2458 N N . GLY A 1 318 ? 21.277 -7.264 -25.976 1.00 97.19 318 GLY A N 1
ATOM 2459 C CA . GLY A 1 318 ? 21.374 -8.609 -26.550 1.00 97.19 318 GLY A CA 1
ATOM 2460 C C . GLY A 1 318 ? 20.221 -9.533 -26.144 1.00 97.19 318 GLY A C 1
ATOM 2461 O O . GLY A 1 318 ? 20.397 -10.745 -26.097 1.00 97.19 318 GLY A O 1
ATOM 2462 N N . LEU A 1 319 ? 19.052 -8.974 -25.807 1.00 96.56 319 LEU A N 1
ATOM 2463 C CA . LEU A 1 319 ? 17.876 -9.723 -25.335 1.00 96.56 319 LEU A CA 1
ATOM 2464 C C . LEU A 1 319 ? 16.834 -9.982 -26.439 1.00 96.56 319 LEU A C 1
ATOM 2466 O O . LEU A 1 319 ? 15.741 -10.469 -26.147 1.00 96.56 319 LEU A O 1
ATOM 2470 N N . LEU A 1 320 ? 17.153 -9.638 -27.690 1.00 95.69 320 LEU A N 1
ATOM 2471 C CA . LEU A 1 320 ? 16.307 -9.835 -28.869 1.00 95.69 320 LEU A CA 1
ATOM 2472 C C . LEU A 1 320 ? 17.105 -10.499 -29.996 1.00 95.69 320 LEU A C 1
ATOM 2474 O O . LEU A 1 320 ? 18.219 -10.076 -30.302 1.00 95.69 320 LEU A O 1
ATOM 2478 N N . ASP A 1 321 ? 16.492 -11.467 -30.675 1.00 86.38 321 ASP A N 1
ATOM 2479 C CA . ASP A 1 321 ? 17.138 -12.296 -31.704 1.00 86.38 321 ASP A CA 1
ATOM 2480 C C . ASP A 1 321 ? 17.058 -11.662 -33.108 1.00 86.38 321 ASP A C 1
ATOM 2482 O O . ASP A 1 321 ? 16.516 -12.245 -34.046 1.00 86.38 321 ASP A O 1
ATOM 2486 N N . GLY A 1 322 ? 17.527 -10.417 -33.260 1.00 76.12 322 GLY A N 1
ATOM 2487 C CA . GLY A 1 322 ? 17.537 -9.709 -34.556 1.00 76.12 322 GLY A CA 1
ATOM 2488 C C . GLY A 1 322 ? 16.150 -9.408 -35.152 1.00 76.12 322 GLY A C 1
ATOM 2489 O O . GLY A 1 322 ? 16.047 -8.966 -36.296 1.00 76.12 322 GLY A O 1
ATOM 2490 N N . GLU A 1 323 ? 15.085 -9.636 -34.382 1.00 89.19 323 GLU A N 1
ATOM 2491 C CA . GLU A 1 323 ? 13.697 -9.389 -34.767 1.00 89.19 323 GLU A CA 1
ATOM 2492 C C . GLU A 1 323 ? 13.455 -7.901 -35.080 1.00 89.19 323 GLU A C 1
ATOM 2494 O O . GLU A 1 323 ? 13.955 -7.022 -34.383 1.00 89.19 323 GLU A O 1
ATOM 2499 N N . SER A 1 324 ? 12.617 -7.600 -36.080 1.00 95.88 324 SER A N 1
ATOM 2500 C CA . SER A 1 324 ? 12.073 -6.244 -36.281 1.00 95.88 324 SER A CA 1
ATOM 2501 C C . SER A 1 324 ? 11.197 -5.809 -35.097 1.00 95.88 324 SER A C 1
ATOM 2503 O O . SER A 1 324 ? 10.595 -6.650 -34.428 1.00 95.88 324 SER A O 1
ATOM 2505 N N . PHE A 1 325 ? 11.001 -4.499 -34.900 1.00 96.94 325 PHE A N 1
ATOM 2506 C CA . PHE A 1 325 ? 10.148 -3.958 -33.827 1.00 96.94 325 PHE A CA 1
ATOM 2507 C C . PHE A 1 325 ? 8.766 -4.634 -33.751 1.00 96.94 325 PHE A C 1
ATOM 2509 O O . PHE A 1 325 ? 8.333 -5.097 -32.696 1.00 96.94 325 PHE A O 1
ATOM 2516 N N . ASN A 1 326 ? 8.091 -4.787 -34.895 1.00 96.25 326 ASN A N 1
ATOM 2517 C CA . ASN A 1 326 ? 6.776 -5.427 -34.958 1.00 96.25 326 ASN A CA 1
ATOM 2518 C C . ASN A 1 326 ? 6.814 -6.933 -34.636 1.00 96.25 326 ASN A C 1
ATOM 2520 O O . ASN A 1 326 ? 5.817 -7.479 -34.157 1.00 96.25 326 ASN A O 1
ATOM 2524 N N . GLN A 1 327 ? 7.911 -7.632 -34.949 1.00 96.88 327 GLN A N 1
ATOM 2525 C CA . GLN A 1 327 ? 8.107 -9.033 -34.555 1.00 96.88 327 GLN A CA 1
ATOM 2526 C C . GLN A 1 327 ? 8.348 -9.130 -33.044 1.00 96.88 327 GLN A C 1
ATOM 2528 O O . GLN A 1 327 ? 7.662 -9.923 -32.397 1.00 96.88 327 GLN A O 1
ATOM 2533 N N . ALA A 1 328 ? 9.185 -8.253 -32.484 1.00 97.75 328 ALA A N 1
ATOM 2534 C CA . ALA A 1 328 ? 9.470 -8.189 -31.055 1.00 97.75 328 ALA A CA 1
ATOM 2535 C C . ALA A 1 328 ? 8.207 -7.898 -30.221 1.00 97.75 328 ALA A C 1
ATOM 2537 O O . ALA A 1 328 ? 7.943 -8.599 -29.245 1.00 97.75 328 ALA A O 1
ATOM 2538 N N . CYS A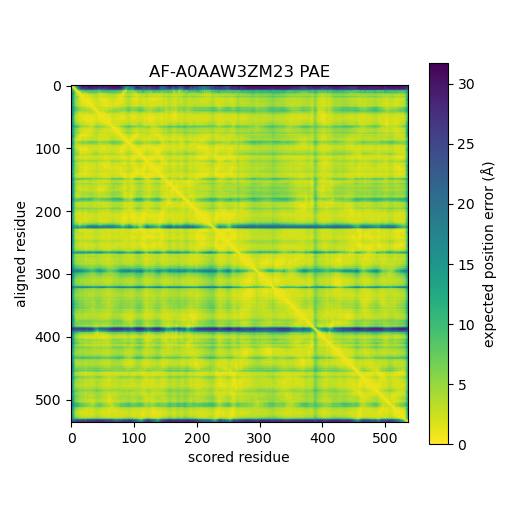 1 329 ? 7.345 -6.965 -30.652 1.00 97.50 329 CYS A N 1
ATOM 2539 C CA . CYS A 1 329 ? 6.049 -6.702 -30.002 1.00 97.50 329 CYS A CA 1
ATOM 2540 C C . CYS A 1 329 ? 5.151 -7.953 -29.966 1.00 97.50 329 CYS A C 1
ATOM 2542 O O . CYS A 1 329 ? 4.614 -8.325 -28.918 1.00 97.50 329 CYS A O 1
ATOM 2544 N N . ARG A 1 330 ? 5.045 -8.672 -31.097 1.00 96.75 330 ARG A N 1
ATOM 2545 C CA . ARG A 1 330 ? 4.288 -9.937 -31.176 1.00 96.75 330 ARG A CA 1
ATOM 2546 C C . ARG A 1 330 ? 4.894 -11.022 -30.293 1.00 96.75 330 ARG A C 1
ATOM 2548 O O . ARG A 1 330 ? 4.158 -11.820 -29.709 1.00 96.75 330 ARG A O 1
ATOM 2555 N N . SER A 1 331 ? 6.220 -11.109 -30.250 1.00 96.75 331 SER A N 1
ATOM 2556 C CA . SER A 1 331 ? 6.954 -12.095 -29.460 1.00 96.75 331 SER A CA 1
ATOM 2557 C C . SER A 1 331 ? 6.747 -11.856 -27.963 1.00 96.75 331 SER A C 1
ATOM 2559 O O . SER A 1 331 ? 6.319 -12.770 -27.255 1.00 96.75 331 SER A O 1
ATOM 2561 N N . ALA A 1 332 ? 6.895 -10.607 -27.515 1.00 97.56 332 ALA A N 1
ATOM 2562 C CA . ALA A 1 332 ? 6.645 -10.178 -26.144 1.00 97.56 332 ALA A CA 1
ATOM 2563 C C . ALA A 1 332 ? 5.199 -10.455 -25.700 1.00 97.56 332 ALA A C 1
ATOM 2565 O O . ALA A 1 332 ? 4.982 -11.085 -24.664 1.00 97.56 332 ALA A O 1
ATOM 2566 N N . LEU A 1 333 ? 4.204 -10.095 -26.523 1.00 97.31 333 LEU A N 1
ATOM 2567 C CA . LEU A 1 333 ? 2.797 -10.394 -26.237 1.00 97.31 333 LEU A CA 1
ATOM 2568 C C . LEU A 1 333 ? 2.545 -11.906 -26.107 1.00 97.31 333 LEU A C 1
ATOM 2570 O O . LEU A 1 333 ? 1.848 -12.348 -25.191 1.00 97.31 333 LEU A O 1
ATOM 2574 N N . ARG A 1 334 ? 3.121 -12.724 -27.001 1.00 96.62 334 ARG A N 1
ATOM 2575 C CA . ARG A 1 334 ? 3.016 -14.193 -26.917 1.00 96.62 334 ARG A CA 1
ATOM 2576 C C . ARG A 1 334 ? 3.690 -14.742 -25.662 1.00 96.62 334 ARG A C 1
ATOM 2578 O O . ARG A 1 334 ? 3.134 -15.655 -25.057 1.00 96.62 334 ARG A O 1
ATOM 2585 N N . ARG A 1 335 ? 4.851 -14.208 -25.272 1.00 97.06 335 ARG A N 1
ATOM 2586 C CA . ARG A 1 335 ? 5.572 -14.611 -24.057 1.00 97.06 335 ARG A CA 1
ATOM 2587 C C . ARG A 1 335 ? 4.720 -14.363 -22.811 1.00 97.06 335 ARG A C 1
ATOM 2589 O O . ARG A 1 335 ? 4.483 -15.311 -22.071 1.00 97.06 335 ARG A O 1
ATOM 2596 N N . LEU A 1 336 ? 4.177 -13.156 -22.650 1.00 97.56 336 LEU A N 1
ATOM 2597 C CA . LEU A 1 336 ? 3.317 -12.817 -21.509 1.00 97.56 336 LEU A CA 1
ATOM 2598 C C . LEU A 1 336 ? 2.038 -13.669 -21.471 1.00 97.56 336 LEU A C 1
ATOM 2600 O O . LEU A 1 336 ? 1.657 -14.197 -20.430 1.00 97.56 336 LEU A O 1
ATOM 2604 N N . ARG A 1 337 ? 1.378 -13.891 -22.614 1.00 97.12 337 ARG A N 1
ATOM 2605 C CA . ARG A 1 337 ? 0.201 -14.780 -22.644 1.00 97.12 337 ARG A CA 1
ATOM 2606 C C . ARG A 1 337 ? 0.547 -16.215 -22.241 1.00 97.12 337 ARG A C 1
ATOM 2608 O O . ARG A 1 337 ? -0.202 -16.831 -21.491 1.00 97.12 337 ARG A O 1
ATOM 2615 N N . ARG A 1 338 ? 1.689 -16.744 -22.700 1.00 96.75 338 ARG A N 1
ATOM 2616 C CA . ARG A 1 338 ? 2.166 -18.088 -22.321 1.00 96.75 338 ARG A CA 1
ATOM 2617 C C . ARG A 1 338 ? 2.496 -18.198 -20.834 1.00 96.75 338 ARG A C 1
ATOM 2619 O O . ARG A 1 338 ? 2.308 -19.268 -20.271 1.00 96.75 338 ARG A O 1
ATOM 2626 N N . SER A 1 339 ? 2.941 -17.117 -20.197 1.00 95.06 339 SER A N 1
ATOM 2627 C CA . SER A 1 339 ? 3.186 -17.082 -18.750 1.00 95.06 339 SER A CA 1
ATOM 2628 C C . SER A 1 339 ? 1.938 -16.771 -17.911 1.00 95.06 339 SER A C 1
ATOM 2630 O O . SER A 1 339 ? 2.028 -16.652 -16.686 1.00 95.06 339 SER A O 1
ATOM 2632 N N . GLY A 1 340 ? 0.765 -16.697 -18.552 1.00 94.94 340 GLY A N 1
ATOM 2633 C CA . GLY A 1 340 ? -0.549 -16.663 -17.910 1.00 94.94 340 GLY A CA 1
ATOM 2634 C C . GLY A 1 340 ? -1.179 -15.276 -17.775 1.00 94.94 340 GLY A C 1
ATOM 2635 O O . GLY A 1 340 ? -2.207 -15.151 -17.109 1.00 94.94 340 GLY A O 1
ATOM 2636 N N . TRP A 1 341 ? -0.610 -14.237 -18.398 1.00 95.50 341 TRP A N 1
ATOM 2637 C CA . TRP A 1 341 ? -1.258 -12.926 -18.455 1.00 95.50 341 TRP A CA 1
ATOM 2638 C C . TRP A 1 341 ? -2.531 -13.006 -19.309 1.00 95.50 341 TRP A C 1
ATOM 2640 O O . TRP A 1 341 ? -2.501 -13.452 -20.460 1.00 95.50 341 TRP A O 1
ATOM 2650 N N . THR A 1 342 ? -3.661 -12.565 -18.755 1.00 92.62 342 THR A N 1
ATOM 2651 C CA . THR A 1 342 ? -4.951 -12.558 -19.459 1.00 92.62 342 THR A CA 1
ATOM 2652 C C . THR A 1 342 ? -5.034 -11.389 -20.434 1.00 92.62 342 THR A C 1
ATOM 2654 O O . THR A 1 342 ? -4.336 -10.389 -20.284 1.00 92.62 342 THR A O 1
ATOM 2657 N N . GLN A 1 343 ? -5.924 -11.475 -21.427 1.00 89.44 343 GLN A N 1
ATOM 2658 C CA . GLN A 1 343 ? -6.162 -10.357 -22.348 1.00 89.44 343 GLN A CA 1
ATOM 2659 C C . GLN A 1 343 ? -6.641 -9.096 -21.611 1.00 89.44 343 GLN A C 1
ATOM 2661 O O . GLN A 1 343 ? -6.158 -8.004 -21.897 1.00 89.44 343 GLN A O 1
ATOM 2666 N N . ALA A 1 344 ? -7.552 -9.265 -20.650 1.00 87.62 344 ALA A N 1
ATOM 2667 C CA . ALA A 1 344 ? -8.055 -8.200 -19.786 1.00 87.62 344 ALA A CA 1
ATOM 2668 C C . ALA A 1 344 ? -6.927 -7.538 -18.974 1.00 87.62 344 ALA A C 1
ATOM 2670 O O . ALA A 1 344 ? -6.737 -6.323 -19.044 1.00 87.62 344 ALA A O 1
ATOM 2671 N N . GLY A 1 345 ? -6.108 -8.346 -18.289 1.00 90.12 345 GLY A N 1
ATOM 2672 C CA . GLY A 1 345 ? -4.968 -7.863 -17.510 1.00 90.12 345 GLY A CA 1
ATOM 2673 C C . GLY A 1 345 ? -3.928 -7.152 -18.376 1.00 90.12 345 GLY A C 1
ATOM 2674 O O . GLY A 1 345 ? -3.473 -6.072 -18.020 1.00 90.12 345 GLY A O 1
ATOM 2675 N N . LEU A 1 346 ? -3.608 -7.690 -19.559 1.00 91.94 346 LEU A N 1
ATOM 2676 C CA . LEU A 1 346 ? -2.717 -7.029 -20.519 1.00 91.94 346 LEU A CA 1
ATOM 2677 C C . LEU A 1 346 ? -3.274 -5.682 -20.980 1.00 91.94 346 LEU A C 1
ATOM 2679 O O . LEU A 1 346 ? -2.518 -4.724 -21.082 1.00 91.94 346 LEU A O 1
ATOM 2683 N N . GLY A 1 347 ? -4.580 -5.577 -21.225 1.00 87.50 347 GLY A N 1
ATOM 2684 C CA . GLY A 1 347 ? -5.188 -4.297 -21.564 1.00 87.50 347 GLY A CA 1
ATOM 2685 C C . GLY A 1 347 ? -5.056 -3.271 -20.430 1.00 87.50 347 GLY A C 1
ATOM 2686 O O . GLY A 1 347 ? -4.603 -2.146 -20.639 1.00 87.50 347 GLY A O 1
ATOM 2687 N N . ALA A 1 348 ? -5.391 -3.663 -19.203 1.00 87.19 348 ALA A N 1
ATOM 2688 C CA . ALA A 1 348 ? -5.306 -2.778 -18.044 1.00 87.19 348 ALA A CA 1
ATOM 2689 C C . ALA A 1 348 ? -3.861 -2.430 -17.628 1.00 87.19 348 ALA A C 1
ATOM 2691 O O . ALA A 1 348 ? -3.622 -1.346 -17.096 1.00 87.19 348 ALA A O 1
ATOM 2692 N N . ALA A 1 349 ? -2.882 -3.296 -17.919 1.00 90.69 349 ALA A N 1
ATOM 2693 C CA . ALA A 1 349 ? -1.469 -3.103 -17.573 1.00 90.69 349 ALA A CA 1
ATOM 2694 C C . ALA A 1 349 ? -0.817 -1.901 -18.278 1.00 90.69 349 ALA A C 1
ATOM 2696 O O . ALA A 1 349 ? 0.308 -1.518 -17.939 1.00 90.69 349 ALA A O 1
ATOM 2697 N N . ARG A 1 350 ? -1.502 -1.278 -19.246 1.00 88.25 350 ARG A N 1
ATOM 2698 C CA . ARG A 1 350 ? -1.022 -0.081 -19.940 1.00 88.25 350 ARG A CA 1
ATOM 2699 C C . ARG A 1 350 ? -0.699 1.067 -18.987 1.00 88.25 350 ARG A C 1
ATOM 2701 O O . ARG A 1 350 ? 0.345 1.687 -19.153 1.00 88.25 350 ARG A O 1
ATOM 2708 N N . LEU A 1 351 ? -1.530 1.302 -17.968 1.00 86.62 351 LEU A N 1
ATOM 2709 C CA . LEU A 1 351 ? -1.265 2.332 -16.956 1.00 86.62 351 LEU A CA 1
ATOM 2710 C C . LEU A 1 351 ? 0.019 2.031 -16.177 1.00 86.62 351 LEU A C 1
ATOM 2712 O O . LEU A 1 351 ? 0.919 2.863 -16.129 1.00 86.62 351 LEU A O 1
ATOM 2716 N N . SER A 1 352 ? 0.139 0.820 -15.630 1.00 89.62 352 SER A N 1
ATOM 2717 C CA . SER A 1 352 ? 1.333 0.391 -14.890 1.00 89.62 352 SER A CA 1
ATOM 2718 C C . SER A 1 352 ? 2.600 0.467 -15.743 1.00 89.62 352 SER A C 1
ATOM 2720 O O . SER A 1 352 ? 3.663 0.810 -15.242 1.00 89.62 352 SER A O 1
ATOM 2722 N N . THR A 1 353 ? 2.490 0.183 -17.040 1.00 89.81 353 THR A N 1
ATOM 2723 C CA . THR A 1 353 ? 3.619 0.255 -17.977 1.00 89.81 353 THR A CA 1
ATOM 2724 C C . THR A 1 353 ? 4.028 1.695 -18.257 1.00 89.81 353 THR A C 1
ATOM 2726 O O . THR A 1 353 ? 5.211 2.006 -18.260 1.00 89.81 353 THR A O 1
ATOM 2729 N N . ALA A 1 354 ? 3.063 2.583 -18.473 1.00 84.69 354 ALA A N 1
ATOM 2730 C CA . ALA A 1 354 ? 3.354 3.964 -18.818 1.00 84.69 354 ALA A CA 1
ATOM 2731 C C . ALA A 1 354 ? 3.907 4.796 -17.659 1.00 84.69 354 ALA A C 1
ATOM 2733 O O . ALA A 1 354 ? 4.691 5.710 -17.887 1.00 84.69 354 ALA A O 1
ATOM 2734 N N . PHE A 1 355 ? 3.542 4.457 -16.423 1.00 85.44 355 PHE A N 1
ATOM 2735 C CA . PHE A 1 355 ? 4.168 5.021 -15.225 1.00 85.44 355 PHE A CA 1
ATOM 2736 C C . PHE A 1 355 ? 5.492 4.334 -14.852 1.00 85.44 355 PHE A C 1
ATOM 2738 O O . PHE A 1 355 ? 6.010 4.572 -13.765 1.00 85.44 355 PHE A O 1
ATOM 2745 N N . ASP A 1 356 ? 6.012 3.450 -15.713 1.00 87.69 356 ASP A N 1
ATOM 2746 C CA . ASP A 1 356 ? 7.209 2.635 -15.473 1.00 87.69 356 ASP A CA 1
ATOM 2747 C C . ASP A 1 356 ? 7.180 1.892 -14.120 1.00 87.69 356 ASP A C 1
ATOM 2749 O O . ASP A 1 356 ? 8.193 1.667 -13.453 1.00 87.69 356 ASP A O 1
ATOM 2753 N N . PHE A 1 357 ? 5.975 1.494 -13.690 1.00 91.94 357 PHE A N 1
ATOM 2754 C CA . PHE A 1 357 ? 5.750 0.933 -12.361 1.00 91.94 357 PHE A CA 1
ATOM 2755 C C . PHE A 1 357 ? 6.530 -0.364 -12.159 1.00 91.94 357 PHE A C 1
ATOM 2757 O O . PHE A 1 357 ? 7.023 -0.623 -11.066 1.00 91.94 357 PHE A O 1
ATOM 2764 N N . TRP A 1 358 ? 6.652 -1.189 -13.202 1.00 94.00 358 TRP A N 1
ATOM 2765 C CA . TRP A 1 358 ? 7.377 -2.455 -13.116 1.00 94.00 358 TRP A CA 1
ATOM 2766 C C . TRP A 1 358 ? 8.838 -2.231 -12.752 1.00 94.00 358 TRP A C 1
ATOM 2768 O O . TRP A 1 358 ? 9.347 -2.879 -11.841 1.00 94.00 358 TRP A O 1
ATOM 2778 N N . PHE A 1 359 ? 9.501 -1.285 -13.416 1.00 90.94 359 PHE A N 1
ATOM 2779 C CA . PHE A 1 359 ? 10.897 -0.989 -13.145 1.00 90.94 359 PHE A CA 1
ATOM 2780 C C . PHE A 1 359 ? 11.064 -0.287 -11.794 1.00 90.94 359 PHE A C 1
ATOM 2782 O O . PHE A 1 359 ? 11.901 -0.710 -10.996 1.00 90.94 359 PHE A O 1
ATOM 2789 N N . ALA A 1 360 ? 10.213 0.699 -11.485 1.00 92.62 360 ALA A N 1
ATOM 2790 C CA . ALA A 1 360 ? 10.174 1.377 -10.188 1.00 92.62 360 ALA A CA 1
ATOM 2791 C C . ALA A 1 360 ? 9.993 0.396 -9.015 1.00 92.62 360 ALA A C 1
ATOM 2793 O O . ALA A 1 360 ? 10.733 0.438 -8.030 1.00 92.62 360 ALA A O 1
ATOM 2794 N N . ALA A 1 361 ? 9.065 -0.554 -9.137 1.00 92.75 361 ALA A N 1
ATOM 2795 C CA . ALA A 1 361 ? 8.839 -1.570 -8.120 1.00 92.75 361 ALA A CA 1
ATOM 2796 C C . ALA A 1 361 ? 10.062 -2.483 -7.951 1.00 92.75 361 ALA A C 1
ATOM 2798 O O . ALA A 1 361 ? 10.447 -2.788 -6.823 1.00 92.75 361 ALA A O 1
ATOM 2799 N N . MET A 1 362 ? 10.736 -2.867 -9.040 1.00 94.00 362 MET A N 1
ATOM 2800 C CA . MET A 1 362 ? 11.964 -3.665 -8.952 1.00 94.00 362 MET A CA 1
ATOM 2801 C C . MET A 1 362 ? 13.077 -2.951 -8.168 1.00 94.00 362 MET A C 1
ATOM 2803 O O . MET A 1 362 ? 13.839 -3.636 -7.483 1.00 94.00 362 MET A O 1
ATOM 2807 N N . GLN A 1 363 ? 13.144 -1.613 -8.188 1.00 93.56 363 GLN A N 1
ATOM 2808 C CA . GLN A 1 363 ? 14.118 -0.851 -7.389 1.00 93.56 363 GLN A CA 1
ATOM 2809 C C . GLN A 1 363 ? 13.854 -0.922 -5.880 1.00 93.56 363 GLN A C 1
ATOM 2811 O O . GLN A 1 363 ? 14.785 -0.889 -5.085 1.00 93.56 363 GLN A O 1
ATOM 2816 N N . ALA A 1 364 ? 12.598 -1.059 -5.452 1.00 93.44 364 ALA A N 1
ATOM 2817 C CA . ALA A 1 364 ? 12.292 -1.232 -4.033 1.00 93.44 364 ALA A CA 1
ATOM 2818 C C . ALA A 1 364 ? 12.372 -2.702 -3.597 1.00 93.44 364 ALA A C 1
ATOM 2820 O O . ALA A 1 364 ? 12.960 -3.022 -2.566 1.00 93.44 364 ALA A O 1
ATOM 2821 N N . TYR A 1 365 ? 11.808 -3.611 -4.396 1.00 95.62 365 TYR A N 1
ATOM 2822 C CA . TYR A 1 365 ? 11.676 -5.016 -4.014 1.00 95.62 365 TYR A CA 1
ATOM 2823 C C . TYR A 1 365 ? 12.993 -5.796 -4.108 1.00 95.62 365 TYR A C 1
ATOM 2825 O O . TYR A 1 365 ? 13.204 -6.699 -3.303 1.00 95.62 365 TYR A O 1
ATOM 2833 N N . THR A 1 366 ? 13.894 -5.469 -5.045 1.00 96.44 366 THR A N 1
ATOM 2834 C CA . THR A 1 366 ? 15.190 -6.168 -5.163 1.00 96.44 366 THR A CA 1
ATOM 2835 C C . THR A 1 366 ? 16.014 -6.069 -3.872 1.00 96.44 366 THR A C 1
ATOM 2837 O O . THR A 1 366 ? 16.345 -7.118 -3.311 1.00 96.44 366 THR A O 1
ATOM 2840 N N . PRO A 1 367 ? 16.333 -4.864 -3.354 1.00 95.88 367 PRO A N 1
ATOM 2841 C CA . PRO A 1 367 ? 17.121 -4.743 -2.134 1.00 95.88 367 PRO A CA 1
ATOM 2842 C C . PRO A 1 367 ? 16.353 -5.204 -0.892 1.00 95.88 367 PRO A C 1
ATOM 2844 O O . PRO A 1 367 ? 16.982 -5.741 0.014 1.00 95.88 367 PRO A O 1
ATOM 2847 N N . ALA A 1 368 ? 15.019 -5.094 -0.862 1.00 95.56 368 ALA A N 1
ATOM 2848 C CA . ALA A 1 368 ? 14.200 -5.604 0.241 1.00 95.56 368 ALA A CA 1
ATOM 2849 C C . ALA A 1 368 ? 14.251 -7.139 0.349 1.00 95.56 368 ALA A C 1
ATOM 2851 O O . ALA A 1 368 ? 14.490 -7.694 1.420 1.00 95.56 368 ALA A O 1
ATOM 2852 N N . LEU A 1 369 ? 14.055 -7.845 -0.771 1.00 96.81 369 LEU A N 1
ATOM 2853 C CA . LEU A 1 369 ? 14.072 -9.311 -0.807 1.00 96.81 369 LEU A CA 1
ATOM 2854 C C . LEU A 1 369 ? 15.470 -9.871 -0.538 1.00 96.81 369 LEU A C 1
ATOM 2856 O O . LEU A 1 369 ? 15.598 -10.901 0.122 1.00 96.81 369 LEU A O 1
ATOM 2860 N N . ALA A 1 370 ? 16.506 -9.188 -1.031 1.00 96.69 370 ALA A N 1
ATOM 2861 C CA . ALA A 1 370 ? 17.898 -9.566 -0.813 1.00 96.69 370 ALA A CA 1
ATOM 2862 C C . ALA A 1 370 ? 18.517 -8.969 0.468 1.00 96.69 370 ALA A C 1
ATOM 2864 O O . ALA A 1 370 ? 19.663 -9.284 0.778 1.00 96.69 370 ALA A O 1
ATOM 2865 N N . ARG A 1 371 ? 17.766 -8.153 1.224 1.00 95.94 371 ARG A N 1
ATOM 2866 C CA . ARG A 1 371 ? 18.184 -7.488 2.474 1.00 95.94 371 ARG A CA 1
ATOM 2867 C C . ARG A 1 371 ? 19.491 -6.693 2.345 1.00 95.94 371 ARG A C 1
ATOM 2869 O O . ARG A 1 371 ? 20.368 -6.783 3.195 1.00 95.94 371 ARG A O 1
ATOM 2876 N N . LEU A 1 372 ? 19.619 -5.906 1.277 1.00 95.38 372 LEU A N 1
ATOM 2877 C CA . LEU A 1 372 ? 20.869 -5.211 0.929 1.00 95.38 372 LEU A CA 1
ATOM 2878 C C . LEU A 1 372 ? 21.136 -3.938 1.749 1.00 95.38 372 LEU A C 1
ATOM 2880 O O . LEU A 1 372 ? 22.261 -3.432 1.742 1.00 95.38 372 LEU A O 1
ATOM 2884 N N . GLY A 1 373 ? 20.121 -3.407 2.435 1.00 95.06 373 GLY A N 1
ATOM 2885 C CA . GLY A 1 373 ? 20.257 -2.170 3.201 1.00 95.06 373 GLY A CA 1
ATOM 2886 C C . GLY A 1 373 ? 20.580 -0.974 2.314 1.00 95.06 373 GLY A C 1
ATOM 2887 O O . GLY A 1 373 ? 19.985 -0.796 1.254 1.00 95.06 373 GLY A O 1
ATOM 2888 N N . THR A 1 374 ? 21.547 -0.174 2.744 1.00 95.06 374 THR A N 1
ATOM 2889 C CA . THR A 1 374 ? 22.048 1.019 2.042 1.00 95.06 374 THR A CA 1
ATOM 2890 C C . THR A 1 374 ? 23.213 0.720 1.091 1.00 95.06 374 THR A C 1
ATOM 2892 O O . THR A 1 374 ? 23.849 1.636 0.572 1.00 95.06 374 THR A O 1
ATOM 2895 N N . SER A 1 375 ? 23.507 -0.561 0.840 1.00 92.75 375 SER A N 1
ATOM 2896 C CA . SER A 1 375 ? 24.548 -0.981 -0.104 1.00 92.75 375 SER A CA 1
ATOM 2897 C C . SER A 1 375 ? 24.247 -0.525 -1.537 1.00 92.75 375 SER A C 1
ATOM 2899 O O . SER A 1 375 ? 23.105 -0.232 -1.895 1.00 92.75 375 SER A O 1
ATOM 2901 N N . ALA A 1 376 ? 25.270 -0.528 -2.398 1.00 89.62 376 ALA A N 1
ATOM 2902 C CA . ALA A 1 376 ? 25.116 -0.171 -3.806 1.00 89.62 376 ALA A CA 1
ATOM 2903 C C . ALA A 1 376 ? 24.000 -0.985 -4.490 1.00 89.62 376 ALA A C 1
ATOM 2905 O O . ALA A 1 376 ? 23.989 -2.219 -4.453 1.00 89.62 376 ALA A O 1
ATOM 2906 N N . HIS A 1 377 ? 23.069 -0.285 -5.144 1.00 94.12 377 HIS A N 1
ATOM 2907 C CA . HIS A 1 377 ? 21.891 -0.917 -5.720 1.00 94.12 377 HIS A CA 1
ATOM 2908 C C . HIS A 1 377 ? 22.261 -1.819 -6.918 1.00 94.12 377 HIS A C 1
ATOM 2910 O O . HIS A 1 377 ? 22.922 -1.347 -7.850 1.00 94.12 377 HIS A O 1
ATOM 2916 N N . PRO A 1 378 ? 21.786 -3.080 -6.992 1.00 92.88 378 PRO A N 1
ATOM 2917 C CA . PRO A 1 378 ? 22.150 -4.011 -8.069 1.00 92.88 378 PRO A CA 1
ATOM 2918 C C . PRO A 1 378 ? 21.817 -3.501 -9.476 1.00 92.88 378 PRO A C 1
ATOM 2920 O O . PRO A 1 378 ? 22.547 -3.766 -10.428 1.00 92.88 378 PRO A O 1
ATOM 2923 N N . LEU A 1 379 ? 20.740 -2.723 -9.603 1.00 93.69 379 LEU A N 1
ATOM 2924 C CA . LEU A 1 379 ? 20.296 -2.088 -10.852 1.00 93.69 379 LEU A CA 1
ATOM 2925 C C . LEU A 1 379 ? 20.836 -0.653 -11.042 1.00 93.69 379 LEU A C 1
ATOM 2927 O O . LEU A 1 379 ? 20.342 0.079 -11.900 1.00 93.69 379 LEU A O 1
ATOM 2931 N N . GLY A 1 380 ? 21.816 -0.234 -10.231 1.00 92.62 380 GLY A N 1
ATOM 2932 C CA . GLY A 1 380 ? 22.459 1.083 -10.305 1.00 92.62 380 GLY A CA 1
ATOM 2933 C C . GLY A 1 380 ? 21.519 2.258 -10.046 1.00 92.62 380 GLY A C 1
ATOM 2934 O O . GLY A 1 380 ? 21.693 3.317 -10.643 1.00 92.62 380 GLY A O 1
ATOM 2935 N N . ALA A 1 381 ? 20.483 2.048 -9.235 1.00 93.06 381 ALA A N 1
ATOM 2936 C CA . ALA A 1 381 ? 19.531 3.076 -8.843 1.00 93.06 381 ALA A CA 1
ATOM 2937 C C . ALA A 1 381 ? 20.007 3.819 -7.591 1.00 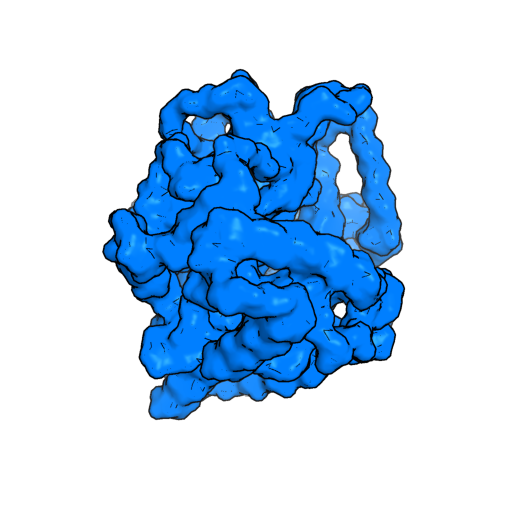93.06 381 ALA A C 1
ATOM 2939 O O . ALA A 1 381 ? 20.553 3.209 -6.675 1.00 93.06 381 ALA A O 1
ATOM 2940 N N . HIS A 1 382 ? 19.750 5.120 -7.556 1.00 92.69 382 HIS A N 1
ATOM 2941 C CA . HIS A 1 382 ? 19.875 5.980 -6.384 1.00 92.69 382 HIS A CA 1
ATOM 2942 C C . HIS A 1 382 ? 18.652 6.892 -6.331 1.00 92.69 382 HIS A C 1
ATOM 2944 O O . HIS A 1 382 ? 18.206 7.380 -7.371 1.00 92.69 382 HIS A O 1
ATOM 2950 N N . TYR A 1 383 ? 18.095 7.115 -5.146 1.00 95.00 383 TYR A N 1
ATOM 2951 C CA . TYR A 1 383 ? 16.941 7.995 -4.973 1.00 95.00 383 TYR A CA 1
ATOM 2952 C C . TYR A 1 383 ? 17.412 9.370 -4.524 1.00 95.00 383 TYR A C 1
ATOM 2954 O O . TYR A 1 383 ? 18.215 9.470 -3.603 1.00 95.00 383 TYR A O 1
ATOM 2962 N N . CYS A 1 384 ? 16.931 10.430 -5.161 1.00 92.19 384 CYS A N 1
ATOM 2963 C CA . CYS A 1 384 ? 17.326 11.794 -4.818 1.00 92.19 384 CYS A CA 1
ATOM 2964 C C . CYS A 1 384 ? 16.141 12.753 -4.887 1.00 92.19 384 CYS A C 1
ATOM 2966 O O . CYS A 1 384 ? 15.254 12.563 -5.721 1.00 92.19 384 CYS A O 1
ATOM 2968 N N . GLY A 1 385 ? 16.162 13.805 -4.068 1.00 87.75 385 GLY A N 1
ATOM 2969 C CA . GLY A 1 385 ? 15.245 14.937 -4.245 1.00 87.75 385 GLY A CA 1
ATOM 2970 C C . GLY A 1 385 ? 15.484 15.652 -5.579 1.00 87.75 385 GLY A C 1
ATOM 2971 O O . GLY A 1 385 ? 16.609 15.629 -6.097 1.00 87.75 385 GLY A O 1
ATOM 2972 N N . GLN A 1 386 ? 14.458 16.281 -6.156 1.00 74.44 386 GLN A N 1
ATOM 2973 C CA . GLN A 1 386 ? 14.664 17.178 -7.289 1.00 74.44 386 GLN A CA 1
ATOM 2974 C C . GLN A 1 386 ? 15.289 18.478 -6.780 1.00 74.44 386 GLN A C 1
ATOM 2976 O O . GLN A 1 386 ? 14.887 19.062 -5.779 1.00 74.44 386 GLN A O 1
ATOM 2981 N N . THR A 1 387 ? 16.315 18.939 -7.485 1.00 57.78 387 THR A N 1
ATOM 2982 C CA . THR A 1 387 ? 17.066 20.152 -7.141 1.00 57.78 387 THR A CA 1
ATOM 2983 C C . THR A 1 387 ? 16.521 21.408 -7.834 1.00 57.78 387 THR A C 1
ATOM 2985 O O . THR A 1 387 ? 17.131 22.464 -7.721 1.00 57.78 387 THR A O 1
ATOM 2988 N N . GLU A 1 388 ? 15.402 21.317 -8.565 1.00 48.78 388 GLU A N 1
ATOM 2989 C CA . GLU A 1 388 ? 14.966 22.331 -9.547 1.00 48.78 388 GLU A CA 1
ATOM 2990 C C . GLU A 1 388 ? 13.577 22.933 -9.276 1.00 48.78 388 GLU A C 1
ATOM 2992 O O . GLU A 1 388 ? 12.820 23.219 -10.201 1.00 48.78 388 GLU A O 1
ATOM 2997 N N . SER A 1 389 ? 13.208 23.147 -8.014 1.00 53.69 389 SER A N 1
ATOM 2998 C CA . SER A 1 389 ? 11.989 23.897 -7.696 1.00 53.69 389 SER A CA 1
ATOM 2999 C C . SER A 1 389 ? 12.326 25.271 -7.114 1.00 53.69 389 SER A C 1
ATOM 3001 O O . SER A 1 389 ? 13.221 25.397 -6.283 1.00 53.69 389 SER A O 1
ATOM 3003 N N . SER A 1 390 ? 11.558 26.292 -7.504 1.00 52.56 390 SER A N 1
ATOM 3004 C CA . SER A 1 390 ? 11.586 27.637 -6.914 1.00 52.56 390 SER A CA 1
ATOM 3005 C C . SER A 1 390 ? 11.102 27.681 -5.456 1.00 52.56 390 SER A C 1
ATOM 3007 O O . SER A 1 390 ? 11.233 28.713 -4.802 1.00 52.56 390 SER A O 1
ATOM 3009 N N . SER A 1 391 ? 10.524 26.593 -4.938 1.00 59.72 391 SER A N 1
ATOM 3010 C CA . SER A 1 391 ? 10.175 26.451 -3.524 1.00 59.72 391 SER A CA 1
ATOM 3011 C C . SER A 1 391 ? 11.420 26.135 -2.683 1.00 59.72 391 SER A C 1
ATOM 3013 O O . SER A 1 391 ? 12.262 25.346 -3.121 1.00 59.72 391 SER A O 1
ATOM 3015 N N . PRO A 1 392 ? 11.541 26.675 -1.453 1.00 68.69 392 PRO A N 1
ATOM 3016 C CA . PRO A 1 392 ? 12.669 26.373 -0.576 1.00 68.69 392 PRO A CA 1
ATOM 3017 C C . PRO A 1 392 ? 12.829 24.863 -0.367 1.00 68.69 392 PRO A C 1
ATOM 3019 O O . PRO A 1 392 ? 11.866 24.178 -0.026 1.00 68.69 392 PRO A O 1
ATOM 3022 N N . ALA A 1 393 ? 14.050 24.334 -0.494 1.00 72.00 393 ALA A N 1
ATOM 3023 C CA . ALA A 1 393 ? 14.318 22.898 -0.343 1.00 72.00 393 ALA A CA 1
ATOM 3024 C C . ALA A 1 393 ? 13.818 22.319 1.001 1.00 72.00 393 ALA A C 1
ATOM 3026 O O . ALA A 1 393 ? 13.473 21.144 1.089 1.00 72.00 393 ALA A O 1
ATOM 3027 N N . GLY A 1 394 ? 13.740 23.127 2.067 1.00 80.31 394 GLY A N 1
ATOM 3028 C CA . GLY A 1 394 ? 13.134 22.722 3.344 1.00 80.31 394 GLY A CA 1
ATOM 3029 C C . GLY A 1 394 ? 11.633 22.415 3.256 1.00 80.31 394 GLY A C 1
ATOM 3030 O O . GLY A 1 394 ? 11.179 21.445 3.859 1.00 80.31 394 GLY A O 1
ATOM 3031 N N . LEU A 1 395 ? 10.883 23.182 2.459 1.00 86.31 395 LEU A N 1
ATOM 3032 C CA . LEU A 1 395 ? 9.438 23.030 2.285 1.00 86.31 395 LEU A CA 1
ATOM 3033 C C . LEU A 1 395 ? 9.086 21.710 1.602 1.00 86.31 395 LEU A C 1
ATOM 3035 O O . LEU A 1 395 ? 8.286 20.929 2.108 1.00 86.31 395 LEU A O 1
ATOM 3039 N N . ILE A 1 396 ? 9.728 21.434 0.470 1.00 84.25 396 ILE A N 1
ATOM 3040 C CA . ILE A 1 396 ? 9.457 20.228 -0.316 1.00 84.25 396 ILE A CA 1
ATOM 3041 C C . ILE A 1 396 ? 9.804 18.967 0.478 1.00 84.25 396 ILE A C 1
ATOM 3043 O O . ILE A 1 396 ? 9.045 17.997 0.483 1.00 84.25 396 ILE A O 1
ATOM 3047 N N . ARG A 1 397 ? 10.928 18.992 1.206 1.00 86.81 397 ARG A N 1
ATOM 3048 C CA . ARG A 1 397 ? 11.345 17.882 2.070 1.00 86.81 397 ARG A CA 1
ATOM 3049 C C . ARG A 1 397 ? 10.301 17.556 3.134 1.00 86.81 397 ARG A C 1
ATOM 3051 O O . ARG A 1 397 ? 10.022 16.378 3.348 1.00 86.81 397 ARG A O 1
ATOM 3058 N N . ALA A 1 398 ? 9.689 18.573 3.742 1.00 89.62 398 ALA A N 1
ATOM 3059 C CA . ALA A 1 398 ? 8.651 18.392 4.754 1.00 89.62 398 ALA A CA 1
ATOM 3060 C C . ALA A 1 398 ? 7.367 17.735 4.205 1.00 89.62 398 ALA A C 1
ATOM 3062 O O . ALA A 1 398 ? 6.636 17.098 4.958 1.00 89.62 398 ALA A O 1
ATOM 3063 N N . LEU A 1 399 ? 7.113 17.826 2.895 1.00 92.69 399 LEU A N 1
ATOM 3064 C CA . LEU A 1 399 ? 5.913 17.278 2.249 1.00 92.69 399 LEU A CA 1
ATOM 3065 C C . LEU A 1 399 ? 6.026 15.810 1.828 1.00 92.69 399 LEU A C 1
ATOM 3067 O O . LEU A 1 399 ? 5.015 15.175 1.533 1.00 92.69 399 LEU A O 1
ATOM 3071 N N . ARG A 1 400 ? 7.233 15.236 1.808 1.00 92.69 400 ARG A N 1
ATOM 3072 C CA . ARG A 1 400 ? 7.473 13.855 1.344 1.00 92.69 400 ARG A CA 1
ATOM 3073 C C . ARG A 1 400 ? 6.610 12.819 2.064 1.00 92.69 400 ARG A C 1
ATOM 3075 O O . ARG A 1 400 ? 6.121 11.874 1.444 1.00 92.69 400 ARG A O 1
ATOM 3082 N N . TRP A 1 401 ? 6.399 13.018 3.364 1.00 95.44 401 TRP A N 1
ATOM 3083 C CA . TRP A 1 401 ? 5.593 12.124 4.189 1.00 95.44 401 TRP A CA 1
ATOM 3084 C C . TRP A 1 401 ? 4.106 12.148 3.830 1.00 95.44 401 TRP A C 1
ATOM 3086 O O . TRP A 1 401 ? 3.495 11.080 3.726 1.00 95.44 401 TRP A O 1
ATOM 3096 N N . SER A 1 402 ? 3.538 13.345 3.649 1.00 95.94 402 SER A N 1
ATOM 3097 C CA . SER A 1 402 ? 2.111 13.554 3.402 1.00 95.94 402 SER A CA 1
ATOM 3098 C C . SER A 1 402 ? 1.725 13.320 1.946 1.00 95.94 402 SER A C 1
ATOM 3100 O O . SER A 1 402 ? 0.696 12.709 1.666 1.00 95.94 402 SER A O 1
ATOM 3102 N N . ASP A 1 403 ? 2.558 13.777 1.016 1.00 94.69 403 ASP A N 1
ATOM 3103 C CA . ASP A 1 403 ? 2.226 13.827 -0.410 1.00 94.69 403 ASP A CA 1
ATOM 3104 C C . ASP A 1 403 ? 2.722 12.563 -1.147 1.00 94.69 403 ASP A C 1
ATOM 3106 O O . ASP A 1 403 ? 2.311 12.261 -2.270 1.00 94.69 403 ASP A O 1
ATOM 3110 N N . GLY A 1 404 ? 3.598 11.783 -0.505 1.00 92.62 404 GLY A N 1
ATOM 3111 C CA . GLY A 1 404 ? 4.182 10.563 -1.049 1.00 92.62 404 GLY A CA 1
ATOM 3112 C C . GLY A 1 404 ? 3.236 9.359 -1.053 1.00 92.62 404 GLY A C 1
ATOM 3113 O O . GLY A 1 404 ? 2.460 9.119 -0.130 1.00 92.62 404 GLY A O 1
ATOM 3114 N N . ALA A 1 405 ? 3.367 8.512 -2.077 1.00 90.06 405 ALA A N 1
ATOM 3115 C CA . ALA A 1 405 ? 2.725 7.192 -2.128 1.00 90.06 405 ALA A CA 1
ATOM 3116 C C . ALA A 1 405 ? 3.645 6.051 -1.634 1.00 90.06 405 ALA A C 1
ATOM 3118 O O . ALA A 1 405 ? 3.238 4.888 -1.618 1.00 90.06 405 ALA A O 1
ATOM 3119 N N . GLY A 1 406 ? 4.889 6.377 -1.257 1.00 90.88 406 GLY A N 1
ATOM 3120 C CA . GLY A 1 406 ? 5.902 5.449 -0.737 1.00 90.88 406 GLY A CA 1
ATOM 3121 C C . GLY A 1 406 ? 6.649 4.615 -1.786 1.00 90.88 406 GLY A C 1
ATOM 3122 O O . GLY A 1 406 ? 7.570 3.882 -1.433 1.00 90.88 406 GLY A O 1
ATOM 3123 N N . ILE A 1 407 ? 6.283 4.733 -3.064 1.00 88.88 407 ILE A N 1
ATOM 3124 C CA . ILE A 1 407 ? 7.056 4.234 -4.210 1.00 88.88 407 ILE A CA 1
ATOM 3125 C C . ILE A 1 407 ? 7.678 5.444 -4.910 1.00 88.88 407 ILE A C 1
ATOM 3127 O O . ILE A 1 407 ? 7.034 6.484 -5.026 1.00 88.88 407 ILE A O 1
ATOM 3131 N N . VAL A 1 408 ? 8.927 5.299 -5.345 1.00 92.31 408 VAL A N 1
ATOM 3132 C CA . VAL A 1 408 ? 9.680 6.314 -6.093 1.00 92.31 408 VAL A CA 1
ATOM 3133 C C . VAL A 1 408 ? 9.579 5.970 -7.587 1.00 92.31 408 VAL A C 1
ATOM 3135 O O . VAL A 1 408 ? 9.670 4.783 -7.905 1.00 92.31 408 VAL A O 1
ATOM 3138 N N . PRO A 1 409 ? 9.399 6.939 -8.506 1.00 92.44 409 PRO A N 1
ATOM 3139 C CA . PRO A 1 409 ? 9.346 8.386 -8.277 1.00 92.44 409 PRO A CA 1
ATOM 3140 C C . PRO A 1 409 ? 8.032 8.882 -7.654 1.00 92.44 409 PRO A C 1
ATOM 3142 O O . PRO A 1 409 ? 6.968 8.310 -7.875 1.00 92.44 409 PRO A O 1
ATOM 3145 N N . GLY A 1 410 ? 8.110 9.975 -6.893 1.00 89.88 410 GLY A N 1
ATOM 3146 C CA . GLY A 1 410 ? 6.961 10.629 -6.262 1.00 89.88 410 GLY A CA 1
ATOM 3147 C C . GLY A 1 410 ? 7.385 11.615 -5.176 1.00 89.88 410 GLY A C 1
ATOM 3148 O O . GLY A 1 410 ? 8.494 11.504 -4.666 1.00 89.88 410 GLY A O 1
ATOM 3149 N N . ALA A 1 411 ? 6.511 12.569 -4.831 1.00 89.00 411 ALA A N 1
ATOM 3150 C CA . ALA A 1 411 ? 6.744 13.600 -3.809 1.00 89.00 411 ALA A CA 1
ATOM 3151 C C . ALA A 1 411 ? 8.178 14.166 -3.829 1.00 89.00 411 ALA A C 1
ATOM 3153 O O . ALA A 1 411 ? 8.908 14.051 -2.849 1.00 89.00 411 ALA A O 1
ATOM 3154 N N . ASP A 1 412 ? 8.581 14.714 -4.983 1.00 88.62 412 ASP A N 1
ATOM 3155 C CA . ASP A 1 412 ? 9.916 15.281 -5.252 1.00 88.62 412 ASP A CA 1
ATOM 3156 C C . ASP A 1 412 ? 11.087 14.282 -5.318 1.00 88.62 412 ASP A C 1
ATOM 3158 O O . ASP A 1 412 ? 12.176 14.631 -5.756 1.00 88.62 412 ASP A O 1
ATOM 3162 N N . VAL A 1 413 ? 10.899 13.010 -4.981 1.00 92.31 413 VAL A N 1
ATOM 3163 C CA . VAL A 1 413 ? 11.980 12.022 -5.073 1.00 92.31 413 VAL A CA 1
ATOM 3164 C C . VAL A 1 413 ? 11.945 11.314 -6.421 1.00 92.31 413 VAL A C 1
ATOM 3166 O O . VAL A 1 413 ? 10.913 10.796 -6.850 1.00 92.31 413 VAL A O 1
ATOM 3169 N N . MET A 1 414 ? 13.099 11.263 -7.080 1.00 93.50 414 MET A N 1
ATOM 3170 C CA . MET A 1 414 ? 13.310 10.633 -8.382 1.00 93.50 414 MET A CA 1
ATOM 3171 C C . MET A 1 414 ? 14.293 9.470 -8.285 1.00 93.50 414 MET A C 1
ATOM 3173 O O . MET A 1 414 ? 15.127 9.417 -7.383 1.00 93.50 414 MET A O 1
ATOM 3177 N N . ILE A 1 415 ? 14.234 8.564 -9.263 1.00 93.19 415 ILE A N 1
ATOM 3178 C CA . ILE A 1 415 ? 15.244 7.519 -9.445 1.00 93.19 415 ILE A CA 1
ATOM 3179 C C . ILE A 1 415 ? 16.302 8.025 -10.429 1.00 93.19 415 ILE A C 1
ATOM 3181 O O . ILE A 1 415 ? 16.013 8.239 -11.606 1.00 93.19 415 ILE A O 1
ATOM 3185 N N . LYS A 1 416 ? 17.540 8.191 -9.965 1.00 92.31 416 LYS A N 1
ATOM 3186 C CA . LYS A 1 416 ? 18.715 8.391 -10.820 1.00 92.31 416 LYS A CA 1
ATOM 3187 C C . LYS A 1 416 ? 19.395 7.055 -11.080 1.00 92.31 416 LYS A C 1
ATOM 3189 O O . LYS A 1 416 ? 19.515 6.220 -10.185 1.00 92.31 416 LYS A O 1
ATOM 3194 N N . HIS A 1 417 ? 19.872 6.871 -12.306 1.00 92.12 417 HIS A N 1
ATOM 3195 C CA . HIS A 1 417 ? 20.565 5.656 -12.719 1.00 92.12 417 HIS A CA 1
ATOM 3196 C C . HIS A 1 417 ? 22.004 5.939 -13.126 1.00 92.12 417 HIS A C 1
ATOM 3198 O O . HIS A 1 417 ? 22.253 6.818 -13.944 1.00 92.12 417 HIS A O 1
ATOM 3204 N N . SER A 1 418 ? 22.937 5.143 -12.604 1.00 93.06 418 SER A N 1
ATOM 3205 C CA . SER A 1 418 ? 24.346 5.149 -13.026 1.00 93.06 418 SER A CA 1
ATOM 3206 C C . SER A 1 418 ? 24.627 4.244 -14.231 1.00 93.06 418 SER A C 1
ATOM 3208 O O . SER A 1 418 ? 25.714 4.285 -14.798 1.00 93.06 418 SER A O 1
ATOM 3210 N N . LEU A 1 419 ? 23.658 3.411 -14.622 1.00 95.75 419 LEU A N 1
ATOM 3211 C CA . LEU A 1 419 ? 23.779 2.430 -15.703 1.00 95.75 419 LEU A CA 1
ATOM 3212 C C . LEU A 1 419 ? 22.973 2.867 -16.927 1.00 95.75 419 LEU A C 1
ATOM 3214 O O . LEU A 1 419 ? 21.899 3.454 -16.776 1.00 95.75 419 LEU A O 1
ATOM 3218 N N . SER A 1 420 ? 23.430 2.501 -18.129 1.00 96.69 420 SER A N 1
ATOM 3219 C CA . SER A 1 420 ? 22.650 2.663 -19.365 1.00 96.69 420 SER A CA 1
ATOM 3220 C C . SER A 1 420 ? 21.359 1.835 -19.329 1.00 96.69 420 SER A C 1
ATOM 3222 O O . SER A 1 420 ? 21.246 0.870 -18.570 1.00 96.69 420 SER A O 1
ATOM 3224 N N . ALA A 1 421 ? 20.371 2.181 -20.162 1.00 95.44 421 ALA A N 1
ATOM 3225 C CA . ALA A 1 421 ? 19.119 1.423 -20.241 1.00 95.44 421 ALA A CA 1
ATOM 3226 C C . ALA A 1 421 ? 19.360 -0.057 -20.596 1.00 95.44 421 ALA A C 1
ATOM 3228 O O . ALA A 1 421 ? 18.824 -0.942 -19.930 1.00 95.44 421 ALA A O 1
ATOM 3229 N N . ALA A 1 422 ? 20.237 -0.327 -21.567 1.00 97.56 422 ALA A N 1
ATOM 3230 C CA . ALA A 1 422 ? 20.622 -1.679 -21.959 1.00 97.56 422 ALA A CA 1
ATOM 3231 C C . ALA A 1 422 ? 21.258 -2.476 -20.805 1.00 97.56 422 ALA A C 1
ATOM 3233 O O . ALA A 1 422 ? 20.899 -3.627 -20.557 1.00 97.56 422 ALA A O 1
ATOM 3234 N N . GLU A 1 423 ? 22.169 -1.860 -20.045 1.00 97.75 423 GLU A N 1
ATOM 3235 C CA . GLU A 1 423 ? 22.790 -2.508 -18.887 1.00 97.75 423 GLU A CA 1
ATOM 3236 C C . GLU A 1 423 ? 21.770 -2.800 -17.783 1.00 97.75 423 GLU A C 1
ATOM 3238 O O . GLU A 1 423 ? 21.767 -3.893 -17.215 1.00 97.75 423 GLU A O 1
ATOM 3243 N N . ARG A 1 424 ? 20.840 -1.875 -17.522 1.00 96.12 424 ARG A N 1
ATOM 3244 C CA . ARG A 1 424 ? 19.751 -2.112 -16.566 1.00 96.12 424 ARG A CA 1
ATOM 3245 C C . ARG A 1 424 ? 18.894 -3.309 -16.969 1.00 96.12 424 ARG A C 1
ATOM 3247 O O . ARG A 1 424 ? 18.597 -4.138 -16.113 1.00 96.12 424 ARG A O 1
ATOM 3254 N N . LEU A 1 425 ? 18.543 -3.442 -18.248 1.00 97.06 425 LEU A N 1
ATOM 3255 C CA . LEU A 1 425 ? 17.756 -4.576 -18.743 1.00 97.06 425 LEU A CA 1
ATOM 3256 C C . LEU A 1 425 ? 18.529 -5.898 -18.671 1.00 97.06 425 LEU A C 1
ATOM 3258 O O . LEU A 1 425 ? 17.952 -6.901 -18.250 1.00 97.06 425 LEU A O 1
ATOM 3262 N N . ARG A 1 426 ? 19.837 -5.906 -18.980 1.00 97.25 426 ARG A N 1
ATOM 3263 C CA . ARG A 1 426 ? 20.698 -7.086 -18.769 1.00 97.25 426 ARG A CA 1
ATOM 3264 C C . ARG A 1 426 ? 20.681 -7.537 -17.311 1.00 97.25 426 ARG A C 1
ATOM 3266 O O . ARG A 1 426 ? 20.508 -8.726 -17.043 1.00 97.25 426 ARG A O 1
ATOM 3273 N N . ARG A 1 427 ? 20.800 -6.594 -16.371 1.00 96.56 427 ARG A N 1
ATOM 3274 C CA . ARG A 1 427 ? 20.760 -6.898 -14.935 1.00 96.56 427 ARG A CA 1
ATOM 3275 C C . ARG A 1 427 ? 19.385 -7.352 -14.472 1.00 96.56 427 ARG A C 1
ATOM 3277 O O . ARG A 1 427 ? 19.311 -8.359 -13.781 1.00 96.56 427 ARG A O 1
ATOM 3284 N N . VAL A 1 428 ? 18.303 -6.688 -14.888 1.00 96.62 428 VAL A N 1
ATOM 3285 C 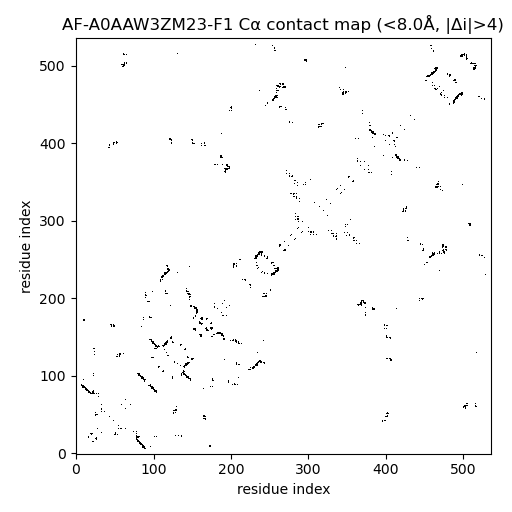CA . VAL A 1 428 ? 16.933 -7.149 -14.597 1.00 96.62 428 VAL A CA 1
ATOM 3286 C C . VAL A 1 428 ? 16.738 -8.577 -15.093 1.00 96.62 428 VAL A C 1
ATOM 3288 O O . VAL A 1 428 ? 16.231 -9.404 -14.344 1.00 96.62 428 VAL A O 1
ATOM 3291 N N . ASN A 1 429 ? 17.178 -8.902 -16.310 1.00 96.50 429 ASN A N 1
ATOM 3292 C CA . ASN A 1 429 ? 17.077 -10.253 -16.860 1.00 96.50 429 ASN A CA 1
ATOM 3293 C C . ASN A 1 429 ? 17.851 -11.292 -16.030 1.00 96.50 429 ASN A C 1
ATOM 3295 O O . ASN A 1 429 ? 17.365 -12.406 -15.853 1.00 96.50 429 ASN A O 1
ATOM 3299 N N . SER A 1 430 ? 19.006 -10.927 -15.464 1.00 96.06 430 SER A N 1
ATOM 3300 C CA . SER A 1 430 ? 19.851 -11.854 -14.707 1.00 96.06 430 SER A CA 1
ATOM 3301 C C . SER A 1 430 ? 19.518 -11.977 -13.216 1.00 96.06 430 SER A C 1
ATOM 3303 O O . SER A 1 430 ? 20.061 -12.868 -12.572 1.00 96.06 430 SER A O 1
ATOM 3305 N N . LEU A 1 431 ? 18.618 -11.165 -12.642 1.00 95.06 431 LEU A N 1
ATOM 3306 C CA . LEU A 1 431 ? 18.330 -11.183 -11.193 1.00 95.06 431 LEU A CA 1
ATOM 3307 C C . LEU A 1 431 ? 18.020 -12.590 -10.650 1.00 95.06 431 LEU A C 1
ATOM 3309 O O . LEU A 1 431 ? 18.573 -12.995 -9.630 1.00 95.06 431 LEU A O 1
ATOM 3313 N N . LEU A 1 432 ? 17.187 -13.365 -11.351 1.00 93.75 432 LEU A N 1
ATOM 3314 C CA . LEU A 1 432 ? 16.795 -14.721 -10.932 1.00 93.75 432 LEU A CA 1
ATOM 3315 C C . LEU A 1 432 ? 17.685 -15.849 -11.483 1.00 93.75 432 LEU A C 1
ATOM 3317 O O . LEU A 1 432 ? 17.401 -17.023 -11.236 1.00 93.75 432 LEU A O 1
ATOM 3321 N N . SER A 1 433 ? 18.764 -15.523 -12.193 1.00 93.56 433 SER A N 1
ATOM 3322 C CA . SER A 1 433 ? 19.727 -16.496 -12.732 1.00 93.56 433 SER A CA 1
ATOM 3323 C C . SER A 1 433 ? 21.187 -16.205 -12.362 1.00 93.56 433 SER A C 1
ATOM 3325 O O . SER A 1 433 ? 22.048 -17.035 -12.629 1.00 93.56 433 SER A O 1
ATOM 3327 N N . GLY A 1 434 ? 21.472 -15.046 -11.767 1.00 91.94 434 GLY A N 1
ATOM 3328 C CA . GLY A 1 434 ? 22.810 -14.552 -11.450 1.00 91.94 434 GLY A CA 1
ATOM 3329 C C . GLY A 1 434 ? 23.129 -14.559 -9.954 1.00 91.94 434 GLY A C 1
ATOM 3330 O O . GLY A 1 434 ? 22.553 -15.320 -9.179 1.00 91.94 434 GLY A O 1
ATOM 3331 N N . GLY A 1 435 ? 24.052 -13.684 -9.544 1.00 92.25 435 GLY A N 1
ATOM 3332 C CA . GLY A 1 435 ? 24.654 -13.701 -8.203 1.00 92.25 435 GLY A CA 1
ATOM 3333 C C . GLY A 1 435 ? 23.694 -13.486 -7.026 1.00 92.25 435 GLY A C 1
ATOM 3334 O O . GLY A 1 435 ? 23.979 -13.977 -5.946 1.00 92.25 435 GLY A O 1
ATOM 3335 N N . LEU A 1 436 ? 22.550 -12.817 -7.233 1.00 94.75 436 LEU A N 1
ATOM 3336 C CA . LEU A 1 436 ? 21.531 -12.581 -6.192 1.00 94.75 436 LEU A CA 1
ATOM 3337 C C . LEU A 1 436 ? 20.406 -13.625 -6.178 1.00 94.75 436 LEU A C 1
ATOM 3339 O O . LEU A 1 436 ? 19.436 -13.495 -5.427 1.00 94.75 436 LEU A O 1
ATOM 3343 N N . ARG A 1 437 ? 20.483 -14.651 -7.034 1.00 96.00 437 ARG A N 1
ATOM 3344 C CA . ARG A 1 437 ? 19.396 -15.617 -7.219 1.00 96.00 437 ARG A CA 1
ATOM 3345 C C . ARG A 1 437 ? 18.989 -16.271 -5.900 1.00 96.00 437 ARG A C 1
ATOM 3347 O O . ARG A 1 437 ? 17.798 -16.403 -5.626 1.00 96.00 437 ARG A O 1
ATOM 3354 N N . SER A 1 438 ? 19.956 -16.717 -5.105 1.00 96.81 438 SER A N 1
ATOM 3355 C CA . SER A 1 438 ? 19.688 -17.462 -3.873 1.00 96.81 438 SER A CA 1
ATOM 3356 C C . SER A 1 438 ? 18.974 -16.593 -2.835 1.00 96.81 438 SER A C 1
ATOM 3358 O O . SER A 1 438 ? 17.997 -17.033 -2.229 1.00 96.81 438 SER A O 1
ATOM 3360 N N . GLU A 1 439 ? 19.411 -15.348 -2.675 1.00 96.81 439 GLU A N 1
ATOM 3361 C CA . GLU A 1 439 ? 18.841 -14.340 -1.782 1.00 96.81 439 GLU A CA 1
ATOM 3362 C C . GLU A 1 439 ? 17.409 -14.006 -2.201 1.00 96.81 439 GLU A C 1
ATOM 3364 O O . GLU A 1 439 ? 16.492 -14.095 -1.386 1.00 96.81 439 GLU A O 1
ATOM 3369 N N . LEU A 1 440 ? 17.197 -13.716 -3.487 1.00 97.12 440 LEU A N 1
ATOM 3370 C CA . LEU A 1 440 ? 15.886 -13.362 -4.027 1.00 97.12 440 LEU A CA 1
ATOM 3371 C C . LEU A 1 440 ? 14.891 -14.524 -3.935 1.00 97.12 440 LEU A C 1
ATOM 3373 O O . LEU A 1 440 ? 13.738 -14.314 -3.560 1.00 97.12 440 LEU A O 1
ATOM 3377 N N . LEU A 1 441 ? 15.315 -15.760 -4.224 1.00 96.06 441 LEU A N 1
ATOM 3378 C CA . LEU A 1 441 ? 14.459 -16.940 -4.072 1.00 96.06 441 LEU A CA 1
ATOM 3379 C C . LEU A 1 441 ? 14.073 -17.182 -2.607 1.00 96.06 441 LEU A C 1
ATOM 3381 O O . LEU A 1 441 ? 12.914 -17.504 -2.340 1.00 96.06 441 LEU A O 1
ATOM 3385 N N . ARG A 1 442 ? 15.007 -17.003 -1.659 1.00 96.81 442 ARG A N 1
ATOM 3386 C CA . ARG A 1 442 ? 14.707 -17.085 -0.218 1.00 96.81 442 ARG A CA 1
ATOM 3387 C C . ARG A 1 442 ? 13.733 -15.988 0.211 1.00 96.81 442 ARG A C 1
ATOM 3389 O O . ARG A 1 442 ? 12.747 -16.306 0.872 1.00 96.81 442 ARG A O 1
ATOM 3396 N N . GLY A 1 443 ? 13.966 -14.742 -0.204 1.00 97.00 443 GLY A N 1
ATOM 3397 C CA . GLY A 1 443 ? 13.069 -13.615 0.060 1.00 97.00 443 GLY A CA 1
ATOM 3398 C C . GLY A 1 443 ? 11.658 -13.896 -0.452 1.00 97.00 443 GLY A C 1
ATOM 3399 O O . GLY A 1 443 ? 10.711 -13.936 0.322 1.00 97.00 443 GLY A O 1
ATOM 3400 N N . MET A 1 444 ? 11.508 -14.237 -1.734 1.00 96.25 444 MET A N 1
ATOM 3401 C CA . MET A 1 444 ? 10.197 -14.566 -2.309 1.00 96.25 444 MET A CA 1
ATOM 3402 C C . MET A 1 444 ? 9.520 -15.759 -1.623 1.00 96.25 444 MET A C 1
ATOM 3404 O O . MET A 1 444 ? 8.302 -15.773 -1.473 1.00 96.25 444 MET A O 1
ATOM 3408 N N . ALA A 1 445 ? 10.275 -16.776 -1.199 1.00 95.62 445 ALA A N 1
ATOM 3409 C CA . ALA A 1 445 ? 9.704 -17.897 -0.456 1.00 95.62 445 ALA A CA 1
ATOM 3410 C C . ALA A 1 445 ? 9.132 -17.460 0.905 1.00 95.62 445 ALA A C 1
ATOM 3412 O O . ALA A 1 445 ? 8.096 -17.984 1.317 1.00 95.62 445 ALA A O 1
ATOM 3413 N N . ALA A 1 446 ? 9.758 -16.479 1.563 1.00 95.75 446 ALA A N 1
ATOM 3414 C CA . ALA A 1 446 ? 9.306 -15.918 2.836 1.00 95.75 446 ALA A CA 1
ATOM 3415 C C . ALA A 1 446 ? 8.031 -15.062 2.716 1.00 95.75 446 ALA A C 1
ATOM 3417 O O . ALA A 1 446 ? 7.415 -14.744 3.730 1.00 95.75 446 ALA A O 1
ATOM 3418 N N . THR A 1 447 ? 7.587 -14.722 1.500 1.00 95.06 447 THR A N 1
ATOM 3419 C CA . THR A 1 447 ? 6.324 -13.998 1.268 1.00 95.06 447 THR A CA 1
ATOM 3420 C C . THR A 1 447 ? 5.128 -14.928 1.054 1.00 95.06 447 THR A C 1
ATOM 3422 O O . THR A 1 447 ? 4.024 -14.489 0.713 1.00 95.06 447 THR A O 1
ATOM 3425 N N . HIS A 1 448 ? 5.305 -16.235 1.247 1.00 94.62 448 HIS A N 1
ATOM 3426 C CA . HIS A 1 448 ? 4.206 -17.179 1.114 1.00 94.62 448 HIS A CA 1
ATOM 3427 C C . HIS A 1 448 ? 3.067 -16.849 2.091 1.00 94.62 448 HIS A C 1
ATOM 3429 O O . HIS A 1 448 ? 3.275 -16.691 3.290 1.00 94.62 448 HIS A O 1
ATOM 3435 N N . CYS A 1 449 ? 1.843 -16.761 1.574 1.00 95.75 449 CYS A N 1
ATOM 3436 C CA . CYS A 1 449 ? 0.661 -16.639 2.412 1.00 95.75 449 CYS A CA 1
ATOM 3437 C C . CYS A 1 449 ? 0.283 -17.996 3.017 1.00 95.75 449 CYS A C 1
ATOM 3439 O O . CYS A 1 449 ? 0.163 -18.965 2.257 1.00 95.75 449 CYS A O 1
ATOM 3441 N N . PRO A 1 450 ? 0.056 -18.076 4.340 1.00 93.81 450 PRO A N 1
ATOM 3442 C CA . PRO A 1 450 ? -0.386 -19.306 4.978 1.00 93.81 450 PRO A CA 1
ATOM 3443 C C . PRO A 1 450 ? -1.773 -19.741 4.466 1.00 93.81 450 PRO A C 1
ATOM 3445 O O . PRO A 1 450 ? -2.491 -18.935 3.858 1.00 93.81 450 PRO A O 1
ATOM 3448 N N . PRO A 1 451 ? -2.158 -21.012 4.692 1.00 91.88 451 PRO A N 1
ATOM 3449 C CA . PRO A 1 451 ? -3.523 -21.479 4.466 1.00 91.88 451 PRO A CA 1
ATOM 3450 C C . PRO A 1 451 ? -4.567 -20.586 5.141 1.00 91.88 451 PRO A C 1
ATOM 3452 O O . PRO A 1 451 ? -4.315 -20.024 6.206 1.00 91.88 451 PRO A O 1
ATOM 3455 N N . ALA A 1 452 ? -5.746 -20.491 4.530 1.00 93.50 452 ALA A N 1
ATOM 3456 C CA . ALA A 1 452 ? -6.889 -19.848 5.164 1.00 93.50 452 ALA A CA 1
ATOM 3457 C C . ALA A 1 452 ? -7.302 -20.622 6.435 1.00 93.50 452 ALA A C 1
ATOM 3459 O O . ALA A 1 452 ? -7.355 -21.854 6.377 1.00 93.50 452 ALA A O 1
ATOM 3460 N N . PRO A 1 453 ? -7.614 -19.940 7.554 1.00 94.81 453 PRO A N 1
ATOM 3461 C CA . PRO A 1 453 ? -8.281 -20.572 8.691 1.00 94.81 453 PRO A CA 1
ATOM 3462 C C . PRO A 1 453 ? -9.627 -21.175 8.262 1.00 94.81 453 PRO A C 1
ATOM 3464 O O . PRO A 1 453 ? -10.309 -20.640 7.385 1.00 94.81 453 PRO A O 1
ATOM 3467 N N . LEU A 1 454 ? -9.999 -22.305 8.865 1.00 95.06 454 LEU A N 1
ATOM 3468 C CA . LEU A 1 454 ? -11.199 -23.057 8.477 1.00 95.06 454 LEU A CA 1
ATOM 3469 C C . LEU A 1 454 ? -12.476 -22.522 9.136 1.00 95.06 454 LEU A C 1
ATOM 3471 O O . LEU A 1 454 ? -13.568 -22.670 8.596 1.00 95.06 454 LEU A O 1
ATOM 3475 N N . ASP A 1 455 ? -12.332 -21.887 10.292 1.00 91.81 455 ASP A N 1
ATOM 3476 C CA . ASP A 1 455 ? -13.397 -21.470 11.200 1.00 91.81 455 ASP A CA 1
ATOM 3477 C C . ASP A 1 455 ? -13.879 -20.028 1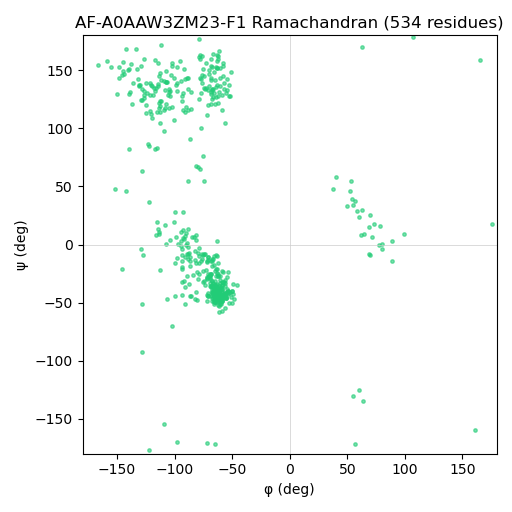0.975 1.00 91.81 455 ASP A C 1
ATOM 3479 O O . ASP A 1 455 ? -14.850 -19.597 11.600 1.00 91.81 455 ASP A O 1
ATOM 3483 N N . LYS A 1 456 ? -13.244 -19.281 10.062 1.00 94.56 456 LYS A N 1
ATOM 3484 C CA . LYS A 1 456 ? -13.501 -17.848 9.866 1.00 94.56 456 LYS A CA 1
ATOM 3485 C C . LYS A 1 456 ? -13.991 -17.520 8.459 1.00 94.56 456 LYS A C 1
ATOM 3487 O O . LYS A 1 456 ? -13.415 -18.011 7.489 1.00 94.56 456 LYS A O 1
ATOM 3492 N N . PRO A 1 457 ? -15.015 -16.661 8.319 1.00 97.56 457 PRO A N 1
ATOM 3493 C CA . PRO A 1 457 ? -15.441 -16.161 7.018 1.00 97.56 457 PRO A CA 1
ATOM 3494 C C . PRO A 1 457 ? -14.391 -15.227 6.396 1.00 97.56 457 PRO A C 1
ATOM 3496 O O . PRO A 1 457 ? -13.953 -14.252 7.013 1.00 97.56 457 PRO A O 1
ATOM 3499 N N . ILE A 1 458 ? -14.034 -15.497 5.140 1.00 98.44 458 ILE A N 1
ATOM 3500 C CA . ILE A 1 458 ? -13.118 -14.675 4.342 1.00 98.44 458 ILE A CA 1
ATOM 3501 C C . ILE A 1 458 ? -13.783 -14.314 3.015 1.00 98.44 458 ILE A C 1
ATOM 3503 O O . ILE A 1 458 ? -14.217 -15.191 2.273 1.00 98.44 458 ILE A O 1
ATOM 3507 N N . TYR A 1 459 ? -13.798 -13.028 2.681 1.00 98.69 459 TYR A N 1
ATOM 3508 C CA . TYR A 1 459 ? -14.221 -12.518 1.380 1.00 98.69 459 TYR A CA 1
ATOM 3509 C C . TYR A 1 459 ? -13.005 -12.088 0.565 1.00 98.69 459 TYR A C 1
ATOM 3511 O O . TYR A 1 459 ? -12.155 -11.339 1.047 1.00 98.69 459 TYR A O 1
ATOM 3519 N N . ILE A 1 460 ? -12.929 -12.533 -0.689 1.00 98.69 460 ILE A N 1
ATOM 3520 C CA . ILE A 1 460 ? -11.857 -12.175 -1.619 1.00 98.69 460 ILE A CA 1
ATOM 3521 C C . ILE A 1 460 ? -12.448 -11.596 -2.893 1.00 98.69 460 ILE A C 1
ATOM 3523 O O . ILE A 1 460 ? -13.063 -12.307 -3.687 1.00 98.69 460 ILE A O 1
ATOM 3527 N N . LEU A 1 461 ? -12.203 -10.312 -3.118 1.00 98.62 461 LEU A N 1
ATOM 3528 C CA . LEU A 1 461 ? -12.693 -9.575 -4.272 1.00 98.62 461 LEU A CA 1
ATOM 3529 C C . LEU A 1 461 ? -11.527 -9.283 -5.204 1.00 98.62 461 LEU A C 1
ATOM 3531 O O . LEU A 1 461 ? -10.483 -8.823 -4.750 1.00 98.62 461 LEU A O 1
ATOM 3535 N N . HIS A 1 462 ? -11.674 -9.531 -6.501 1.00 98.44 462 HIS A N 1
ATOM 3536 C CA . HIS A 1 462 ? -10.610 -9.237 -7.455 1.00 98.44 462 HIS A CA 1
ATOM 3537 C C . HIS A 1 462 ? -11.178 -8.888 -8.829 1.00 98.44 462 HIS A C 1
ATOM 3539 O O . HIS A 1 462 ? -11.986 -9.635 -9.382 1.00 98.44 462 HIS A O 1
ATOM 3545 N N . GLY A 1 463 ? -10.728 -7.767 -9.391 1.00 96.81 463 GLY A N 1
ATOM 3546 C CA . GLY A 1 463 ? -10.985 -7.421 -10.781 1.00 96.81 463 GLY A CA 1
ATOM 3547 C C . GLY A 1 463 ? -10.349 -8.406 -11.764 1.00 96.81 463 GLY A C 1
ATOM 3548 O O . GLY A 1 463 ? -9.191 -8.789 -11.620 1.00 96.81 463 GLY A O 1
ATOM 3549 N N . VAL A 1 464 ? -11.090 -8.813 -12.793 1.00 93.12 464 VAL A N 1
ATOM 3550 C CA . VAL A 1 464 ? -10.523 -9.581 -13.919 1.00 93.12 464 VAL A CA 1
ATOM 3551 C C . VAL A 1 464 ? -9.609 -8.694 -14.778 1.00 93.12 464 VAL A C 1
ATOM 3553 O O . VAL A 1 464 ? -8.648 -9.183 -15.372 1.00 93.12 464 VAL A O 1
ATOM 3556 N N . ASP A 1 465 ? -9.881 -7.388 -14.781 1.00 89.94 465 ASP A N 1
ATOM 3557 C CA . ASP A 1 465 ? -9.125 -6.331 -15.459 1.00 89.94 465 ASP A CA 1
ATOM 3558 C C . ASP A 1 465 ? -8.064 -5.697 -14.545 1.00 89.94 465 ASP A C 1
ATOM 3560 O O . ASP A 1 465 ? -7.701 -4.528 -14.697 1.00 89.94 465 ASP A O 1
ATOM 3564 N N . ASP A 1 466 ? -7.554 -6.463 -13.581 1.00 93.88 466 ASP A N 1
ATOM 3565 C CA . ASP A 1 466 ? -6.417 -6.048 -12.777 1.00 93.88 466 ASP A CA 1
ATOM 3566 C C . ASP A 1 466 ? -5.117 -6.202 -13.577 1.00 93.88 466 ASP A C 1
ATOM 3568 O O . ASP A 1 466 ? -4.570 -7.295 -13.750 1.00 93.88 466 ASP A O 1
ATOM 3572 N N . GLY A 1 467 ? -4.647 -5.078 -14.115 1.00 91.50 467 GLY A N 1
ATOM 3573 C CA . GLY A 1 467 ? -3.414 -5.004 -14.893 1.00 91.50 467 GLY A CA 1
ATOM 3574 C C . GLY A 1 467 ? -2.139 -4.901 -14.062 1.00 91.50 467 GLY A C 1
ATOM 3575 O O . GLY A 1 467 ? -1.055 -4.934 -14.643 1.00 91.50 467 GLY A O 1
ATOM 3576 N N . LEU A 1 468 ? -2.249 -4.765 -12.736 1.00 94.69 468 LEU A N 1
ATOM 3577 C CA . LEU A 1 468 ? -1.098 -4.610 -11.851 1.00 94.69 468 LEU A CA 1
ATOM 3578 C C . LEU A 1 468 ? -0.828 -5.876 -11.034 1.00 94.69 468 LEU A C 1
ATOM 3580 O O . LEU A 1 468 ? 0.310 -6.335 -10.966 1.00 94.69 468 LEU A O 1
ATOM 3584 N N . ILE A 1 469 ? -1.869 -6.454 -10.444 1.00 96.81 469 ILE A N 1
ATOM 3585 C CA . ILE A 1 469 ? -1.823 -7.692 -9.668 1.00 96.81 469 ILE A CA 1
ATOM 3586 C C . ILE A 1 469 ? -2.798 -8.676 -10.322 1.00 96.81 469 ILE A C 1
ATOM 3588 O O . ILE A 1 469 ? -3.938 -8.777 -9.898 1.00 96.81 469 ILE A O 1
ATOM 3592 N N . PRO A 1 470 ? -2.411 -9.431 -11.361 1.00 96.12 470 PRO A N 1
ATOM 3593 C CA . PRO A 1 470 ? -3.363 -10.296 -12.048 1.00 96.12 470 PRO A CA 1
ATOM 3594 C C . PRO A 1 470 ? -3.938 -11.384 -11.128 1.00 96.12 470 PRO A C 1
ATOM 3596 O O . PRO A 1 470 ? -3.198 -12.183 -10.541 1.00 96.12 470 PRO A O 1
ATOM 3599 N N . ALA A 1 471 ? -5.269 -11.492 -11.066 1.00 96.94 471 ALA A N 1
ATOM 3600 C CA . ALA A 1 471 ? -5.960 -12.504 -10.261 1.00 96.94 471 ALA A CA 1
ATOM 3601 C C . ALA A 1 471 ? -5.450 -13.951 -10.474 1.00 96.94 471 ALA A C 1
ATOM 3603 O O . ALA A 1 471 ? -5.296 -14.662 -9.473 1.00 96.94 471 ALA A O 1
ATOM 3604 N N . PRO A 1 472 ? -5.116 -14.406 -11.707 1.00 96.44 472 PRO A N 1
ATOM 3605 C CA . PRO A 1 472 ? -4.563 -15.747 -11.936 1.00 96.44 472 PRO A CA 1
ATOM 3606 C C . PRO A 1 472 ? -3.217 -16.010 -11.263 1.00 96.44 472 PRO A C 1
ATOM 3608 O O . PRO A 1 472 ? -2.908 -17.157 -10.947 1.00 96.44 472 PRO A O 1
ATOM 3611 N N . PHE A 1 473 ? -2.421 -14.967 -11.027 1.00 96.88 473 PHE A N 1
ATOM 3612 C CA . PHE A 1 473 ? -1.126 -15.081 -10.358 1.00 96.88 473 PHE A CA 1
ATOM 3613 C C . PHE A 1 473 ? -1.247 -15.016 -8.842 1.00 96.88 473 PHE A C 1
ATOM 3615 O O . PHE A 1 473 ? -0.330 -15.458 -8.148 1.00 96.88 473 PHE A O 1
ATOM 3622 N N . SER A 1 474 ? -2.370 -14.495 -8.344 1.00 97.50 474 SER A N 1
ATOM 3623 C CA . SER A 1 474 ? -2.496 -14.061 -6.964 1.00 97.50 474 SER A CA 1
ATOM 3624 C C . SER A 1 474 ? -3.718 -14.644 -6.245 1.00 97.50 474 SER A C 1
ATOM 3626 O O . SER A 1 474 ? -3.631 -15.748 -5.699 1.00 97.50 474 SER A O 1
ATOM 3628 N N . SER A 1 475 ? -4.870 -13.962 -6.245 1.00 97.88 475 SER A N 1
ATOM 3629 C CA . SER A 1 475 ? -6.027 -14.391 -5.446 1.00 97.88 475 SER A CA 1
ATOM 3630 C C . SER A 1 475 ? -6.633 -15.722 -5.891 1.00 97.88 475 SER A C 1
ATOM 3632 O O . SER A 1 475 ? -7.066 -16.498 -5.044 1.00 97.88 475 SER A O 1
ATOM 3634 N N . GLN A 1 476 ? -6.664 -16.031 -7.192 1.00 97.44 476 GLN A N 1
ATOM 3635 C CA . GLN A 1 476 ? -7.285 -17.268 -7.672 1.00 97.44 476 GLN A CA 1
ATOM 3636 C C . GLN A 1 476 ? -6.557 -18.526 -7.160 1.00 97.44 476 GLN A C 1
ATOM 3638 O O . GLN A 1 476 ? -7.235 -19.426 -6.661 1.00 97.44 476 GLN A O 1
ATOM 3643 N N . PRO A 1 477 ? -5.210 -18.618 -7.213 1.00 97.25 477 PRO A N 1
ATOM 3644 C CA . PRO A 1 477 ? -4.464 -19.675 -6.531 1.00 97.25 477 PRO A CA 1
ATOM 3645 C C . PRO A 1 477 ? -4.794 -19.820 -5.044 1.00 97.25 477 PRO A C 1
ATOM 3647 O O . PRO A 1 477 ? -4.945 -20.943 -4.560 1.00 97.25 477 PRO A O 1
ATOM 3650 N N . TYR A 1 478 ? -4.932 -18.701 -4.327 1.00 97.69 478 TYR A N 1
ATOM 3651 C CA . TYR A 1 478 ? -5.286 -18.705 -2.908 1.00 97.69 478 TYR A CA 1
ATOM 3652 C C . TYR A 1 478 ? -6.686 -19.267 -2.675 1.00 97.69 478 TYR A C 1
ATOM 3654 O O . TYR A 1 478 ? -6.842 -20.194 -1.886 1.00 97.69 478 TYR A O 1
ATOM 3662 N N . VAL A 1 479 ? -7.684 -18.786 -3.420 1.00 97.94 479 VAL A N 1
ATOM 3663 C CA . VAL A 1 479 ? -9.072 -19.263 -3.337 1.00 97.94 479 VAL A CA 1
ATOM 3664 C C . VAL A 1 479 ? -9.164 -20.755 -3.656 1.00 97.94 479 VAL A C 1
ATOM 3666 O O . VAL A 1 479 ? -9.825 -21.490 -2.927 1.00 97.94 479 VAL A O 1
ATOM 3669 N N . ARG A 1 480 ? -8.478 -21.229 -4.707 1.00 97.25 480 ARG A N 1
ATOM 3670 C CA . ARG A 1 480 ? -8.446 -22.662 -5.054 1.00 97.25 480 ARG A CA 1
ATOM 3671 C C . ARG A 1 480 ? -7.888 -23.501 -3.909 1.00 97.25 480 ARG A C 1
ATOM 3673 O O . ARG A 1 480 ? -8.512 -24.487 -3.524 1.00 97.25 480 ARG A O 1
ATOM 3680 N N . ARG A 1 481 ? -6.749 -23.091 -3.339 1.00 96.56 481 ARG A N 1
ATOM 3681 C CA . ARG A 1 481 ? -6.136 -23.787 -2.201 1.00 96.56 481 ARG A CA 1
ATOM 3682 C C . ARG A 1 481 ? -7.049 -23.769 -0.975 1.00 96.56 481 ARG A C 1
ATOM 3684 O O . ARG A 1 481 ? -7.268 -24.817 -0.381 1.00 96.56 481 ARG A O 1
ATOM 3691 N N . ALA A 1 482 ? -7.613 -22.617 -0.626 1.00 96.19 482 ALA A N 1
ATOM 3692 C CA . ALA A 1 482 ? -8.493 -22.475 0.528 1.00 96.19 482 ALA A CA 1
ATOM 3693 C C . ALA A 1 482 ? -9.743 -23.366 0.412 1.00 96.19 482 ALA A C 1
ATOM 3695 O O . ALA A 1 482 ? -10.045 -24.122 1.331 1.00 96.19 482 ALA A O 1
ATOM 3696 N N . ARG A 1 483 ? -10.402 -23.373 -0.755 1.00 96.50 483 ARG A N 1
ATOM 3697 C CA . ARG A 1 483 ? -11.552 -24.251 -1.028 1.00 96.50 483 ARG A CA 1
ATOM 3698 C C . ARG A 1 483 ? -11.186 -25.732 -0.979 1.00 96.50 483 ARG A C 1
ATOM 3700 O O . ARG A 1 483 ? -11.936 -26.510 -0.408 1.00 96.50 483 ARG A O 1
ATOM 3707 N N . SER A 1 484 ? -10.019 -26.118 -1.507 1.00 95.62 484 SER A N 1
ATOM 3708 C CA . SER A 1 484 ? -9.546 -27.512 -1.426 1.00 95.62 484 SER A CA 1
ATOM 3709 C C . SER A 1 484 ? -9.301 -27.994 0.008 1.00 95.62 484 SER A C 1
ATOM 3711 O O . SER A 1 484 ? -9.307 -29.192 0.258 1.00 95.62 484 SER A O 1
ATOM 3713 N N . MET A 1 485 ? -9.105 -27.061 0.945 1.00 95.25 485 MET A N 1
ATOM 3714 C CA . MET A 1 485 ? -8.916 -27.330 2.372 1.00 95.25 485 MET A CA 1
ATOM 3715 C C . MET A 1 485 ? -10.216 -27.183 3.182 1.00 95.25 485 MET A C 1
ATOM 3717 O O . MET A 1 485 ? -10.186 -27.360 4.393 1.00 95.25 485 MET A O 1
ATOM 3721 N N . GLY A 1 486 ? -11.347 -26.855 2.542 1.00 96.19 486 GLY A N 1
ATOM 3722 C CA . GLY A 1 486 ? -12.638 -26.671 3.213 1.00 96.19 486 GLY A CA 1
ATOM 3723 C C . GLY A 1 486 ? -12.807 -25.331 3.938 1.00 96.19 486 GLY A C 1
ATOM 3724 O O . GLY A 1 486 ? -13.709 -25.201 4.759 1.00 96.19 486 GLY A O 1
ATOM 3725 N N . ALA A 1 487 ? -11.964 -24.331 3.661 1.00 96.25 487 ALA A N 1
ATOM 3726 C CA . ALA A 1 487 ? -12.074 -23.020 4.299 1.00 96.25 487 ALA A CA 1
ATOM 3727 C C . ALA A 1 487 ? -13.319 -22.242 3.828 1.00 96.25 487 ALA A C 1
ATOM 3729 O O . ALA A 1 487 ? -13.698 -22.298 2.653 1.00 96.25 487 ALA A O 1
ATOM 3730 N N . ASN A 1 488 ? -13.903 -21.447 4.729 1.00 94.44 488 ASN A N 1
ATOM 3731 C CA . ASN A 1 488 ? -15.051 -20.574 4.463 1.00 94.44 488 ASN A CA 1
ATOM 3732 C C . ASN A 1 488 ? -14.633 -19.322 3.666 1.00 94.44 488 ASN A C 1
ATOM 3734 O O . ASN A 1 488 ? -14.483 -18.229 4.216 1.00 94.44 488 ASN A O 1
ATOM 3738 N N . VAL A 1 489 ? -14.399 -19.500 2.360 1.00 97.19 489 VAL A N 1
ATOM 3739 C CA . VAL A 1 489 ? -13.956 -18.433 1.450 1.00 97.19 489 VAL A CA 1
ATOM 3740 C C . VAL A 1 489 ? -14.998 -18.120 0.379 1.00 97.19 489 VAL A C 1
ATOM 3742 O O . VAL A 1 489 ? -15.213 -18.894 -0.562 1.00 97.19 489 VAL A O 1
ATOM 3745 N N . GLU A 1 490 ? -15.542 -16.911 0.461 1.00 97.56 490 GLU A N 1
ATOM 3746 C CA . GLU A 1 490 ? -16.331 -16.273 -0.587 1.00 97.56 490 GLU A CA 1
ATOM 3747 C C . GLU A 1 490 ? -15.399 -15.559 -1.567 1.00 97.56 490 GLU A C 1
ATOM 3749 O O . GLU A 1 490 ? -14.508 -14.809 -1.167 1.00 97.56 490 GLU A O 1
ATOM 3754 N N . SER A 1 491 ? -15.580 -15.776 -2.871 1.00 97.88 491 SER A N 1
ATOM 3755 C CA . SER A 1 491 ? -14.733 -15.149 -3.890 1.00 97.88 491 SER A CA 1
ATOM 3756 C C . SER A 1 491 ? -15.560 -14.474 -4.968 1.00 97.88 491 SER A C 1
ATOM 3758 O O . SER A 1 491 ? -16.387 -15.119 -5.610 1.00 97.88 491 SER A O 1
ATOM 3760 N N . TRP A 1 492 ? -15.300 -13.185 -5.180 1.00 98.06 492 TRP A N 1
ATOM 3761 C CA . TRP A 1 492 ? -15.946 -12.356 -6.189 1.00 98.06 492 TRP A CA 1
ATOM 3762 C C . TRP A 1 492 ? -14.914 -11.966 -7.247 1.00 98.06 492 TRP A C 1
ATOM 3764 O O . TRP A 1 492 ? -14.055 -11.111 -7.020 1.00 98.06 492 TRP A O 1
ATOM 3774 N N . LEU A 1 493 ? -14.988 -12.611 -8.412 1.00 97.25 493 LEU A N 1
ATOM 3775 C CA . LEU A 1 493 ? -14.240 -12.195 -9.596 1.00 97.25 493 LEU A CA 1
ATOM 3776 C C . LEU A 1 493 ? -15.100 -11.223 -10.396 1.00 97.25 493 LEU A C 1
ATOM 3778 O O . LEU A 1 493 ? -16.160 -11.593 -10.896 1.00 97.25 493 LEU A O 1
ATOM 3782 N N . LEU A 1 494 ? -14.651 -9.975 -10.475 1.00 96.88 494 LEU A N 1
ATOM 3783 C CA . LEU A 1 494 ? -15.468 -8.860 -10.933 1.00 96.88 494 LEU A CA 1
ATOM 3784 C C . LEU A 1 494 ? -14.956 -8.347 -12.285 1.00 96.88 494 LEU A C 1
ATOM 3786 O O . LEU A 1 494 ? -13.785 -7.977 -12.390 1.00 96.88 494 LEU A O 1
ATOM 3790 N N . PRO A 1 495 ? -15.789 -8.309 -13.334 1.00 94.12 495 PRO A N 1
ATOM 3791 C CA . PRO A 1 495 ? -15.389 -7.739 -14.612 1.00 94.12 495 PRO A CA 1
ATOM 3792 C C . PRO A 1 495 ? -15.301 -6.210 -14.527 1.00 94.12 495 PRO A C 1
ATOM 3794 O O . PRO A 1 495 ? -15.972 -5.574 -13.715 1.00 94.12 495 PRO A O 1
ATOM 3797 N N . ARG A 1 496 ? -14.504 -5.613 -15.412 1.00 92.00 496 ARG A N 1
ATOM 3798 C CA . ARG A 1 496 ? -14.329 -4.166 -15.610 1.00 92.00 496 ARG A CA 1
ATOM 3799 C C . ARG A 1 496 ? -13.807 -3.412 -14.386 1.00 92.00 496 ARG A C 1
ATOM 3801 O O . ARG A 1 496 ? -14.015 -2.207 -14.273 1.00 92.00 496 ARG A O 1
ATOM 3808 N N . ARG A 1 497 ? -13.125 -4.094 -13.464 1.00 93.88 497 ARG A N 1
ATOM 3809 C CA . ARG A 1 497 ? -12.564 -3.485 -12.248 1.00 93.88 497 ARG A CA 1
ATOM 3810 C C . ARG A 1 497 ? -11.039 -3.412 -12.344 1.00 93.88 497 ARG A C 1
ATOM 3812 O O . ARG A 1 497 ? -10.415 -4.469 -12.438 1.00 93.88 497 ARG A O 1
ATOM 3819 N N . PRO A 1 498 ? -10.442 -2.207 -12.340 1.00 91.56 498 PRO A N 1
ATOM 3820 C CA . PRO A 1 498 ? -8.996 -2.053 -12.291 1.00 91.56 498 PRO A CA 1
ATOM 3821 C C . PRO A 1 498 ? -8.467 -2.251 -10.864 1.00 91.56 498 PRO A C 1
ATOM 3823 O O . PRO A 1 498 ? -9.237 -2.410 -9.920 1.00 91.56 498 PRO A O 1
ATOM 3826 N N . HIS A 1 499 ? -7.143 -2.195 -10.706 1.00 93.75 499 HIS A N 1
ATOM 3827 C CA . HIS A 1 499 ? -6.500 -2.335 -9.397 1.00 93.75 499 HIS A CA 1
ATOM 3828 C C . HIS A 1 499 ? -6.794 -1.168 -8.437 1.00 93.75 499 HIS A C 1
ATOM 3830 O O . HIS A 1 499 ? -7.045 -1.380 -7.252 1.00 93.75 499 HIS A O 1
ATOM 3836 N N . PHE A 1 500 ? -6.750 0.070 -8.946 1.00 89.69 500 PHE A N 1
ATOM 3837 C CA . PHE A 1 500 ? -7.033 1.286 -8.181 1.00 89.69 500 PHE A CA 1
ATOM 3838 C C . PHE A 1 500 ? -8.139 2.094 -8.844 1.00 89.69 500 PHE A C 1
ATOM 3840 O O . PHE A 1 500 ? -8.061 2.405 -10.037 1.00 89.69 500 PHE A O 1
ATOM 3847 N N . ASP A 1 501 ? -9.127 2.484 -8.042 1.00 94.81 501 ASP A N 1
ATOM 3848 C CA . ASP A 1 501 ? -10.277 3.242 -8.522 1.00 94.81 501 ASP A CA 1
ATOM 3849 C C . ASP A 1 501 ? -9.890 4.675 -8.867 1.00 94.81 501 ASP A C 1
ATOM 3851 O O . ASP A 1 501 ? -10.474 5.235 -9.782 1.00 94.81 501 ASP A O 1
ATOM 3855 N N . ALA A 1 502 ? -8.861 5.245 -8.230 1.00 92.31 502 ALA A N 1
ATOM 3856 C CA . ALA A 1 502 ? -8.341 6.587 -8.519 1.00 92.31 502 ALA A CA 1
ATOM 3857 C C . ALA A 1 502 ? -8.154 6.880 -10.022 1.00 92.31 502 ALA A C 1
ATOM 3859 O O . ALA A 1 502 ? -8.425 7.986 -10.488 1.00 92.31 502 ALA A O 1
ATOM 3860 N N . PHE A 1 503 ? -7.769 5.878 -10.819 1.00 89.94 503 PHE A N 1
ATOM 3861 C CA . PHE A 1 503 ? -7.594 6.044 -12.263 1.00 89.94 503 PHE A CA 1
ATOM 3862 C C . PHE A 1 503 ? -8.904 6.200 -13.047 1.00 89.94 503 PHE A C 1
ATOM 3864 O O . PHE A 1 503 ? -8.875 6.646 -14.190 1.00 89.94 503 PHE A O 1
ATOM 3871 N N . LEU A 1 504 ? -10.063 5.878 -12.468 1.00 92.06 504 LEU A N 1
ATOM 3872 C CA . LEU A 1 504 ? -11.380 6.015 -13.109 1.00 92.06 504 LEU A CA 1
ATOM 3873 C C . LEU A 1 504 ? -11.788 7.475 -13.354 1.00 92.06 504 LEU A C 1
ATOM 3875 O O . LEU A 1 504 ? -12.729 7.723 -14.115 1.00 92.06 504 LEU A O 1
ATOM 3879 N N . GLY A 1 505 ? -11.089 8.427 -12.729 1.00 88.50 505 GLY A N 1
ATOM 3880 C CA . GLY A 1 505 ? -11.213 9.852 -13.027 1.00 88.50 505 GLY A CA 1
ATOM 3881 C C . GLY A 1 505 ? -10.498 10.276 -14.314 1.00 88.50 505 GLY A C 1
ATOM 3882 O O . GLY A 1 505 ? -10.750 11.372 -14.802 1.00 88.50 505 GLY A O 1
ATOM 3883 N N . LEU A 1 506 ? -9.621 9.433 -14.878 1.00 85.56 506 LEU A N 1
ATOM 3884 C CA . LEU A 1 506 ? -8.897 9.753 -1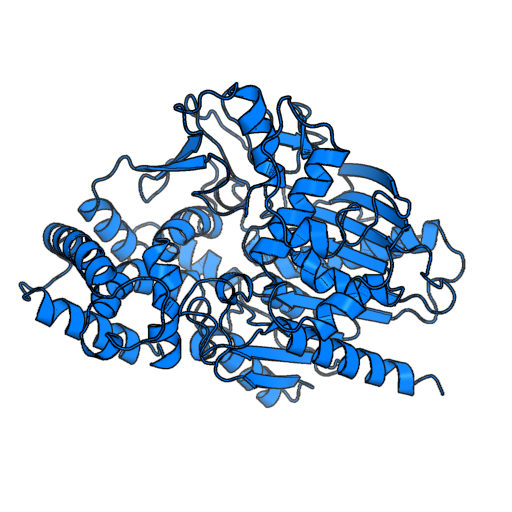6.106 1.00 85.56 506 LEU A CA 1
ATOM 3885 C C . LEU A 1 506 ? -9.823 9.644 -17.337 1.00 85.56 506 LEU A C 1
ATOM 3887 O O . LEU A 1 506 ? -10.537 8.637 -17.468 1.00 85.56 506 LEU A O 1
ATOM 3891 N N . PRO A 1 507 ? -9.790 10.628 -18.261 1.00 82.25 507 PRO A N 1
ATOM 3892 C CA . PRO A 1 507 ? -10.572 10.595 -19.499 1.00 82.25 507 PRO A CA 1
ATOM 3893 C C . PRO A 1 507 ? -10.356 9.302 -20.299 1.00 82.25 507 PRO A C 1
ATOM 3895 O O . PRO A 1 507 ? -9.231 8.811 -20.391 1.00 82.25 507 PRO A O 1
ATOM 3898 N N . GLY A 1 508 ? -11.429 8.713 -20.841 1.00 80.94 508 GLY A N 1
ATOM 3899 C CA . GLY A 1 508 ? -11.380 7.469 -21.625 1.00 80.94 508 GLY A CA 1
ATOM 3900 C C . GLY A 1 508 ? -11.058 6.185 -20.838 1.00 80.94 508 GLY A C 1
ATOM 3901 O O . GLY A 1 508 ? -11.184 5.083 -21.375 1.00 80.94 508 GLY A O 1
ATOM 3902 N N . TYR A 1 509 ? -10.670 6.271 -19.557 1.00 84.56 509 TYR A N 1
ATOM 3903 C CA . TYR A 1 509 ? -10.392 5.087 -18.734 1.00 84.56 509 TYR A CA 1
ATOM 3904 C C . TYR A 1 509 ? -11.620 4.591 -17.969 1.00 84.56 509 TYR A C 1
ATOM 3906 O O . TYR A 1 509 ? -11.939 3.397 -18.014 1.00 84.56 509 TYR A O 1
ATOM 3914 N N . GLY A 1 510 ? -12.291 5.501 -17.256 1.00 85.81 510 GLY A N 1
ATOM 3915 C CA . GLY A 1 510 ? -13.414 5.182 -16.370 1.00 85.81 510 GLY A CA 1
ATOM 3916 C C . GLY A 1 510 ? -14.758 4.969 -17.069 1.00 85.81 510 GLY A C 1
ATOM 3917 O O . GLY A 1 510 ? -15.713 4.567 -16.423 1.00 85.81 510 GLY A O 1
ATOM 3918 N N . GLU A 1 511 ? -14.861 5.226 -18.373 1.00 87.44 511 GLU A N 1
ATOM 3919 C CA . GLU A 1 511 ? -16.096 5.012 -19.154 1.00 87.44 511 GLU A CA 1
ATOM 3920 C C . GLU A 1 511 ? -16.413 3.526 -19.365 1.00 87.44 511 GLU A C 1
ATOM 3922 O O . GLU A 1 511 ? -17.570 3.141 -19.509 1.00 87.44 511 GLU A O 1
ATOM 3927 N N . HIS A 1 512 ? -15.386 2.677 -19.330 1.00 85.25 512 HIS A N 1
ATOM 3928 C CA . HIS A 1 512 ? -15.505 1.235 -19.558 1.00 85.25 512 HIS A CA 1
ATOM 3929 C C . HIS A 1 512 ? -15.198 0.411 -18.306 1.00 85.25 512 HIS A C 1
ATOM 3931 O O . HIS A 1 512 ? -15.037 -0.809 -18.389 1.00 85.25 512 HIS A O 1
ATOM 3937 N N . ARG A 1 513 ? -15.053 1.076 -17.157 1.00 90.38 513 ARG A N 1
ATOM 3938 C CA . ARG A 1 513 ? -14.612 0.477 -15.902 1.00 90.38 513 ARG A CA 1
ATOM 3939 C C . ARG A 1 513 ? -15.425 0.996 -14.734 1.00 90.38 513 ARG A C 1
ATOM 3941 O O . ARG A 1 513 ? -15.981 2.084 -14.768 1.00 90.38 513 ARG A O 1
ATOM 3948 N N . GLU A 1 514 ? -15.470 0.202 -13.686 1.00 93.56 514 GLU A N 1
ATOM 3949 C CA . GLU A 1 514 ? -16.246 0.480 -12.489 1.00 93.56 514 GLU A CA 1
ATOM 3950 C C . GLU A 1 514 ? -15.340 0.397 -11.246 1.00 93.56 514 GLU A C 1
ATOM 3952 O O . GLU A 1 514 ? -14.273 -0.221 -11.286 1.00 93.56 514 GLU A O 1
ATOM 3957 N N . ALA A 1 515 ? -15.759 1.013 -10.137 1.00 95.06 515 ALA A N 1
ATOM 3958 C CA . ALA A 1 515 ? -14.952 1.166 -8.923 1.00 95.06 515 ALA A CA 1
ATOM 3959 C C . ALA A 1 515 ? -15.039 -0.043 -7.985 1.00 95.06 515 ALA A C 1
ATOM 3961 O O . ALA A 1 515 ? -16.122 -0.337 -7.477 1.00 95.06 515 ALA A O 1
ATOM 3962 N N . LEU A 1 516 ? -13.929 -0.749 -7.735 1.00 96.44 516 LEU A N 1
ATOM 3963 C CA . LEU A 1 516 ? -13.827 -1.925 -6.860 1.00 96.44 516 LEU A CA 1
ATOM 3964 C C . LEU A 1 516 ? -14.247 -1.633 -5.410 1.00 96.44 516 LEU A C 1
ATOM 3966 O O . LEU A 1 516 ? -14.894 -2.478 -4.795 1.00 96.44 516 LEU A O 1
ATOM 3970 N N . LEU A 1 517 ? -13.922 -0.458 -4.873 1.00 96.19 517 LEU A N 1
ATOM 3971 C CA . LEU A 1 517 ? -14.108 -0.097 -3.466 1.00 96.19 517 LEU A CA 1
ATOM 3972 C C . LEU A 1 517 ? -15.567 -0.216 -2.967 1.00 96.19 517 LEU A C 1
ATOM 3974 O O . LEU A 1 517 ? -15.762 -0.847 -1.927 1.00 96.19 517 LEU A O 1
ATOM 3978 N N . PRO A 1 518 ? -16.605 0.231 -3.707 1.00 96.25 518 PRO A N 1
ATOM 3979 C CA . PRO A 1 518 ? -18.001 -0.071 -3.378 1.00 96.25 518 PRO A CA 1
ATOM 3980 C C . PRO A 1 518 ? -18.294 -1.557 -3.112 1.00 96.25 518 PRO A C 1
ATOM 3982 O O . PRO A 1 518 ? -19.121 -1.894 -2.273 1.00 96.25 518 PRO A O 1
ATOM 3985 N N . GLN A 1 519 ? -17.612 -2.479 -3.799 1.00 97.38 519 GLN A N 1
ATOM 3986 C CA . GLN A 1 519 ? -17.784 -3.923 -3.579 1.00 97.38 519 GLN A CA 1
ATOM 3987 C C . GLN A 1 519 ? -17.147 -4.376 -2.277 1.00 97.38 519 GLN A C 1
ATOM 3989 O O . GLN A 1 519 ? -17.680 -5.253 -1.606 1.00 97.38 519 GLN A O 1
ATOM 3994 N N . VAL A 1 520 ? -16.025 -3.763 -1.910 1.00 98.06 520 VAL A N 1
ATOM 3995 C CA . VAL A 1 520 ? -15.362 -4.024 -0.634 1.00 98.06 520 VAL A CA 1
ATOM 3996 C C . VAL A 1 520 ? -16.270 -3.610 0.519 1.00 98.06 520 VAL A C 1
ATOM 3998 O O . VAL A 1 520 ? -16.404 -4.367 1.474 1.00 98.06 520 VAL A O 1
ATOM 4001 N N . TYR A 1 521 ? -16.962 -2.472 0.400 1.00 98.06 521 TYR A N 1
ATOM 4002 C CA . TYR A 1 521 ? -17.955 -2.043 1.390 1.00 98.06 521 TYR A CA 1
ATOM 4003 C C . TYR A 1 521 ? -19.122 -3.025 1.481 1.00 98.06 521 TYR A C 1
ATOM 4005 O O . TYR A 1 521 ? -19.470 -3.436 2.581 1.00 98.06 521 TYR A O 1
ATOM 4013 N N . ARG A 1 522 ? -19.650 -3.494 0.340 1.00 97.88 522 ARG A N 1
ATOM 4014 C CA . ARG A 1 522 ? -20.691 -4.537 0.329 1.00 97.88 522 ARG A CA 1
ATOM 4015 C C . ARG A 1 522 ? -20.235 -5.822 1.023 1.00 97.88 522 ARG A C 1
ATOM 4017 O O . ARG A 1 522 ? -20.977 -6.381 1.819 1.00 97.88 522 ARG A O 1
ATOM 4024 N N . ALA A 1 523 ? -19.008 -6.276 0.769 1.00 98.50 523 ALA A N 1
ATOM 4025 C CA . ALA A 1 523 ? -18.461 -7.453 1.440 1.00 98.50 523 ALA A CA 1
ATOM 4026 C C . ALA A 1 523 ? -18.274 -7.235 2.951 1.00 98.50 523 ALA A C 1
ATOM 4028 O O . ALA A 1 523 ? -18.497 -8.158 3.730 1.00 98.50 523 ALA A O 1
ATOM 4029 N N . LEU A 1 524 ? -17.896 -6.025 3.377 1.00 98.50 524 LEU A N 1
ATOM 4030 C CA . LEU A 1 524 ? -17.825 -5.666 4.794 1.00 98.50 524 LEU A CA 1
ATOM 4031 C C . LEU A 1 524 ? -19.211 -5.619 5.448 1.00 98.50 524 LEU A C 1
ATOM 4033 O O . LEU A 1 524 ? -19.361 -6.132 6.555 1.00 98.50 524 LEU A O 1
ATOM 4037 N N . ASP A 1 525 ? -20.225 -5.083 4.766 1.00 97.56 525 ASP A N 1
ATOM 4038 C CA . ASP A 1 525 ? -21.614 -5.098 5.237 1.00 97.56 525 ASP A CA 1
ATOM 4039 C C . ASP A 1 525 ? -22.137 -6.539 5.373 1.00 97.56 525 ASP A C 1
ATOM 4041 O O . ASP A 1 525 ? -22.738 -6.895 6.388 1.00 97.56 525 ASP A O 1
ATOM 4045 N N . ASP A 1 526 ? -21.882 -7.400 4.383 1.00 97.19 526 ASP A N 1
ATOM 4046 C CA . ASP A 1 526 ? -22.228 -8.825 4.432 1.00 97.19 526 ASP A CA 1
ATOM 4047 C C . ASP A 1 526 ? -21.544 -9.527 5.610 1.00 97.19 526 ASP A C 1
ATOM 4049 O O . ASP A 1 526 ? -22.190 -10.248 6.376 1.00 97.19 526 ASP A O 1
ATOM 4053 N N . LEU A 1 527 ? -20.241 -9.298 5.775 1.00 96.69 527 LEU A N 1
ATOM 4054 C CA . LEU A 1 527 ? -19.445 -9.894 6.837 1.00 96.69 527 LEU A CA 1
ATOM 4055 C C . LEU A 1 527 ? -19.914 -9.430 8.221 1.00 96.69 527 LEU A C 1
ATOM 4057 O O . LEU A 1 527 ? -20.117 -10.261 9.103 1.00 96.69 527 LEU A O 1
ATOM 4061 N N . ALA A 1 528 ? -20.143 -8.129 8.409 1.00 95.94 528 ALA A N 1
ATOM 4062 C CA . ALA A 1 528 ? -20.633 -7.572 9.666 1.00 95.94 528 ALA A CA 1
ATOM 4063 C C . ALA A 1 528 ? -22.017 -8.127 10.040 1.00 95.94 528 ALA A C 1
ATOM 4065 O O . ALA A 1 528 ? -22.248 -8.471 11.202 1.00 95.94 528 ALA A O 1
ATOM 4066 N N . ARG A 1 529 ? -22.922 -8.290 9.062 1.00 94.75 529 ARG A N 1
ATOM 4067 C CA . ARG A 1 529 ? -24.249 -8.885 9.288 1.00 94.75 529 ARG A CA 1
ATOM 4068 C C . ARG A 1 529 ? -24.172 -10.323 9.797 1.00 94.75 529 ARG A C 1
ATOM 4070 O O . ARG A 1 529 ? -24.933 -10.658 10.700 1.00 94.75 529 ARG A O 1
ATOM 4077 N N . ARG A 1 530 ? -23.227 -11.139 9.302 1.00 92.00 530 ARG A N 1
ATOM 4078 C CA . ARG A 1 530 ? -23.017 -12.525 9.783 1.00 92.00 530 ARG A CA 1
ATOM 4079 C C . ARG A 1 530 ? -22.730 -12.588 11.291 1.00 92.00 530 ARG A C 1
ATOM 4081 O O . ARG A 1 530 ? -23.127 -13.553 11.942 1.00 92.00 530 ARG A O 1
ATOM 4088 N N . PHE A 1 531 ? -22.066 -11.573 11.847 1.00 90.19 531 PHE A N 1
ATOM 4089 C CA . PHE A 1 531 ? -21.796 -11.483 13.286 1.00 90.19 531 PHE A CA 1
ATOM 4090 C C . PHE A 1 531 ? -22.931 -10.811 14.065 1.00 90.19 531 PHE A C 1
ATOM 4092 O O . PHE A 1 531 ? -23.228 -11.241 15.174 1.00 90.19 531 PHE A O 1
ATOM 4099 N N . GLY A 1 532 ? -23.620 -9.826 13.479 1.00 71.94 532 GLY A N 1
ATOM 4100 C CA . GLY A 1 532 ? -24.787 -9.186 14.100 1.00 71.94 532 GLY A CA 1
ATOM 4101 C C . GLY A 1 532 ? -25.976 -10.132 14.321 1.00 71.94 532 GLY A C 1
ATOM 4102 O O . GLY A 1 532 ? -26.662 -10.018 15.329 1.00 71.94 532 GLY A O 1
ATOM 4103 N N . SER A 1 533 ? -26.187 -11.110 13.433 1.00 55.91 533 SER A N 1
ATOM 4104 C CA . SER A 1 533 ? -27.252 -12.121 13.568 1.00 55.91 533 SER A CA 1
ATOM 4105 C C . SER A 1 533 ? -26.999 -13.189 14.641 1.00 55.91 533 SER A C 1
ATOM 4107 O O . SER A 1 533 ? -27.870 -14.009 14.893 1.00 55.91 533 SER A O 1
ATOM 4109 N N . ARG A 1 534 ? -25.804 -13.234 15.250 1.00 46.22 534 ARG A N 1
ATOM 4110 C CA . ARG A 1 534 ? -25.465 -14.199 16.316 1.00 46.22 534 ARG A CA 1
ATOM 4111 C C . ARG A 1 534 ? -25.788 -13.683 17.724 1.00 46.22 534 ARG A C 1
ATOM 4113 O O . ARG A 1 534 ? -25.520 -14.382 18.693 1.00 46.22 534 ARG A O 1
ATOM 4120 N N . SER A 1 535 ? -26.315 -12.463 17.833 1.00 35.38 535 SER A N 1
ATOM 4121 C CA . SER A 1 535 ? -26.580 -11.768 19.101 1.00 35.38 535 SER A CA 1
ATOM 4122 C C . SER A 1 535 ? -28.072 -11.540 19.380 1.00 35.38 535 SER A C 1
ATOM 4124 O O . SER A 1 535 ? -28.391 -10.774 20.287 1.00 35.38 535 SER A O 1
ATOM 4126 N N . SER A 1 536 ? -28.964 -12.161 18.600 1.00 30.28 536 SER A N 1
ATOM 4127 C CA . SER A 1 536 ? -30.417 -12.164 18.825 1.00 30.28 536 SER A CA 1
ATOM 4128 C C . SER A 1 536 ? -30.878 -13.459 19.467 1.00 30.28 536 SER A C 1
ATOM 4130 O O . SER A 1 536 ? -30.550 -14.513 18.870 1.00 30.28 536 SER A O 1
#

pLDDT: mean 92.4, std 9.93, range [29.94, 98.94]

Sequence (536 aa):
MADRTDTALIAFQQRLYDDTNDLLSAGLGLEGLQRRLPAPEEIPAADELRRRAIWHNWNGIACLSRDPLLWREVFARPVPGREWHALLRPPGAEQPHRVMLQVPTSFDPRFPRLLALASSGSRGIFGSQALAAWGLSRGYAVVNTDKACGTDWFDCDALTAPGLDGVPTDDPRLRAFNPTGQGKAGEVWIKHAHSSEHPESRWGACVSQAVRQAWAWLSEQHEGIGRNRLTLAAGLSNGGAAVLRAAADPAIDGVVAAAPNVYVRGGGRSFFHYAQEAALWMPLAQADRRLRDVPTPLPFDQVKQMAEQHYQALREAGLLDGESFNQACRSALRRLRRSGWTQAGLGAARLSTAFDFWFAAMQAYTPALARLGTSAHPLGAHYCGQTESSSPAGLIRALRWSDGAGIVPGADVMIKHSLSAAERLRRVNSLLSGGLRSELLRGMAATHCPPAPLDKPIYILHGVDDGLIPAPFSSQPYVRRARSMGANVESWLLPRRPHFDAFLGLPGYGEHREALLPQVYRALDDLARRFGSRSS

Organism: NCBI:txid2774145

Nearest PDB structures (foldseek):
  3h2h-assembly1_A  TM=5.562E-01  e=7.548E-07  Xanthomonas oryzae pv. oryzae
  6sbn-assembly1_A  TM=5.953E-01  e=2.690E-03  Halopseudomonas aestusnigri
  6gup-assembly1_B  TM=4.415E-01  e=2.438E-03  Aspergillus fumigatus
  4u2f-assembly1_A  TM=4.680E-01  e=6.861E-03  Pseudomonas knackmussii
  4u2g-assembly1_A  TM=3.447E-01  e=7.207E-03  Pseudomonas knackmussii